Protein AF-A0A383VBI4-F1 (afdb_monomer)

pLDDT: mean 73.76, std 25.76, range [29.94, 98.44]

Solvent-accessible surface area (backbone atoms only — not comparable to full-atom values): 40382 Å² total; per-residue (Å²): 108,36,30,64,52,37,33,76,73,71,39,54,73,66,54,14,41,51,39,35,52,38,32,52,72,55,38,88,77,51,49,59,49,63,68,60,46,48,53,55,50,47,52,57,53,68,43,100,61,84,56,49,64,70,47,50,52,59,25,37,57,76,30,47,72,60,68,65,53,53,60,68,59,50,47,51,32,53,56,43,37,35,62,59,42,72,50,58,60,71,58,51,43,60,44,33,74,73,28,43,63,65,67,79,48,58,37,64,60,51,40,52,50,49,53,44,50,41,60,68,27,66,48,56,68,95,79,50,44,57,56,59,48,45,71,52,41,45,85,39,52,70,51,75,68,50,54,66,68,60,50,51,50,50,31,43,47,45,4,60,76,52,72,52,54,44,49,55,31,29,51,46,23,72,75,35,45,56,68,62,57,54,52,65,62,61,45,46,54,43,46,53,49,52,21,66,71,27,78,46,56,66,67,56,44,30,60,41,38,78,72,46,59,66,57,65,67,51,56,69,68,71,45,51,63,48,50,55,69,35,20,81,75,50,35,73,94,37,26,23,56,13,40,66,66,20,59,64,60,76,75,53,58,66,69,74,38,53,59,42,47,55,50,46,53,62,50,22,67,78,36,72,74,38,38,49,55,58,72,71,42,50,53,32,56,47,37,47,55,54,71,51,55,67,77,42,57,55,45,42,63,63,22,63,78,30,80,76,46,51,74,51,55,64,71,57,66,55,67,48,50,72,67,61,44,52,52,53,50,50,64,52,60,60,59,80,79,74,82,85,79,87,72,86,79,81,86,80,94,81,92,77,94,75,94,74,94,76,77,83,74,82,81,71,98,56,63,67,66,53,49,56,50,50,51,58,48,49,56,50,52,51,58,54,61,75,65,68,78,75,86,78,82,91,78,86,83,83,85,86,83,89,81,82,84,88,89,87,85,86,84,88,83,86,86,86,82,89,82,91,78,85,89,74,88,84,77,84,85,69,64,59,64,60,48,54,50,51,53,56,49,52,52,49,66,64,63,71,73,71,85,80,93,82,89,84,91,84,78,89,88,85,81,89,86,93,84,89,87,88,87,90,81,88,86,88,86,88,79,88,82,90,88,88,82,91,82,90,81,91,78,93,76,86,82,76,88,77,82,88,76,74,87,66,62,64,60,58,51,54,58,45,53,61,46,55,59,57,53,59,69,69,74,71,86,80,82,90,78,91,84,92,87,81,90,85,86,88,86,83,90,85,81,89,88,88,85,88,81,89,80,93,81,82,87,80,90,85,88,86,91,84,83,91,85,80,90,87,88,82,88,83,88,79,86,82,78,91,79,91,73,92,76,94,74,93,74,89,75,80,74,83,76,80,82,52,88,60,52,62,58,52,50,53,52,50,53,58,48,52,55,49,51,54,53,50,53,53,49,51,52,54,48,59,67,70,80,107

Structure (mmCIF, N/CA/C/O backbone):
data_AF-A0A383VBI4-F1
#
_entry.id   AF-A0A383VBI4-F1
#
loop_
_atom_site.group_PDB
_atom_site.id
_atom_site.type_symbol
_atom_site.label_atom_id
_atom_site.label_alt_id
_atom_site.label_comp_id
_atom_site.label_asym_id
_atom_site.label_entity_id
_atom_site.label_seq_id
_atom_site.pdbx_PDB_ins_code
_atom_site.Cartn_x
_atom_site.Cartn_y
_atom_site.Cartn_z
_atom_site.occupancy
_atom_site.B_iso_or_equiv
_atom_site.auth_seq_id
_atom_site.auth_comp_id
_atom_site.auth_asym_id
_atom_site.auth_atom_id
_atom_site.pdbx_PDB_model_num
ATOM 1 N N . MET A 1 1 ? 34.860 13.117 -15.806 1.00 94.12 1 MET A N 1
ATOM 2 C CA . MET A 1 1 ? 34.325 14.139 -16.737 1.00 94.12 1 MET A CA 1
ATOM 3 C C . MET A 1 1 ? 32.825 13.971 -16.974 1.00 94.12 1 MET A C 1
ATOM 5 O O . MET A 1 1 ? 32.095 14.856 -16.549 1.00 94.12 1 MET A O 1
ATOM 9 N N . ALA A 1 2 ? 32.349 12.854 -17.547 1.00 93.94 2 ALA A N 1
ATOM 10 C CA . ALA A 1 2 ? 30.925 12.574 -17.827 1.00 93.94 2 ALA A CA 1
ATOM 11 C C . ALA A 1 2 ? 29.906 13.092 -16.778 1.00 93.94 2 ALA A C 1
ATOM 13 O O . ALA A 1 2 ? 29.019 13.869 -17.121 1.00 93.94 2 ALA A O 1
ATOM 14 N N . ALA A 1 3 ? 30.069 12.764 -15.489 1.00 95.69 3 ALA A N 1
ATOM 15 C CA . ALA A 1 3 ? 29.155 13.218 -14.430 1.00 95.69 3 ALA A CA 1
ATOM 16 C C . ALA A 1 3 ? 29.064 14.755 -14.293 1.00 95.69 3 ALA A C 1
ATOM 18 O O . ALA A 1 3 ? 27.978 15.298 -14.122 1.00 95.69 3 ALA A O 1
ATOM 19 N N . GLN A 1 4 ? 30.178 15.484 -14.425 1.00 96.75 4 GLN A N 1
ATOM 20 C CA . GLN A 1 4 ? 30.181 16.957 -14.387 1.00 96.75 4 GLN A CA 1
ATOM 21 C C . GLN A 1 4 ? 29.497 17.562 -15.622 1.00 96.75 4 GLN A C 1
ATOM 23 O O . GLN A 1 4 ? 28.895 18.630 -15.535 1.00 96.75 4 GLN A O 1
ATOM 28 N N . HIS A 1 5 ? 29.576 16.889 -16.773 1.00 96.38 5 HIS A N 1
ATOM 29 C CA . HIS A 1 5 ? 28.858 17.289 -17.985 1.00 96.38 5 HIS A CA 1
ATOM 30 C C . HIS A 1 5 ? 27.346 17.097 -17.819 1.00 96.38 5 HIS A C 1
ATOM 32 O O . HIS A 1 5 ? 26.577 18.021 -18.067 1.00 96.38 5 HIS A O 1
ATOM 38 N N . LEU A 1 6 ? 26.920 15.955 -17.277 1.00 95.19 6 LEU A N 1
ATOM 39 C CA . LEU A 1 6 ? 25.515 15.681 -16.960 1.00 95.19 6 LEU A CA 1
ATOM 40 C C . LEU A 1 6 ? 24.942 16.642 -15.896 1.00 95.19 6 LEU A C 1
ATOM 42 O O . LEU A 1 6 ? 23.801 17.080 -16.028 1.00 95.19 6 LEU A O 1
ATOM 46 N N . GLN A 1 7 ? 25.736 17.065 -14.905 1.00 95.88 7 GLN A N 1
ATOM 47 C CA . GLN A 1 7 ? 25.343 18.132 -13.967 1.00 95.88 7 GLN A CA 1
ATOM 48 C C . GLN A 1 7 ? 25.095 19.471 -14.683 1.00 95.88 7 GLN A C 1
ATOM 50 O O . GLN A 1 7 ? 24.096 20.137 -14.416 1.00 95.88 7 GLN A O 1
ATOM 55 N N . LYS A 1 8 ? 25.939 19.850 -15.657 1.00 95.38 8 LYS A N 1
ATOM 56 C CA . LYS A 1 8 ? 25.719 21.052 -16.493 1.00 95.38 8 LYS A CA 1
ATOM 57 C C . LYS A 1 8 ? 24.459 20.959 -17.367 1.00 95.38 8 LYS A C 1
ATOM 59 O O . LYS A 1 8 ? 23.946 21.992 -17.783 1.00 95.38 8 LYS A O 1
ATOM 64 N N . LYS A 1 9 ? 23.944 19.750 -17.622 1.00 92.06 9 LYS A N 1
ATOM 65 C CA . LYS A 1 9 ? 22.668 19.490 -18.318 1.00 92.06 9 LYS A CA 1
ATOM 66 C C . LYS A 1 9 ? 21.449 19.501 -17.374 1.00 92.06 9 LYS A C 1
ATOM 68 O O . LYS A 1 9 ? 20.337 19.252 -17.828 1.00 92.06 9 LYS A O 1
ATOM 73 N N . GLY A 1 10 ? 21.637 19.807 -16.086 1.00 93.38 10 GLY A N 1
ATOM 74 C CA . GLY A 1 10 ? 20.556 20.006 -15.112 1.00 93.38 10 GLY A CA 1
ATOM 75 C C . GLY A 1 10 ? 20.204 18.795 -14.243 1.00 93.38 10 GLY A C 1
ATOM 76 O O . GLY A 1 10 ? 19.249 18.878 -13.472 1.00 93.38 10 GLY A O 1
ATOM 77 N N . LEU A 1 11 ? 20.950 17.687 -14.327 1.00 93.94 11 LEU A N 1
ATOM 78 C CA . LEU A 1 11 ? 20.815 16.578 -13.373 1.00 93.94 11 LEU A CA 1
ATOM 79 C C . LEU A 1 11 ? 21.422 16.969 -12.018 1.00 93.94 11 LEU A C 1
ATOM 81 O O . LEU A 1 11 ? 22.420 17.692 -11.962 1.00 93.94 11 LEU A O 1
ATOM 85 N N . ASP A 1 12 ? 20.877 16.438 -10.919 1.00 96.12 12 ASP A N 1
ATOM 86 C CA . ASP A 1 12 ? 21.553 16.554 -9.625 1.00 96.12 12 ASP A CA 1
ATOM 87 C C . ASP A 1 12 ? 22.848 15.723 -9.589 1.00 96.12 12 ASP A C 1
ATOM 89 O O . ASP A 1 12 ? 23.066 14.823 -10.402 1.00 96.12 12 ASP A O 1
ATOM 93 N N . ALA A 1 13 ? 23.737 16.037 -8.645 1.00 96.19 13 ALA A N 1
ATOM 94 C CA . ALA A 1 13 ? 25.071 15.451 -8.605 1.00 96.19 13 ALA A CA 1
ATOM 95 C C . ALA A 1 13 ? 25.094 13.921 -8.419 1.00 96.19 13 ALA A C 1
ATOM 97 O O . ALA A 1 13 ? 26.017 13.278 -8.919 1.00 96.19 13 ALA A O 1
ATOM 98 N N . ALA A 1 14 ? 24.099 13.336 -7.743 1.00 95.75 14 ALA A N 1
ATOM 99 C CA . ALA A 1 14 ? 24.002 11.893 -7.535 1.00 95.75 14 ALA A CA 1
ATOM 100 C C . ALA A 1 14 ? 23.375 11.187 -8.746 1.00 95.75 14 ALA A C 1
ATOM 102 O O . ALA A 1 14 ? 23.859 10.133 -9.156 1.00 95.75 14 ALA A O 1
ATOM 103 N N . ASP A 1 15 ? 22.344 11.773 -9.356 1.00 95.25 15 ASP A N 1
ATOM 104 C CA . ASP A 1 15 ? 21.737 11.256 -10.591 1.00 95.25 15 ASP A CA 1
ATOM 105 C C . ASP A 1 15 ? 22.723 11.313 -11.767 1.00 95.25 15 ASP A C 1
ATOM 107 O O . ASP A 1 15 ? 22.909 10.323 -12.475 1.00 95.25 15 ASP A O 1
ATOM 111 N N . ALA A 1 16 ? 23.450 12.421 -11.910 1.00 96.31 16 ALA A N 1
ATOM 112 C CA . ALA A 1 16 ? 24.501 12.582 -12.909 1.00 96.31 16 ALA A CA 1
ATOM 113 C C . ALA A 1 16 ? 25.671 11.600 -12.723 1.00 96.31 16 ALA A C 1
ATOM 115 O O . ALA A 1 16 ? 26.217 11.105 -13.709 1.00 96.31 16 ALA A O 1
ATOM 116 N N . GLN A 1 17 ? 26.059 11.298 -11.477 1.00 97.00 17 GLN A N 1
ATOM 117 C CA . GLN A 1 17 ? 27.100 10.307 -11.198 1.00 97.00 17 GLN A CA 1
ATOM 118 C C . GLN A 1 17 ? 26.617 8.883 -11.506 1.00 97.00 17 GLN A C 1
ATOM 120 O O . GLN A 1 17 ? 27.341 8.133 -12.155 1.00 97.00 17 GLN A O 1
ATOM 125 N N . ARG A 1 18 ? 25.387 8.526 -11.108 1.00 96.19 18 ARG A N 1
ATOM 126 C CA . ARG A 1 18 ? 24.786 7.217 -11.421 1.00 96.19 18 ARG A CA 1
ATOM 127 C C . ARG A 1 18 ? 24.669 6.983 -12.924 1.00 96.19 18 ARG A C 1
ATOM 129 O O . ARG A 1 18 ? 25.053 5.920 -13.402 1.00 96.19 18 ARG A O 1
ATOM 136 N N . LEU A 1 19 ? 24.199 7.982 -13.672 1.00 96.38 19 LEU A N 1
ATOM 137 C CA . LEU A 1 19 ? 24.076 7.886 -15.125 1.00 96.38 19 LEU A CA 1
ATOM 138 C C . LEU A 1 19 ? 25.447 7.829 -15.823 1.00 96.38 19 LEU A C 1
ATOM 140 O O . LEU A 1 19 ? 25.608 7.066 -16.768 1.00 96.38 19 LEU A O 1
ATOM 144 N N . ALA A 1 20 ? 26.456 8.557 -15.333 1.00 96.88 20 ALA A N 1
ATOM 145 C CA . ALA A 1 20 ? 27.824 8.444 -15.846 1.00 96.88 20 ALA A CA 1
ATOM 146 C C . ALA A 1 20 ? 28.423 7.040 -15.640 1.00 96.88 20 ALA A C 1
ATOM 148 O O . ALA A 1 20 ? 29.046 6.513 -16.556 1.00 96.88 20 ALA A O 1
ATOM 149 N N . THR A 1 21 ? 28.203 6.422 -14.475 1.00 96.94 21 THR A N 1
ATOM 150 C CA . THR A 1 21 ? 28.607 5.031 -14.213 1.00 96.94 21 THR A CA 1
ATOM 151 C C . THR A 1 21 ? 27.866 4.054 -15.134 1.00 96.94 21 THR A C 1
ATOM 153 O O . THR A 1 21 ? 28.501 3.227 -15.788 1.00 96.94 21 THR A O 1
ATOM 156 N N . ALA A 1 22 ? 26.547 4.208 -15.295 1.00 96.31 22 ALA A N 1
ATOM 157 C CA . ALA A 1 22 ? 25.749 3.395 -16.215 1.00 96.31 22 ALA A CA 1
ATOM 158 C C . ALA A 1 22 ? 26.229 3.496 -17.679 1.00 96.31 22 ALA A C 1
ATOM 160 O O . ALA A 1 22 ? 26.332 2.475 -18.360 1.00 96.31 22 ALA A O 1
ATOM 161 N N . PHE A 1 23 ? 26.596 4.696 -18.147 1.00 96.50 23 PHE A N 1
ATOM 162 C CA . PHE A 1 23 ? 27.182 4.917 -19.477 1.00 96.50 23 PHE A CA 1
ATOM 163 C C . PHE A 1 23 ? 28.534 4.212 -19.689 1.00 96.50 23 PHE A C 1
ATOM 165 O O . PHE A 1 23 ? 28.859 3.870 -20.828 1.00 96.50 23 PHE A O 1
ATOM 172 N N . SER A 1 24 ? 29.314 3.978 -18.626 1.00 95.50 24 SER A N 1
ATOM 173 C CA . SER A 1 24 ? 30.565 3.207 -18.694 1.00 95.50 24 SER A CA 1
ATOM 174 C C . SER A 1 24 ? 30.395 1.693 -18.519 1.00 95.50 24 SER A C 1
ATOM 176 O O . SER A 1 24 ? 31.265 0.947 -18.952 1.00 95.50 24 SER A O 1
ATOM 178 N N . GLU A 1 25 ? 29.303 1.230 -17.904 1.00 96.00 25 GLU A N 1
ATOM 179 C CA . GLU A 1 25 ? 29.071 -0.196 -17.609 1.00 96.00 25 GLU A CA 1
ATOM 180 C C . GLU A 1 25 ? 28.167 -0.908 -18.627 1.00 96.00 25 GLU A C 1
ATOM 182 O O . GLU A 1 25 ? 28.329 -2.102 -18.866 1.00 96.00 25 GLU A O 1
ATOM 187 N N . LYS A 1 26 ? 27.173 -0.207 -19.191 1.00 95.00 26 LYS A N 1
ATOM 188 C CA . LYS A 1 26 ? 26.087 -0.817 -19.987 1.00 95.00 2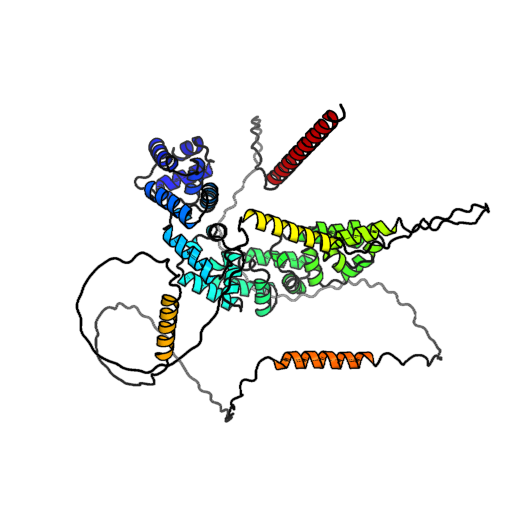6 LYS A CA 1
ATOM 189 C C . LYS A 1 26 ? 26.244 -0.643 -21.499 1.00 95.00 26 LYS A C 1
ATOM 191 O O . LYS A 1 26 ? 25.452 -1.207 -22.251 1.00 95.00 26 LYS A O 1
ATOM 196 N N . LEU A 1 27 ? 27.231 0.136 -21.944 1.00 94.50 27 LEU A N 1
ATOM 197 C CA . LEU A 1 27 ? 27.487 0.424 -23.356 1.00 94.50 27 LEU A CA 1
ATOM 198 C C . LEU A 1 27 ? 28.838 -0.123 -23.809 1.00 94.50 27 LEU A C 1
ATOM 200 O O . LEU A 1 27 ? 29.827 -0.064 -23.082 1.00 94.50 27 LEU A O 1
ATOM 204 N N . SER A 1 28 ? 28.871 -0.610 -25.048 1.00 93.06 28 SER A N 1
ATOM 205 C CA . SER A 1 28 ? 30.086 -1.024 -25.743 1.00 93.06 28 SER A CA 1
ATOM 206 C C . SER A 1 28 ? 30.124 -0.334 -27.115 1.00 93.06 28 SER A C 1
ATOM 208 O O . SER A 1 28 ? 29.267 -0.636 -27.949 1.00 93.06 28 SER A O 1
ATOM 210 N N . PRO A 1 29 ? 31.056 0.610 -27.362 1.00 93.62 29 PRO A N 1
ATOM 211 C CA . PRO A 1 29 ? 32.057 1.130 -26.424 1.00 93.62 29 PRO A CA 1
ATOM 212 C C . PRO A 1 29 ? 31.442 1.965 -25.274 1.00 93.62 29 PRO A C 1
ATOM 214 O O . PRO A 1 29 ? 30.354 2.524 -25.435 1.00 93.62 29 PRO A O 1
ATOM 217 N N . PRO A 1 30 ? 32.135 2.090 -24.126 1.00 94.12 30 PRO A N 1
ATOM 218 C CA . PRO A 1 30 ? 31.670 2.883 -22.985 1.00 94.12 30 PRO A CA 1
ATOM 219 C C . PRO A 1 30 ? 31.699 4.391 -23.284 1.00 94.12 30 PRO A C 1
ATOM 221 O O . PRO A 1 30 ? 32.712 4.927 -23.738 1.00 94.12 30 PRO A O 1
ATOM 224 N N . LEU A 1 31 ? 30.610 5.107 -22.981 1.00 94.38 31 LEU A N 1
ATOM 225 C CA . LEU A 1 31 ? 30.496 6.543 -23.266 1.00 94.38 31 LEU A CA 1
ATOM 226 C C . LEU A 1 31 ? 31.108 7.398 -22.147 1.00 94.38 31 LEU A C 1
ATOM 228 O O . LEU A 1 31 ? 30.436 7.801 -21.199 1.00 94.38 31 LEU A O 1
ATOM 232 N N . THR A 1 32 ? 32.400 7.700 -22.271 1.00 93.31 32 THR A N 1
ATOM 233 C CA . THR A 1 32 ? 33.145 8.549 -21.321 1.00 93.31 32 THR A CA 1
ATOM 234 C C . THR A 1 32 ? 33.294 10.006 -21.781 1.00 93.31 32 THR A C 1
ATOM 236 O O . THR A 1 32 ? 33.437 10.905 -20.941 1.00 93.31 32 THR A O 1
ATOM 239 N N . GLU A 1 33 ? 33.238 10.258 -23.094 1.00 96.81 33 GLU A N 1
ATOM 240 C CA . GLU A 1 33 ? 33.430 11.580 -23.697 1.00 96.81 33 GLU A CA 1
ATOM 241 C C . GLU A 1 33 ? 32.144 12.431 -23.710 1.00 96.81 33 GLU A C 1
ATOM 243 O O . GLU A 1 33 ? 31.092 11.950 -24.139 1.00 96.81 33 GLU A O 1
ATOM 248 N N . PRO A 1 34 ? 32.206 13.728 -23.333 1.00 96.56 34 PRO A N 1
ATOM 249 C CA . PRO A 1 34 ? 31.042 14.621 -23.340 1.00 96.56 34 PRO A CA 1
ATOM 250 C C . PRO A 1 34 ? 30.315 14.731 -24.688 1.00 96.56 34 PRO A C 1
ATOM 252 O O . PRO A 1 34 ? 29.090 14.813 -24.706 1.00 96.56 34 PRO A O 1
ATOM 255 N N . ALA A 1 35 ? 31.050 14.713 -25.806 1.00 96.25 35 ALA A N 1
ATOM 256 C CA . ALA A 1 35 ? 30.474 14.829 -27.146 1.00 96.25 35 ALA A CA 1
ATOM 257 C C . ALA A 1 35 ? 29.662 13.584 -27.541 1.00 96.25 35 ALA A C 1
ATOM 259 O O . ALA A 1 35 ? 28.560 13.711 -28.069 1.00 96.25 35 ALA A O 1
ATOM 260 N N . ALA A 1 36 ? 30.165 12.386 -27.226 1.00 95.69 36 ALA A N 1
ATOM 261 C CA . ALA A 1 36 ? 29.472 11.131 -27.506 1.00 95.69 36 ALA A CA 1
ATOM 262 C C . ALA A 1 36 ? 28.252 10.923 -26.584 1.00 95.69 36 ALA A C 1
ATOM 264 O O . ALA A 1 36 ? 27.228 10.399 -27.019 1.00 95.69 36 ALA A O 1
ATOM 265 N N . ILE A 1 37 ? 28.319 11.407 -25.336 1.00 96.06 37 ILE A N 1
ATOM 266 C CA . ILE A 1 37 ? 27.154 11.484 -24.437 1.00 96.06 37 ILE A CA 1
ATOM 267 C C . ILE A 1 37 ? 26.097 12.449 -24.999 1.00 96.06 37 ILE A C 1
ATOM 269 O O . ILE A 1 37 ? 24.912 12.123 -24.986 1.00 96.06 37 ILE A O 1
ATOM 273 N N . ASP A 1 38 ? 26.498 13.615 -25.517 1.00 96.56 38 ASP A N 1
ATOM 274 C CA . ASP A 1 38 ? 25.562 14.580 -26.108 1.00 96.56 38 ASP A CA 1
ATOM 275 C C . ASP A 1 38 ? 24.910 14.073 -27.400 1.00 96.56 38 ASP A C 1
ATOM 277 O O . ASP A 1 38 ? 23.710 14.268 -27.573 1.00 96.56 38 ASP A O 1
ATOM 281 N N . ASP A 1 39 ? 25.648 13.381 -28.270 1.00 96.69 39 ASP A N 1
ATOM 282 C CA . ASP A 1 39 ? 25.103 12.715 -29.461 1.00 96.69 39 ASP A CA 1
ATOM 283 C C . ASP A 1 39 ? 24.111 11.591 -29.093 1.00 96.69 39 ASP A C 1
ATOM 285 O O . ASP A 1 39 ? 23.004 11.535 -29.636 1.00 96.69 39 ASP A O 1
ATOM 289 N N . PHE A 1 40 ? 24.446 10.744 -28.111 1.00 96.25 40 PHE A N 1
ATOM 290 C CA . PHE A 1 40 ? 23.526 9.730 -27.587 1.00 96.25 40 PHE A CA 1
ATOM 291 C C . PHE A 1 40 ? 22.238 10.369 -27.046 1.00 96.25 40 PHE A C 1
ATOM 293 O O . PHE A 1 40 ? 21.132 9.981 -27.424 1.00 96.25 40 PHE A O 1
ATOM 300 N N . LEU A 1 41 ? 22.363 11.390 -26.194 1.00 95.75 41 LEU A N 1
ATOM 301 C CA . LEU A 1 41 ? 21.218 12.083 -25.606 1.00 95.75 41 LEU A CA 1
ATOM 302 C C . LEU A 1 41 ? 20.391 12.852 -26.650 1.00 95.75 41 LEU A C 1
ATOM 304 O O . LEU A 1 41 ? 19.165 12.879 -26.546 1.00 95.75 41 LEU A O 1
ATOM 308 N N . ALA A 1 42 ? 21.022 13.417 -27.683 1.00 96.06 42 ALA A N 1
ATOM 309 C CA . ALA A 1 42 ? 20.329 14.059 -28.799 1.00 96.06 42 ALA A CA 1
ATOM 310 C C . ALA A 1 42 ? 19.482 13.057 -29.600 1.00 96.06 42 ALA A C 1
ATOM 312 O O . ALA A 1 42 ? 18.348 13.373 -29.958 1.00 96.06 42 ALA A O 1
ATOM 313 N N . LYS A 1 43 ? 19.973 11.828 -29.815 1.00 97.00 43 LYS A N 1
ATOM 314 C CA . LYS A 1 43 ? 19.210 10.755 -30.481 1.00 97.00 43 LYS A CA 1
ATOM 315 C C . LYS A 1 43 ? 17.949 10.358 -29.708 1.00 97.00 43 LYS A C 1
ATOM 317 O O . LYS A 1 43 ? 16.936 10.073 -30.338 1.00 97.00 43 LYS A O 1
ATOM 322 N N . PHE A 1 44 ? 17.981 10.392 -28.373 1.00 96.00 44 PHE A N 1
ATOM 323 C CA . PHE A 1 44 ? 16.793 10.170 -27.536 1.00 96.00 44 PHE A CA 1
ATOM 324 C C . PHE A 1 44 ? 15.865 11.395 -27.460 1.00 96.00 44 PHE A C 1
ATOM 326 O O . PHE A 1 44 ? 14.646 11.245 -27.493 1.00 96.00 44 PHE A O 1
ATOM 333 N N . ALA A 1 45 ? 16.413 12.613 -27.441 1.00 94.88 45 ALA A N 1
ATOM 334 C CA . ALA A 1 45 ? 15.623 13.847 -27.506 1.00 94.88 45 ALA A CA 1
ATOM 335 C C . ALA A 1 45 ? 14.947 14.073 -28.878 1.00 94.88 45 ALA A C 1
ATOM 337 O O . ALA A 1 45 ? 13.957 14.794 -28.957 1.00 94.88 45 ALA A O 1
ATOM 338 N N . ALA A 1 46 ? 15.457 13.451 -29.947 1.00 96.12 46 ALA A N 1
ATOM 339 C CA . ALA A 1 46 ? 14.874 13.475 -31.291 1.00 96.12 46 ALA A CA 1
ATOM 340 C C . ALA A 1 46 ? 13.750 12.438 -31.513 1.00 96.12 46 ALA A C 1
ATOM 342 O O . ALA A 1 46 ? 13.151 12.401 -32.591 1.00 96.12 46 ALA A O 1
ATOM 343 N N . LEU A 1 47 ? 13.454 11.589 -30.521 1.00 96.31 47 LEU A N 1
ATOM 344 C CA . LEU A 1 47 ? 12.340 10.640 -30.580 1.00 96.31 47 LEU A CA 1
ATOM 345 C C . LEU A 1 47 ? 10.999 11.383 -30.556 1.00 96.31 47 LEU A C 1
ATOM 347 O O . LEU A 1 47 ? 10.843 12.379 -29.847 1.00 96.31 47 LEU A O 1
ATOM 351 N N . LYS A 1 48 ? 10.000 10.884 -31.296 1.00 93.69 48 LYS A N 1
ATOM 352 C CA . LYS A 1 48 ? 8.663 11.501 -31.395 1.00 93.69 48 LYS A CA 1
ATOM 353 C C . LYS A 1 48 ? 7.871 11.221 -30.117 1.00 93.69 48 LYS A C 1
ATOM 355 O O . LYS A 1 48 ? 6.993 10.361 -30.087 1.00 93.69 48 LYS A O 1
ATOM 360 N N . THR A 1 49 ? 8.229 11.919 -29.047 1.00 89.25 49 THR A N 1
ATOM 361 C CA . THR A 1 49 ? 7.728 11.691 -27.691 1.00 89.25 49 THR A CA 1
ATOM 362 C C . THR A 1 49 ? 7.448 13.006 -26.972 1.00 89.25 49 THR A C 1
ATOM 364 O O . THR A 1 49 ? 8.029 14.027 -27.333 1.00 89.25 49 THR A O 1
ATOM 367 N N . PRO A 1 50 ? 6.621 12.998 -25.914 1.00 89.75 50 PRO A N 1
ATOM 368 C CA . PRO A 1 50 ? 6.481 14.130 -25.008 1.00 89.75 50 PRO A CA 1
ATOM 369 C C . PRO A 1 50 ? 7.467 14.063 -23.821 1.00 89.75 50 PRO A C 1
ATOM 371 O O . PRO A 1 50 ? 7.280 14.780 -22.843 1.00 89.75 50 PRO A O 1
ATOM 374 N N . LEU A 1 51 ? 8.492 13.197 -23.874 1.00 94.50 51 LEU A N 1
ATOM 375 C CA . LEU A 1 51 ? 9.552 13.123 -22.862 1.00 94.50 51 LEU A CA 1
ATOM 376 C C . LEU A 1 51 ? 10.591 14.214 -23.138 1.00 94.50 51 LEU A C 1
ATOM 378 O O . LEU A 1 51 ? 11.233 14.210 -24.188 1.00 94.50 51 LEU A O 1
ATOM 382 N N . ALA A 1 52 ? 10.805 15.122 -22.186 1.00 94.69 52 ALA A N 1
ATOM 383 C CA . ALA A 1 52 ? 11.928 16.047 -22.266 1.00 94.69 52 ALA A CA 1
ATOM 384 C C . ALA A 1 52 ? 13.261 15.301 -22.067 1.00 94.69 52 ALA A C 1
ATOM 386 O O . ALA A 1 52 ? 13.313 14.205 -21.505 1.00 94.69 52 ALA A O 1
ATOM 387 N N . LEU A 1 53 ? 14.381 15.924 -22.447 1.00 93.44 53 LEU A N 1
ATOM 388 C CA . LEU A 1 53 ? 15.718 15.366 -22.196 1.00 93.44 53 LEU A CA 1
ATOM 389 C C . LEU A 1 53 ? 15.954 15.056 -20.700 1.00 93.44 53 LEU A C 1
ATOM 391 O O . LEU A 1 53 ? 16.571 14.050 -20.356 1.00 93.44 53 LEU A O 1
ATOM 395 N N . THR A 1 54 ? 15.413 15.881 -19.800 1.00 92.75 54 THR A N 1
ATOM 396 C CA . THR A 1 54 ? 15.436 15.637 -18.348 1.00 92.75 54 THR A CA 1
ATOM 397 C C . THR A 1 54 ? 14.668 14.379 -17.943 1.00 92.75 54 THR A C 1
ATOM 399 O O . THR A 1 54 ? 15.089 13.681 -17.022 1.00 92.75 54 THR A O 1
ATOM 402 N N . ASP A 1 55 ? 13.578 14.063 -18.642 1.00 95.50 55 ASP A N 1
ATOM 403 C CA . ASP A 1 55 ? 12.735 12.900 -18.364 1.00 95.50 55 ASP A CA 1
ATOM 404 C C . ASP A 1 55 ? 13.397 11.612 -18.856 1.00 95.50 55 ASP A C 1
ATOM 406 O O . ASP A 1 55 ? 13.397 10.611 -18.139 1.00 95.50 55 ASP A O 1
ATOM 410 N N . TRP A 1 56 ? 14.047 11.654 -20.024 1.00 96.44 56 TRP A N 1
ATOM 411 C CA . TRP A 1 56 ? 14.908 10.572 -20.511 1.00 96.44 56 TRP A CA 1
ATOM 412 C C . TRP A 1 56 ? 16.044 10.265 -19.536 1.00 96.44 56 TRP A C 1
ATOM 414 O O . TRP A 1 56 ? 16.219 9.117 -19.131 1.00 96.44 56 TRP A O 1
ATOM 424 N N . CYS A 1 57 ? 16.757 11.291 -19.070 1.00 95.31 57 CYS A N 1
ATOM 425 C CA . CYS A 1 57 ? 17.779 11.140 -18.038 1.00 95.31 57 CYS A CA 1
ATOM 426 C C . CYS A 1 57 ? 17.220 10.526 -16.741 1.00 95.31 57 CYS A C 1
ATOM 428 O O . CYS A 1 57 ? 17.818 9.596 -16.198 1.00 95.31 57 CYS A O 1
ATOM 430 N N . ALA A 1 58 ? 16.045 10.965 -16.276 1.00 94.62 58 ALA A N 1
ATOM 431 C CA . ALA A 1 58 ? 15.373 10.380 -15.113 1.00 94.62 58 ALA A CA 1
ATOM 432 C C . ALA A 1 58 ? 14.904 8.926 -15.338 1.00 94.62 58 ALA A C 1
ATOM 434 O O . ALA A 1 58 ? 14.803 8.160 -14.375 1.00 94.62 58 ALA A O 1
ATOM 435 N N . CYS A 1 59 ? 14.638 8.529 -16.587 1.00 96.00 59 CYS A N 1
ATOM 436 C CA . CYS A 1 59 ? 14.362 7.144 -16.965 1.00 96.00 59 CYS A CA 1
ATOM 437 C C . CYS A 1 59 ? 15.636 6.286 -16.900 1.00 96.00 59 CYS A C 1
ATOM 439 O O . CYS A 1 59 ? 15.636 5.261 -16.216 1.00 96.00 59 CYS A O 1
ATOM 441 N N . PHE A 1 60 ? 16.737 6.730 -17.518 1.00 96.81 60 PHE A N 1
ATOM 442 C CA . PHE A 1 60 ? 18.018 6.010 -17.515 1.00 96.81 60 PHE A CA 1
ATOM 443 C C . PHE A 1 60 ? 18.606 5.835 -16.106 1.00 96.81 60 PHE A C 1
ATOM 445 O O . PHE A 1 60 ? 19.079 4.754 -15.769 1.00 96.81 60 PHE A O 1
ATOM 452 N N . VAL A 1 61 ? 18.509 6.851 -15.237 1.00 95.19 61 VAL A N 1
ATOM 453 C CA . VAL A 1 61 ? 18.951 6.767 -13.825 1.00 95.19 61 VAL A CA 1
ATOM 454 C C . VAL A 1 61 ? 18.220 5.669 -13.037 1.00 95.19 61 VAL A C 1
ATOM 456 O O . VAL A 1 61 ? 18.761 5.142 -12.064 1.00 95.19 61 VAL A O 1
ATOM 459 N N . ARG A 1 62 ? 16.989 5.317 -13.430 1.00 93.62 62 ARG A N 1
ATOM 460 C CA . ARG A 1 62 ? 16.172 4.286 -12.765 1.00 93.62 62 ARG A CA 1
ATOM 461 C C . ARG A 1 62 ? 16.203 2.923 -13.451 1.00 93.62 62 ARG A C 1
ATOM 463 O O . ARG A 1 62 ? 15.779 1.948 -12.839 1.00 93.62 62 ARG A O 1
ATOM 470 N N . CYS A 1 63 ? 16.638 2.862 -14.704 1.00 94.69 63 CYS A N 1
ATOM 471 C CA . CYS A 1 63 ? 16.767 1.637 -15.481 1.00 94.69 63 CYS A CA 1
ATOM 472 C C . CYS A 1 63 ? 17.896 1.829 -16.498 1.00 94.69 63 CYS A C 1
ATOM 474 O O . CYS A 1 63 ? 17.687 2.304 -17.617 1.00 94.69 63 CYS A O 1
ATOM 476 N N . ALA A 1 64 ? 19.108 1.481 -16.068 1.00 95.94 64 ALA A N 1
ATOM 477 C CA . ALA A 1 64 ? 20.330 1.615 -16.853 1.00 95.94 64 ALA A CA 1
ATOM 478 C C . ALA A 1 64 ? 20.329 0.689 -18.084 1.00 95.94 64 ALA A C 1
ATOM 480 O O . ALA A 1 64 ? 21.010 0.946 -19.070 1.00 95.94 64 ALA A O 1
ATOM 481 N N . GLU A 1 65 ? 19.518 -0.366 -18.043 1.00 95.31 65 GLU A N 1
ATOM 482 C CA . GLU A 1 65 ? 19.291 -1.330 -19.118 1.00 95.31 65 GLU A CA 1
ATOM 483 C C . GLU A 1 65 ? 18.675 -0.667 -20.359 1.00 95.31 65 GLU A C 1
ATOM 485 O O . GLU A 1 65 ? 18.919 -1.128 -21.466 1.00 95.31 65 GLU A O 1
ATOM 490 N N . LEU A 1 66 ? 17.946 0.450 -20.218 1.00 96.25 66 LEU A N 1
ATOM 491 C CA . LEU A 1 66 ? 17.450 1.203 -21.377 1.00 96.25 66 LEU A CA 1
ATOM 492 C C . LEU A 1 66 ? 18.570 1.787 -22.248 1.00 96.25 66 LEU A C 1
ATOM 494 O O . LEU A 1 66 ? 18.315 2.111 -23.405 1.00 96.25 66 LEU A O 1
ATOM 498 N N . LEU A 1 67 ? 19.794 1.923 -21.722 1.00 96.56 67 LEU A N 1
ATOM 499 C CA . LEU A 1 67 ? 20.929 2.410 -22.504 1.00 96.56 67 LEU A CA 1
ATOM 500 C C . LEU A 1 67 ? 21.323 1.429 -23.618 1.00 96.56 67 LEU A C 1
ATOM 502 O O . LEU A 1 67 ? 21.774 1.877 -24.667 1.00 96.56 67 LEU A O 1
ATOM 506 N N . SER A 1 68 ? 21.124 0.117 -23.435 1.00 95.81 68 SER A N 1
ATOM 507 C CA . SER A 1 68 ? 21.467 -0.883 -24.458 1.00 95.81 68 SER A CA 1
ATOM 508 C C . SER A 1 68 ? 20.438 -0.987 -25.592 1.00 95.81 68 SER A C 1
ATOM 510 O O . SER A 1 68 ? 20.698 -1.663 -26.589 1.00 95.81 68 SER A O 1
ATOM 512 N N . LEU A 1 69 ? 19.285 -0.315 -25.481 1.00 96.94 69 LEU A N 1
ATOM 513 C CA . LEU A 1 69 ? 18.277 -0.282 -26.538 1.00 96.94 69 LEU A CA 1
ATOM 514 C C . LEU A 1 69 ? 18.607 0.785 -27.587 1.00 96.94 69 LEU A C 1
ATOM 516 O O . LEU A 1 69 ? 18.844 1.952 -27.273 1.00 96.94 69 LEU A O 1
ATOM 520 N N . ALA A 1 70 ? 18.533 0.407 -28.863 1.00 96.38 70 ALA A N 1
ATOM 521 C CA . ALA A 1 70 ? 18.653 1.364 -29.956 1.00 96.38 70 ALA A CA 1
ATOM 522 C C . ALA A 1 70 ? 17.484 2.377 -29.926 1.00 96.38 70 ALA A C 1
ATOM 524 O O . ALA A 1 70 ? 16.335 1.964 -29.735 1.00 96.38 70 ALA A O 1
ATOM 525 N N . PRO A 1 71 ? 17.712 3.678 -30.207 1.00 96.69 71 PRO A N 1
ATOM 526 C CA . PRO A 1 71 ? 16.652 4.693 -30.206 1.00 96.69 71 PRO A CA 1
ATOM 527 C C . PRO A 1 71 ? 15.449 4.341 -31.100 1.00 96.69 71 PRO A C 1
ATOM 529 O O . PRO A 1 71 ? 14.312 4.641 -30.752 1.00 96.69 71 PRO A O 1
ATOM 532 N N . ALA A 1 72 ? 15.675 3.640 -32.219 1.00 96.44 72 ALA A N 1
ATOM 533 C CA . ALA A 1 72 ? 14.610 3.158 -33.103 1.00 96.44 72 ALA A CA 1
ATOM 534 C C . ALA A 1 72 ? 13.733 2.061 -32.462 1.00 96.44 72 ALA A C 1
ATOM 536 O O . ALA A 1 72 ? 12.513 2.085 -32.620 1.00 96.44 72 ALA A O 1
ATOM 537 N N . THR A 1 73 ? 14.327 1.137 -31.698 1.00 96.81 73 THR A N 1
ATOM 538 C CA . THR A 1 73 ? 13.589 0.139 -30.902 1.00 96.81 73 THR A CA 1
ATOM 539 C C . THR A 1 73 ? 12.753 0.833 -29.836 1.00 96.81 73 THR A C 1
ATOM 541 O O . THR A 1 73 ? 11.573 0.536 -29.680 1.00 96.81 73 THR A O 1
ATOM 544 N N . VAL A 1 74 ? 13.333 1.826 -29.157 1.00 96.88 74 VAL A N 1
ATOM 545 C CA . VAL A 1 74 ? 12.629 2.602 -28.134 1.00 96.88 74 VAL A CA 1
ATOM 546 C C . VAL A 1 74 ? 11.461 3.384 -28.746 1.00 96.88 74 VAL A C 1
ATOM 548 O O . VAL A 1 74 ? 10.358 3.302 -28.214 1.00 96.88 74 VAL A O 1
ATOM 551 N N . GLN A 1 75 ? 11.640 4.043 -29.901 1.00 96.50 75 GLN A N 1
ATOM 552 C CA . GLN A 1 75 ? 10.550 4.682 -30.659 1.00 96.50 75 GLN A CA 1
ATOM 553 C C . GLN A 1 75 ? 9.414 3.702 -30.979 1.00 96.50 75 GLN A C 1
ATOM 555 O O . GLN A 1 75 ? 8.247 4.019 -30.757 1.00 96.50 75 GLN A O 1
ATOM 560 N N . HIS A 1 76 ? 9.751 2.507 -31.469 1.00 95.94 76 HIS A N 1
ATOM 561 C CA . HIS A 1 76 ? 8.764 1.476 -31.775 1.00 95.94 76 HIS A CA 1
ATOM 562 C C . HIS A 1 76 ? 7.998 1.035 -30.519 1.00 95.94 76 HIS A C 1
ATOM 564 O O . HIS A 1 76 ? 6.769 0.940 -30.542 1.00 95.94 76 HIS A O 1
ATOM 570 N N . HIS A 1 77 ? 8.709 0.837 -29.404 1.00 96.62 77 HIS A N 1
ATOM 571 C CA . HIS A 1 77 ? 8.104 0.463 -28.129 1.00 96.62 77 HIS A CA 1
ATOM 572 C C . HIS A 1 77 ? 7.186 1.566 -27.589 1.00 96.62 77 HIS A C 1
ATOM 574 O O . HIS A 1 77 ? 6.103 1.267 -27.101 1.00 96.62 77 HIS A O 1
ATOM 580 N N . LEU A 1 78 ? 7.561 2.839 -27.731 1.00 95.62 78 LEU A N 1
ATOM 581 C CA . LEU A 1 78 ? 6.740 3.991 -27.343 1.00 95.62 78 LEU A CA 1
ATOM 582 C C . LEU A 1 78 ? 5.432 4.079 -28.137 1.00 95.62 78 LEU A C 1
ATOM 584 O O . LEU A 1 78 ? 4.365 4.207 -27.539 1.00 95.62 78 LEU A O 1
ATOM 588 N N . GLU A 1 79 ? 5.506 3.986 -29.468 1.00 94.81 79 GLU A N 1
ATOM 589 C CA . GLU A 1 79 ? 4.330 4.020 -30.349 1.00 94.81 79 GLU A CA 1
ATOM 590 C C . GLU A 1 79 ? 3.368 2.874 -30.010 1.00 94.81 79 GLU A C 1
ATOM 592 O O . GLU A 1 79 ? 2.184 3.098 -29.751 1.00 94.81 79 GLU A O 1
ATOM 597 N N . LYS A 1 80 ? 3.893 1.647 -29.918 1.00 95.19 80 LYS A N 1
ATOM 598 C CA . LYS A 1 80 ? 3.091 0.454 -29.631 1.00 95.19 80 LYS A CA 1
ATOM 599 C C . LYS A 1 80 ? 2.579 0.395 -28.192 1.00 95.19 80 LYS A C 1
ATOM 601 O O . LYS A 1 80 ? 1.478 -0.104 -27.983 1.00 95.19 80 LYS A O 1
ATOM 606 N N . LEU A 1 81 ? 3.300 0.934 -27.206 1.00 92.94 81 LEU A N 1
ATOM 607 C CA . LEU A 1 81 ? 2.764 1.096 -25.851 1.00 92.94 81 LEU A CA 1
ATOM 608 C C . LEU A 1 81 ? 1.639 2.133 -25.819 1.00 92.94 81 LEU A C 1
ATOM 610 O O . LEU A 1 81 ? 0.655 1.900 -25.127 1.00 92.94 81 LEU A O 1
ATOM 614 N N . SER A 1 82 ? 1.718 3.226 -26.586 1.00 93.62 82 SER A N 1
ATOM 615 C CA . SER A 1 82 ? 0.600 4.176 -26.687 1.00 93.62 82 SER A CA 1
ATOM 616 C C . SER A 1 82 ? -0.651 3.510 -27.277 1.00 93.62 82 SER A C 1
ATOM 618 O O . SER A 1 82 ? -1.736 3.673 -26.714 1.00 93.62 82 SER A O 1
ATOM 620 N N . ASP A 1 83 ? -0.492 2.704 -28.338 1.00 93.31 83 ASP A N 1
ATOM 621 C CA . ASP A 1 83 ? -1.570 1.897 -28.935 1.00 93.31 83 ASP A CA 1
ATOM 622 C C . ASP A 1 83 ? -2.181 0.917 -27.914 1.00 93.31 83 ASP A C 1
ATOM 624 O O . ASP A 1 83 ? -3.390 0.918 -27.686 1.00 93.31 83 ASP A O 1
ATOM 628 N N . VAL A 1 84 ? -1.341 0.089 -27.279 1.00 90.50 84 VAL A N 1
ATOM 629 C CA . VAL A 1 84 ? -1.745 -0.967 -26.329 1.00 90.50 84 VAL A CA 1
ATOM 630 C C . VAL A 1 84 ? -2.388 -0.391 -25.069 1.00 90.50 84 VAL A C 1
ATOM 632 O O . VAL A 1 84 ? -3.331 -0.971 -24.530 1.00 90.50 84 VAL A O 1
ATOM 635 N N . MET A 1 85 ? -1.900 0.753 -24.589 1.00 87.50 85 MET A N 1
ATOM 636 C CA . MET A 1 85 ? -2.459 1.419 -23.417 1.00 87.50 85 MET A CA 1
ATOM 637 C C . MET A 1 85 ? -3.766 2.159 -23.711 1.00 87.50 85 MET A C 1
ATOM 639 O O . MET A 1 85 ? -4.554 2.369 -22.786 1.00 87.50 85 MET A O 1
ATOM 643 N N . GLY A 1 86 ? -3.993 2.576 -24.961 1.00 90.00 86 GLY A N 1
ATOM 644 C CA . GLY A 1 86 ? -5.112 3.443 -25.332 1.00 90.00 86 GLY A CA 1
ATOM 645 C C . GLY A 1 86 ? -5.047 4.829 -24.679 1.00 90.00 86 GLY A C 1
ATOM 646 O O . GLY A 1 86 ? -6.086 5.456 -24.478 1.00 90.00 86 GLY A O 1
ATOM 647 N N . VAL A 1 87 ? -3.847 5.297 -24.306 1.00 86.56 87 VAL A N 1
ATOM 648 C CA . VAL A 1 87 ? -3.641 6.574 -23.601 1.00 86.56 87 VAL A CA 1
ATOM 649 C C . VAL A 1 87 ? -2.941 7.615 -24.471 1.00 86.56 87 VAL A C 1
ATOM 651 O O . VAL A 1 87 ? -2.151 7.289 -25.356 1.00 86.56 87 VAL A O 1
ATOM 654 N N . GLY A 1 88 ? -3.201 8.889 -24.172 1.00 89.56 88 GLY A N 1
ATOM 655 C CA . GLY A 1 88 ? -2.457 10.012 -24.739 1.00 89.56 88 GLY A CA 1
ATOM 656 C C . GLY A 1 88 ? -1.047 10.149 -24.153 1.00 89.56 88 GLY A C 1
ATOM 657 O O . GLY A 1 88 ? -0.749 9.650 -23.064 1.00 89.56 88 GLY A O 1
ATOM 658 N N . GLY A 1 89 ? -0.187 10.883 -24.864 1.00 89.75 89 GLY A N 1
ATOM 659 C CA . GLY A 1 89 ? 1.242 10.993 -24.556 1.00 89.75 89 GLY A CA 1
ATOM 660 C C . GLY A 1 89 ? 1.574 11.423 -23.121 1.00 89.75 89 GLY A C 1
ATOM 661 O O . GLY A 1 89 ? 2.499 10.871 -22.536 1.00 89.75 89 GLY A O 1
ATOM 662 N N . GLU A 1 90 ? 0.814 12.340 -22.512 1.00 90.50 90 GLU A N 1
ATOM 663 C CA . GLU A 1 90 ? 1.051 12.780 -21.123 1.00 90.50 90 GLU A CA 1
ATOM 664 C C . GLU A 1 90 ? 0.923 11.636 -20.101 1.00 90.50 90 GLU A C 1
ATOM 666 O O . GLU A 1 90 ? 1.713 11.540 -19.161 1.00 90.50 90 GLU A O 1
ATOM 671 N N . ALA A 1 91 ? -0.045 10.737 -20.295 1.00 86.88 91 ALA A N 1
ATOM 672 C CA . ALA A 1 91 ? -0.253 9.585 -19.422 1.00 86.88 91 ALA A CA 1
ATOM 673 C C . ALA A 1 91 ? 0.817 8.504 -19.650 1.00 86.88 91 ALA A C 1
ATOM 675 O O . ALA A 1 91 ? 1.298 7.910 -18.683 1.00 86.88 91 ALA A O 1
ATOM 676 N N . LEU A 1 92 ? 1.263 8.311 -20.899 1.00 90.38 92 LEU A N 1
ATOM 677 C CA . LEU A 1 92 ? 2.409 7.453 -21.221 1.00 90.38 92 LEU A CA 1
ATOM 678 C C . LEU A 1 92 ? 3.701 7.989 -20.577 1.00 90.38 92 LEU A C 1
ATOM 680 O O . LEU A 1 92 ? 4.398 7.240 -19.896 1.00 90.38 92 LEU A O 1
ATOM 684 N N . VAL A 1 93 ? 3.975 9.295 -20.681 1.00 92.31 93 VAL A N 1
ATOM 685 C CA . VAL A 1 93 ? 5.078 9.975 -19.971 1.00 92.31 93 VAL A CA 1
ATOM 686 C C . VAL A 1 93 ? 4.972 9.755 -18.463 1.00 92.31 93 VAL A C 1
ATOM 688 O O . VAL A 1 93 ? 5.941 9.340 -17.830 1.00 92.31 93 VAL A O 1
ATOM 691 N N . ALA A 1 94 ? 3.789 9.952 -17.874 1.00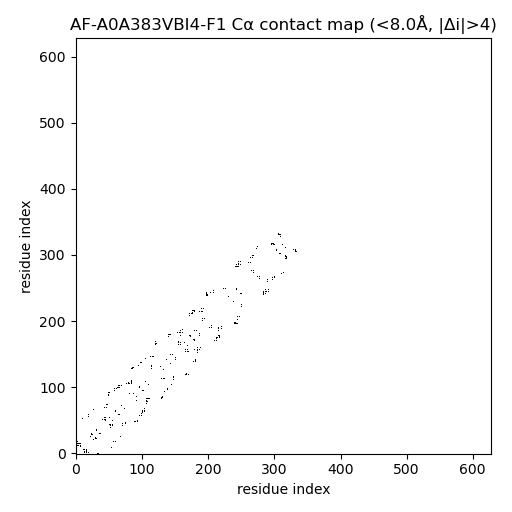 89.69 94 ALA A N 1
ATOM 692 C CA . ALA A 1 94 ? 3.564 9.741 -16.446 1.00 89.69 94 ALA A CA 1
ATOM 693 C C . ALA A 1 94 ? 3.685 8.267 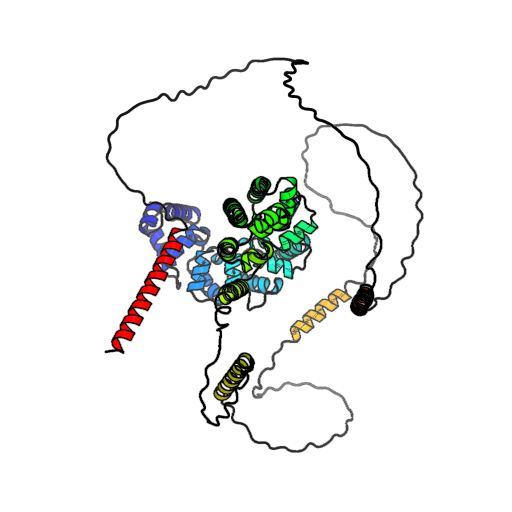-16.007 1.00 89.69 94 ALA A C 1
ATOM 695 O O . ALA A 1 94 ? 3.934 8.014 -14.825 1.00 89.69 94 ALA A O 1
ATOM 696 N N . ALA A 1 95 ? 3.521 7.298 -16.913 1.00 87.50 95 ALA A N 1
ATOM 697 C CA . ALA A 1 95 ? 3.776 5.880 -16.664 1.00 87.50 95 ALA A CA 1
ATOM 698 C C . ALA A 1 95 ? 5.276 5.550 -16.755 1.00 87.50 95 ALA A C 1
ATOM 700 O O . ALA A 1 95 ? 5.819 4.936 -15.836 1.00 87.50 95 ALA A O 1
ATOM 701 N N . LEU A 1 96 ? 5.968 6.025 -17.794 1.00 92.19 96 LEU A N 1
ATOM 702 C CA . LEU A 1 96 ? 7.404 5.807 -18.009 1.00 92.19 96 LEU A CA 1
ATOM 703 C C . LEU A 1 96 ? 8.264 6.502 -16.942 1.00 92.19 96 LEU A C 1
ATOM 705 O O . LEU A 1 96 ? 9.151 5.881 -16.363 1.00 92.19 96 LEU A O 1
ATOM 709 N N . LEU A 1 97 ? 7.915 7.733 -16.551 1.00 92.19 97 LEU A N 1
ATOM 710 C CA . LEU A 1 97 ? 8.529 8.442 -15.418 1.00 92.19 97 LEU A CA 1
ATOM 711 C C . LEU A 1 97 ? 8.254 7.794 -14.051 1.00 92.19 97 LEU A C 1
ATOM 713 O O . LEU A 1 97 ? 8.860 8.196 -13.052 1.00 92.19 97 LEU A O 1
ATOM 717 N N . LYS A 1 98 ? 7.351 6.810 -13.956 1.00 89.44 98 LYS A N 1
ATOM 718 C CA . LYS A 1 98 ? 7.240 5.917 -12.788 1.00 89.44 98 LYS A CA 1
ATOM 719 C C . LYS A 1 98 ? 8.101 4.671 -12.999 1.00 89.44 98 LYS A C 1
ATOM 721 O O . LYS A 1 98 ? 8.880 4.340 -12.106 1.00 89.44 98 LYS A O 1
ATOM 726 N N . THR A 1 99 ? 7.990 4.051 -14.174 1.00 90.31 99 THR A N 1
ATOM 727 C CA . THR A 1 99 ? 8.548 2.734 -14.501 1.00 90.31 99 THR A CA 1
ATOM 728 C C . THR A 1 99 ? 9.114 2.710 -15.924 1.00 90.31 99 THR A C 1
ATOM 730 O O . THR A 1 99 ? 8.422 2.319 -16.867 1.00 90.31 99 THR A O 1
ATOM 733 N N . PRO A 1 100 ? 10.389 3.088 -16.091 1.00 94.12 100 PRO A N 1
ATOM 734 C CA . PRO A 1 100 ? 11.027 3.106 -17.405 1.00 94.12 100 PRO A CA 1
ATOM 735 C C . PRO A 1 100 ? 11.258 1.702 -17.984 1.00 94.12 100 PRO A C 1
ATOM 737 O O . PRO A 1 100 ? 11.275 1.539 -19.201 1.00 94.12 100 PRO A O 1
ATOM 740 N N . SER A 1 101 ? 11.333 0.666 -17.139 1.00 92.06 101 SER A N 1
ATOM 741 C CA . SER A 1 101 ? 11.503 -0.730 -17.567 1.00 92.06 101 SER A CA 1
ATOM 742 C C . SER A 1 101 ? 10.343 -1.296 -18.400 1.00 92.06 101 SER A C 1
ATOM 744 O O . SER A 1 101 ? 10.499 -2.364 -18.981 1.00 92.06 101 SER A O 1
ATOM 746 N N . LEU A 1 102 ? 9.212 -0.586 -18.534 1.00 91.56 102 LEU A N 1
ATOM 747 C CA . LEU A 1 102 ? 8.171 -0.930 -19.515 1.00 91.56 102 LEU A CA 1
ATOM 748 C C . LEU A 1 102 ? 8.728 -0.986 -20.950 1.00 91.56 102 LEU A C 1
ATOM 750 O O . LEU A 1 102 ? 8.264 -1.795 -21.742 1.00 91.56 102 LEU A O 1
ATOM 754 N N . LEU A 1 103 ? 9.746 -0.177 -21.265 1.00 94.50 103 LEU A N 1
ATOM 755 C CA . LEU A 1 103 ? 10.390 -0.147 -22.583 1.00 94.50 103 LEU A CA 1
ATOM 756 C C . LEU A 1 103 ? 11.365 -1.317 -22.825 1.00 94.50 103 LEU A C 1
ATOM 758 O O . LEU A 1 103 ? 11.805 -1.483 -23.958 1.00 94.50 103 LEU A O 1
ATOM 762 N N . LEU A 1 104 ? 11.692 -2.131 -21.809 1.00 93.50 104 LEU A N 1
ATOM 763 C CA . LEU A 1 104 ? 12.519 -3.343 -21.964 1.00 93.50 104 LEU A CA 1
ATOM 764 C C . LEU A 1 104 ? 11.737 -4.559 -22.484 1.00 93.50 104 LEU A C 1
ATOM 766 O O . LEU A 1 104 ? 12.345 -5.554 -22.871 1.00 93.50 104 LEU A O 1
ATOM 770 N N . HIS A 1 105 ? 10.407 -4.513 -22.433 1.00 91.12 105 HIS A N 1
ATOM 771 C CA . HIS A 1 105 ? 9.537 -5.613 -22.837 1.00 91.12 105 HIS A CA 1
ATOM 772 C C . HIS A 1 105 ? 8.918 -5.328 -24.204 1.00 91.12 105 HIS A C 1
ATOM 774 O O . HIS A 1 105 ? 8.753 -4.165 -24.576 1.00 91.12 105 HIS A O 1
ATOM 780 N N . ASP A 1 106 ? 8.530 -6.381 -24.925 1.00 92.19 106 ASP A N 1
ATOM 781 C CA . ASP A 1 106 ? 7.723 -6.209 -26.129 1.00 92.19 106 ASP A CA 1
ATOM 782 C C . ASP A 1 106 ? 6.362 -5.579 -25.738 1.00 92.19 106 ASP A C 1
ATOM 784 O O . ASP A 1 106 ? 5.694 -6.045 -24.804 1.00 92.19 106 ASP A O 1
ATOM 788 N N . PRO A 1 107 ? 5.920 -4.504 -26.407 1.00 92.31 107 PRO A N 1
ATOM 789 C CA . PRO A 1 107 ? 4.587 -3.942 -26.213 1.00 92.31 107 PRO A CA 1
ATOM 790 C C . PRO A 1 107 ? 3.453 -4.959 -26.418 1.00 92.31 107 PRO A C 1
ATOM 792 O O . PRO A 1 107 ? 2.423 -4.854 -25.750 1.00 92.31 107 PRO A O 1
ATOM 795 N N . ALA A 1 108 ? 3.631 -5.948 -27.302 1.00 91.12 108 ALA A N 1
ATOM 796 C CA . ALA A 1 108 ? 2.689 -7.045 -27.505 1.00 91.12 108 ALA A CA 1
ATOM 797 C C . ALA A 1 108 ? 2.602 -7.947 -26.264 1.00 91.12 108 ALA A C 1
ATOM 799 O O . ALA A 1 108 ? 1.494 -8.186 -25.784 1.00 91.12 108 ALA A O 1
ATOM 800 N N . ASP A 1 109 ? 3.739 -8.342 -25.675 1.00 88.31 109 ASP A N 1
ATOM 801 C CA . ASP A 1 109 ? 3.794 -9.068 -24.394 1.00 88.31 109 ASP A CA 1
ATOM 802 C C . ASP A 1 109 ? 3.053 -8.304 -23.289 1.00 88.31 109 ASP A C 1
ATOM 804 O O . ASP A 1 109 ? 2.298 -8.890 -22.512 1.00 88.31 109 ASP A O 1
ATOM 808 N N . ILE A 1 110 ? 3.253 -6.983 -23.205 1.00 88.94 110 ILE A N 1
ATOM 809 C CA . ILE A 1 110 ? 2.547 -6.136 -22.234 1.00 88.94 110 ILE A CA 1
ATOM 810 C C . ILE A 1 110 ? 1.037 -6.134 -22.518 1.00 88.94 110 ILE A C 1
ATOM 812 O O . ILE A 1 110 ? 0.250 -6.266 -21.579 1.00 88.94 110 ILE A O 1
ATOM 816 N N . GLY A 1 111 ? 0.621 -6.044 -23.782 1.00 89.19 111 GLY A N 1
ATOM 817 C CA . GLY A 1 111 ? -0.786 -6.106 -24.182 1.00 89.19 111 GLY A CA 1
ATOM 818 C C . GLY A 1 111 ? -1.452 -7.440 -23.842 1.00 89.19 111 GLY A C 1
ATOM 819 O O . GLY A 1 111 ? -2.520 -7.453 -23.226 1.00 89.19 111 GLY A O 1
ATOM 820 N N . GLU A 1 112 ? -0.808 -8.563 -24.164 1.00 87.56 112 GLU A N 1
ATOM 821 C CA . GLU A 1 112 ? -1.311 -9.899 -23.833 1.00 87.56 112 GLU 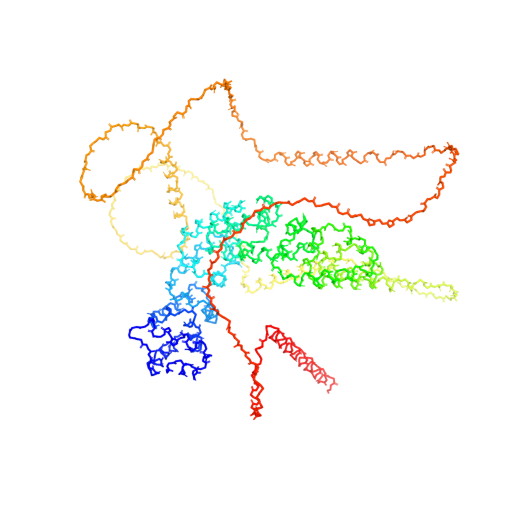A CA 1
ATOM 822 C C . GLU A 1 112 ? -1.370 -10.126 -22.319 1.00 87.56 112 GLU A C 1
ATOM 824 O O . GLU A 1 112 ? -2.383 -10.611 -21.812 1.00 87.56 112 GLU A O 1
ATOM 829 N N . LYS A 1 113 ? -0.351 -9.699 -21.561 1.00 84.69 113 LYS A N 1
ATOM 830 C CA . LYS A 1 113 ? -0.341 -9.813 -20.092 1.00 84.69 113 LYS A CA 1
ATOM 831 C C . LYS A 1 113 ? -1.376 -8.909 -19.424 1.00 84.69 113 LYS A C 1
ATOM 833 O O . LYS A 1 113 ? -1.959 -9.311 -18.419 1.00 84.69 113 LYS A O 1
ATOM 838 N N . VAL A 1 114 ? -1.663 -7.728 -19.974 1.00 86.62 114 VAL A N 1
ATOM 839 C CA . VAL A 1 114 ? -2.772 -6.871 -19.518 1.00 86.62 114 VAL A CA 1
ATOM 840 C C . VAL A 1 114 ? -4.126 -7.521 -19.807 1.00 86.62 114 VAL A C 1
ATOM 842 O O . VAL A 1 114 ? -4.970 -7.565 -18.912 1.00 86.62 114 VAL A O 1
ATOM 845 N N . ALA A 1 115 ? -4.340 -8.055 -21.013 1.00 86.38 115 ALA A N 1
ATOM 846 C CA . ALA A 1 115 ? -5.581 -8.745 -21.367 1.00 86.38 115 ALA A CA 1
ATOM 847 C C . ALA A 1 115 ? -5.795 -10.004 -20.506 1.00 86.38 115 ALA A C 1
ATOM 849 O O . ALA A 1 115 ? -6.903 -10.264 -20.030 1.00 86.38 115 ALA A O 1
ATOM 850 N N . ALA A 1 116 ? -4.720 -10.745 -20.227 1.00 83.12 116 ALA A N 1
ATOM 851 C CA . ALA A 1 116 ? -4.723 -11.867 -19.301 1.00 83.12 116 ALA A CA 1
ATOM 852 C C . ALA A 1 116 ? -5.025 -11.424 -17.862 1.00 83.12 116 ALA A C 1
ATOM 854 O O . ALA A 1 116 ? -5.903 -12.003 -17.231 1.00 83.12 116 ALA A O 1
ATOM 855 N N . LEU A 1 117 ? -4.396 -10.356 -17.354 1.00 83.00 117 LEU A N 1
ATOM 856 C CA . LEU A 1 117 ? -4.748 -9.747 -16.064 1.00 83.00 117 LEU A CA 1
ATOM 857 C C . LEU A 1 117 ? -6.245 -9.388 -16.011 1.00 83.00 117 LEU A C 1
ATOM 859 O O . LEU A 1 117 ? -6.927 -9.757 -15.061 1.00 83.00 117 LEU A O 1
ATOM 863 N N . GLN A 1 118 ? -6.803 -8.741 -17.036 1.00 86.69 118 GLN A N 1
ATOM 864 C CA . GLN A 1 118 ? -8.238 -8.420 -17.082 1.00 86.69 118 GLN A CA 1
ATOM 865 C C . GLN A 1 118 ? -9.120 -9.678 -17.009 1.00 86.69 118 GLN A C 1
ATOM 867 O O . GLN A 1 118 ? -10.067 -9.714 -16.216 1.00 86.69 118 GLN A O 1
ATOM 872 N N . ALA A 1 119 ? -8.782 -10.722 -17.773 1.00 86.19 119 ALA A N 1
ATOM 873 C CA . ALA A 1 119 ? -9.520 -11.982 -17.818 1.00 86.19 119 ALA A CA 1
ATOM 874 C C . ALA A 1 119 ? -9.417 -12.792 -16.511 1.00 86.19 119 ALA A C 1
ATOM 876 O O . ALA A 1 119 ? -10.438 -13.140 -15.915 1.00 86.19 119 ALA A O 1
ATOM 877 N N . VAL A 1 120 ? -8.196 -13.053 -16.033 1.00 80.25 120 VAL A N 1
ATOM 878 C CA . VAL A 1 120 ? -7.901 -13.834 -14.818 1.00 80.25 120 VAL A CA 1
ATOM 879 C C . VAL A 1 120 ? -8.511 -13.186 -13.587 1.00 80.25 120 VAL A C 1
ATOM 881 O O . VAL A 1 120 ? -9.029 -13.880 -12.715 1.00 80.25 120 VAL A O 1
ATOM 884 N N . MET A 1 121 ? -8.479 -11.856 -13.516 1.00 78.69 121 MET A N 1
ATOM 885 C CA . MET A 1 121 ? -8.969 -11.108 -12.362 1.00 78.69 121 MET A CA 1
ATOM 886 C C . MET A 1 121 ? -10.471 -10.776 -12.435 1.00 78.69 121 MET A C 1
ATOM 888 O O . MET A 1 121 ? -10.998 -10.179 -11.487 1.00 78.69 121 MET A O 1
ATOM 892 N N . ALA A 1 122 ? -11.124 -11.115 -13.562 1.00 82.44 122 ALA A N 1
ATOM 893 C CA . ALA A 1 122 ? -12.491 -10.748 -13.948 1.00 82.44 122 ALA A CA 1
ATOM 894 C C . ALA A 1 122 ? -12.861 -9.326 -13.503 1.00 82.44 122 ALA A C 1
ATOM 896 O O . ALA A 1 122 ? -13.919 -9.078 -12.909 1.00 82.44 122 ALA A O 1
ATOM 897 N N . LEU A 1 123 ? -11.931 -8.393 -13.720 1.00 79.19 123 LEU A N 1
ATOM 898 C CA . LEU A 1 123 ? -12.118 -7.010 -13.322 1.00 79.19 123 LEU A CA 1
ATOM 899 C C . LEU A 1 123 ? -13.105 -6.371 -14.301 1.00 79.19 123 LEU A C 1
ATOM 901 O O . LEU A 1 123 ? -12.879 -6.438 -15.507 1.00 79.19 123 LEU A O 1
ATOM 905 N N . PRO A 1 124 ? -14.190 -5.743 -13.814 1.00 77.75 124 PRO A N 1
ATOM 906 C CA . PRO A 1 124 ? -15.078 -4.980 -14.676 1.00 77.75 124 PRO A CA 1
ATOM 907 C C . PRO A 1 124 ? -14.286 -3.935 -15.466 1.00 77.75 124 PRO A C 1
ATOM 909 O O . PRO A 1 124 ? -13.456 -3.232 -14.885 1.00 77.75 124 PRO A O 1
ATOM 912 N N . GLU A 1 125 ? -14.553 -3.824 -16.767 1.00 75.62 125 GLU A N 1
ATOM 913 C CA . GLU A 1 125 ? -13.840 -2.920 -17.685 1.00 75.62 125 GLU A CA 1
ATOM 914 C C . GLU A 1 125 ? -13.872 -1.462 -17.183 1.00 75.62 125 GLU A C 1
ATOM 916 O O . GLU A 1 125 ? -12.872 -0.750 -17.258 1.00 75.62 125 GLU A O 1
ATOM 921 N N . ASP A 1 126 ? -14.968 -1.055 -16.525 1.00 80.00 126 ASP A N 1
ATOM 922 C CA . ASP A 1 126 ? -15.141 0.261 -15.890 1.00 80.00 126 ASP A CA 1
ATOM 923 C C . ASP A 1 126 ? -14.239 0.513 -14.660 1.00 80.00 126 ASP A C 1
ATOM 925 O O . ASP A 1 126 ? -14.202 1.624 -14.132 1.00 80.00 126 ASP A O 1
ATOM 929 N N . LYS A 1 127 ? -13.530 -0.511 -14.167 1.00 80.88 127 LYS A N 1
ATOM 930 C CA . LYS A 1 127 ? -12.715 -0.479 -12.935 1.00 80.88 127 LYS A CA 1
ATOM 931 C C . LYS A 1 127 ? -11.259 -0.900 -13.138 1.00 80.88 127 LYS A C 1
ATOM 933 O O . LYS A 1 127 ? -10.481 -0.811 -12.186 1.00 80.88 127 LYS A O 1
ATOM 938 N N . ALA A 1 128 ? -10.893 -1.355 -14.334 1.00 84.06 128 ALA A N 1
ATOM 939 C CA . ALA A 1 128 ? -9.545 -1.799 -14.672 1.00 84.06 128 ALA A CA 1
ATOM 940 C C . ALA A 1 128 ? -9.205 -1.487 -16.137 1.00 84.06 128 ALA A C 1
ATOM 942 O O . ALA A 1 128 ? -8.938 -2.381 -16.944 1.00 84.06 128 ALA A O 1
ATOM 943 N N . SER A 1 129 ? -9.192 -0.191 -16.461 1.00 87.25 129 SER A N 1
ATOM 944 C CA . SER A 1 129 ? -8.552 0.302 -17.680 1.00 87.25 129 SER A CA 1
ATOM 945 C C . SER A 1 129 ? -7.090 -0.155 -17.738 1.00 87.25 129 SER A C 1
ATOM 947 O O . SER A 1 129 ? -6.442 -0.330 -16.700 1.00 87.25 129 SER A O 1
ATOM 949 N N . VAL A 1 130 ? -6.559 -0.313 -18.953 1.00 84.75 130 VAL A N 1
ATOM 950 C CA . VAL A 1 130 ? -5.153 -0.692 -19.177 1.00 84.75 130 VAL A CA 1
ATOM 951 C C . VAL A 1 130 ? -4.203 0.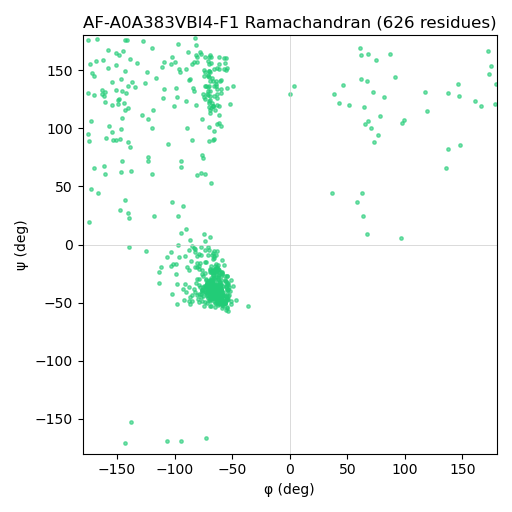264 -18.448 1.00 84.75 130 VAL A C 1
ATOM 953 O O . VAL A 1 130 ? -3.289 -0.179 -17.753 1.00 84.75 130 VAL A O 1
ATOM 956 N N . GLU A 1 131 ? -4.491 1.567 -18.511 1.00 82.75 131 GLU A N 1
ATOM 957 C CA . GLU A 1 131 ? -3.799 2.607 -17.748 1.00 82.75 131 GLU A CA 1
ATOM 958 C C . GLU A 1 131 ? -3.726 2.286 -16.246 1.00 82.75 131 GLU A C 1
ATOM 960 O O . GLU A 1 131 ? -2.640 2.300 -15.674 1.00 82.75 131 GLU A O 1
ATOM 965 N N . LEU A 1 132 ? -4.851 1.959 -15.595 1.00 87.12 132 LEU A N 1
ATOM 966 C CA . LEU A 1 132 ? -4.892 1.710 -14.150 1.00 87.12 132 LEU A CA 1
ATOM 967 C C . LEU A 1 132 ? -4.234 0.378 -13.760 1.00 87.12 132 LEU A C 1
ATOM 969 O O . LEU A 1 132 ? -3.692 0.262 -12.659 1.00 87.12 132 LEU A O 1
ATOM 973 N N . ILE A 1 133 ? -4.277 -0.623 -14.643 1.00 88.06 133 ILE A N 1
ATOM 974 C CA . ILE A 1 133 ? -3.538 -1.882 -14.485 1.00 88.06 133 ILE A CA 1
ATOM 975 C C . ILE A 1 133 ? -2.040 -1.583 -14.480 1.00 88.06 133 ILE A C 1
ATOM 977 O O . ILE A 1 133 ? -1.348 -1.928 -13.519 1.00 88.06 133 ILE A O 1
ATOM 981 N N . ILE A 1 134 ? -1.553 -0.860 -15.487 1.00 83.75 134 ILE A N 1
ATOM 982 C CA . ILE A 1 134 ? -0.143 -0.491 -15.591 1.00 83.75 134 ILE A CA 1
ATOM 983 C C . ILE A 1 134 ? 0.261 0.433 -14.433 1.00 83.75 134 ILE A C 1
ATOM 985 O O . ILE A 1 134 ? 1.226 0.123 -13.753 1.00 83.75 134 ILE A O 1
ATOM 989 N N . GLU A 1 135 ? -0.496 1.477 -14.080 1.00 85.06 135 GLU A N 1
ATOM 990 C CA . GLU A 1 135 ? -0.152 2.412 -12.982 1.00 85.06 135 GLU A CA 1
ATOM 991 C C . GLU A 1 135 ? -0.003 1.737 -11.602 1.00 85.06 135 GLU A C 1
ATOM 993 O O . GLU A 1 135 ? 0.708 2.238 -10.720 1.00 85.06 135 GLU A O 1
ATOM 998 N N . ARG A 1 136 ? -0.659 0.581 -11.422 1.00 88.56 136 ARG A N 1
ATOM 999 C CA . ARG A 1 136 ? -0.568 -0.272 -10.230 1.00 88.56 136 ARG A CA 1
ATOM 1000 C C . ARG A 1 136 ? 0.588 -1.265 -10.307 1.00 88.56 136 ARG A C 1
ATOM 1002 O O . ARG A 1 136 ? 1.375 -1.338 -9.362 1.00 88.56 136 ARG A O 1
ATOM 1009 N N . PHE A 1 137 ? 0.689 -2.026 -11.397 1.00 86.81 137 PHE A N 1
ATOM 1010 C CA . PHE A 1 137 ? 1.677 -3.100 -11.540 1.00 86.81 137 PHE A CA 1
ATOM 1011 C C . PHE A 1 137 ? 3.061 -2.614 -11.973 1.00 86.81 137 PHE A C 1
ATOM 1013 O O . PHE A 1 137 ? 4.048 -3.282 -11.685 1.00 86.81 137 PHE A O 1
ATOM 1020 N N . SER A 1 138 ? 3.184 -1.421 -12.554 1.00 82.44 138 SER A N 1
ATOM 1021 C CA . SER A 1 138 ? 4.472 -0.858 -12.967 1.00 82.44 138 SER A CA 1
ATOM 1022 C C . SER A 1 138 ? 5.418 -0.602 -11.784 1.00 82.44 138 SER A C 1
ATOM 1024 O O . SER A 1 138 ? 6.636 -0.623 -11.942 1.00 82.44 138 SER A O 1
ATOM 1026 N N . ARG A 1 139 ? 4.894 -0.448 -10.561 1.00 84.12 139 ARG A N 1
ATOM 1027 C CA . ARG A 1 139 ? 5.700 -0.380 -9.322 1.00 84.12 139 ARG A CA 1
ATOM 1028 C C . ARG A 1 139 ? 6.328 -1.723 -8.923 1.00 84.12 139 ARG A C 1
ATOM 1030 O O . ARG A 1 139 ? 7.121 -1.766 -7.990 1.00 84.12 139 ARG A O 1
ATOM 1037 N N . TYR A 1 140 ? 5.945 -2.798 -9.607 1.00 89.12 140 TYR A N 1
ATOM 1038 C CA . TYR A 1 140 ? 6.336 -4.183 -9.368 1.00 89.12 140 TYR A CA 1
ATOM 1039 C C . TYR A 1 140 ? 6.612 -4.865 -10.724 1.00 89.12 140 TYR A C 1
ATOM 1041 O O . TYR A 1 140 ? 5.899 -5.799 -11.095 1.00 89.12 140 TYR A O 1
ATOM 1049 N N . PRO A 1 141 ? 7.619 -4.405 -11.499 1.00 81.44 141 PRO A N 1
ATOM 1050 C CA . PRO A 1 141 ? 7.816 -4.820 -12.894 1.00 81.44 141 PRO A CA 1
ATOM 1051 C C . PRO A 1 141 ? 8.009 -6.335 -13.066 1.00 81.44 141 PRO A C 1
ATOM 1053 O O . PRO A 1 141 ? 7.642 -6.878 -14.101 1.00 81.44 141 PRO A O 1
ATOM 1056 N N . ALA A 1 142 ? 8.461 -7.047 -12.027 1.00 85.88 142 ALA A N 1
ATOM 1057 C CA . ALA A 1 142 ? 8.501 -8.511 -11.991 1.00 85.88 142 ALA A CA 1
ATOM 1058 C C . ALA A 1 142 ? 7.142 -9.190 -12.291 1.00 85.88 142 ALA A C 1
ATOM 1060 O O . ALA A 1 142 ? 7.123 -10.302 -12.810 1.00 85.88 142 ALA A O 1
ATOM 1061 N N . ILE A 1 143 ? 6.006 -8.533 -12.020 1.00 89.56 143 ILE A N 1
ATOM 1062 C CA . ILE A 1 143 ? 4.668 -9.037 -12.383 1.00 89.56 143 ILE A CA 1
ATOM 1063 C C . ILE A 1 143 ? 4.447 -8.964 -13.899 1.00 89.56 143 ILE A C 1
ATOM 1065 O O . ILE A 1 143 ? 3.888 -9.890 -14.475 1.00 89.56 143 ILE A O 1
ATOM 1069 N N . LEU A 1 144 ? 4.915 -7.894 -14.547 1.00 84.50 144 LEU A N 1
ATOM 1070 C CA . LEU A 1 144 ? 4.833 -7.711 -16.002 1.00 84.50 144 LEU A CA 1
ATOM 1071 C C . LEU A 1 144 ? 5.878 -8.565 -16.748 1.00 84.50 144 LEU A C 1
ATOM 1073 O O . LEU A 1 144 ? 5.690 -8.902 -17.916 1.00 84.50 144 LEU A O 1
ATOM 1077 N N . ALA A 1 145 ? 6.951 -8.974 -16.066 1.00 84.00 145 ALA A N 1
ATOM 1078 C CA . ALA A 1 145 ? 7.920 -9.932 -16.586 1.00 84.00 145 ALA A CA 1
ATOM 1079 C C . ALA A 1 145 ? 7.376 -11.377 -16.622 1.00 84.00 145 ALA A C 1
ATOM 1081 O O . ALA A 1 145 ? 7.632 -12.085 -17.595 1.00 84.00 145 ALA A O 1
ATOM 1082 N N . ARG A 1 146 ? 6.597 -11.810 -15.614 1.00 87.56 146 ARG A N 1
ATOM 1083 C CA . ARG A 1 146 ? 6.028 -13.176 -15.522 1.00 87.56 146 ARG A CA 1
ATOM 1084 C C . ARG A 1 146 ? 5.183 -13.559 -16.751 1.00 87.56 146 ARG A C 1
ATOM 1086 O O . ARG A 1 146 ? 4.666 -12.700 -17.466 1.00 87.56 146 ARG A O 1
ATOM 1093 N N . SER A 1 147 ? 5.049 -14.864 -16.994 1.00 88.00 147 SER A N 1
ATOM 1094 C CA . SER A 1 147 ? 4.075 -15.412 -17.946 1.00 88.00 147 SER A CA 1
ATOM 1095 C C . SER A 1 147 ? 2.662 -15.405 -17.352 1.00 88.00 147 SER A C 1
ATOM 1097 O O . SER A 1 147 ? 2.488 -15.294 -16.135 1.00 88.00 147 SER A O 1
ATOM 1099 N N . VAL A 1 148 ? 1.651 -15.557 -18.212 1.00 86.56 148 VAL A N 1
ATOM 1100 C CA . VAL A 1 148 ? 0.244 -15.666 -17.793 1.00 86.56 148 VAL A CA 1
ATOM 1101 C C . VAL A 1 148 ? 0.048 -16.854 -16.849 1.00 86.56 148 VAL A C 1
ATOM 1103 O O . VAL A 1 148 ? -0.468 -16.670 -15.750 1.00 86.56 148 VAL A O 1
ATOM 1106 N N . ASP A 1 149 ? 0.551 -18.035 -17.213 1.00 89.94 149 ASP A N 1
ATOM 1107 C CA . ASP A 1 149 ? 0.399 -19.258 -16.414 1.00 89.94 149 ASP A CA 1
ATOM 1108 C C . ASP A 1 149 ? 1.052 -19.134 -15.025 1.00 89.94 149 ASP A C 1
ATOM 1110 O O . ASP A 1 149 ? 0.479 -19.554 -14.020 1.00 89.94 149 ASP A O 1
ATOM 1114 N N . ALA A 1 150 ? 2.229 -18.501 -14.937 1.00 92.00 150 ALA A N 1
ATOM 1115 C CA . ALA A 1 150 ? 2.912 -18.263 -13.663 1.00 92.00 150 ALA A CA 1
ATOM 1116 C C . ALA A 1 150 ? 2.145 -17.272 -12.768 1.00 92.00 150 ALA A C 1
ATOM 1118 O O . ALA A 1 150 ? 2.160 -17.387 -11.541 1.00 92.00 150 ALA A O 1
ATOM 1119 N N . LEU A 1 151 ? 1.454 -16.304 -13.373 1.00 90.81 151 LEU A N 1
ATOM 1120 C CA . LEU A 1 151 ? 0.606 -15.346 -12.674 1.00 90.81 151 LEU A CA 1
ATOM 1121 C C . LEU A 1 151 ? -0.730 -15.971 -12.230 1.00 90.81 151 LEU A C 1
ATOM 1123 O O . LEU A 1 151 ? -1.165 -15.719 -11.106 1.00 90.81 151 LEU A O 1
ATOM 1127 N N . GLU A 1 152 ? -1.344 -16.829 -13.050 1.00 92.06 152 GLU A N 1
ATOM 1128 C CA . GLU A 1 152 ? -2.500 -17.646 -12.654 1.00 92.06 152 GLU A CA 1
ATOM 1129 C C . GLU A 1 152 ? -2.146 -18.587 -11.495 1.00 92.06 152 GLU A C 1
ATOM 1131 O O . GLU A 1 152 ? -2.865 -18.621 -10.494 1.00 92.06 152 GLU A O 1
ATOM 1136 N N . ALA A 1 153 ? -1.008 -19.284 -11.571 1.00 94.75 153 ALA A N 1
ATOM 1137 C CA . ALA A 1 153 ? -0.513 -20.148 -10.501 1.00 94.75 153 ALA A CA 1
ATOM 1138 C C . ALA A 1 153 ? -0.250 -19.366 -9.201 1.00 94.75 153 ALA A C 1
ATOM 1140 O O . ALA A 1 153 ? -0.693 -19.788 -8.129 1.00 94.75 153 ALA A O 1
ATOM 1141 N N . GLN A 1 154 ? 0.387 -18.189 -9.285 1.00 95.50 154 GLN A N 1
ATOM 1142 C CA . GLN A 1 154 ? 0.595 -17.313 -8.128 1.00 95.50 154 GLN A CA 1
ATOM 1143 C C . GLN A 1 154 ? -0.741 -16.889 -7.497 1.00 95.50 154 GLN A C 1
ATOM 1145 O O . GLN A 1 154 ? -0.904 -17.000 -6.282 1.00 95.50 154 GLN A O 1
ATOM 1150 N N . LEU A 1 155 ? -1.717 -16.452 -8.302 1.00 94.81 155 LEU A N 1
ATOM 1151 C CA . LEU A 1 155 ? -3.038 -16.035 -7.816 1.00 94.81 155 LEU A CA 1
ATOM 1152 C C . LEU A 1 155 ? -3.879 -17.203 -7.276 1.00 94.81 155 LEU A C 1
ATOM 1154 O O . LEU A 1 155 ? -4.661 -16.999 -6.348 1.00 94.81 155 LEU A O 1
ATOM 1158 N N . SER A 1 156 ? -3.702 -18.415 -7.805 1.00 96.25 156 SER A N 1
ATOM 1159 C CA . SER A 1 156 ? -4.329 -19.642 -7.300 1.00 96.25 156 SER A CA 1
ATOM 1160 C C . SER A 1 156 ? -3.761 -20.051 -5.934 1.00 96.25 156 SER A C 1
ATOM 1162 O O . SER A 1 156 ? -4.522 -20.311 -5.001 1.00 96.25 156 SER A O 1
ATOM 1164 N N . GLY A 1 157 ? -2.434 -20.004 -5.760 1.00 97.38 157 GLY A N 1
ATOM 1165 C CA . GLY A 1 157 ? -1.798 -20.235 -4.458 1.00 97.38 157 GLY A CA 1
ATOM 1166 C C . GLY A 1 157 ? -2.208 -19.192 -3.411 1.00 97.38 157 GLY A C 1
ATOM 1167 O O . GLY A 1 157 ? -2.586 -19.560 -2.298 1.00 97.38 157 GLY A O 1
ATOM 1168 N N . LEU A 1 158 ? -2.276 -17.911 -3.794 1.00 97.56 158 LEU A N 1
ATOM 1169 C CA . LEU A 1 158 ? -2.802 -16.832 -2.950 1.00 97.56 158 LEU A CA 1
ATOM 1170 C C . LEU A 1 158 ? -4.270 -17.076 -2.556 1.00 97.56 158 LEU A C 1
ATOM 1172 O O . LEU A 1 158 ? -4.670 -16.788 -1.427 1.00 97.56 158 LEU A O 1
ATOM 1176 N N . ALA A 1 159 ? -5.081 -17.616 -3.468 1.00 97.31 159 ALA A N 1
ATOM 1177 C CA . ALA A 1 159 ? -6.472 -17.969 -3.201 1.00 97.31 159 ALA A CA 1
ATOM 1178 C C . ALA A 1 159 ? -6.591 -19.100 -2.170 1.00 97.31 159 ALA A C 1
ATOM 1180 O O . ALA A 1 159 ? -7.364 -18.968 -1.219 1.00 97.31 159 ALA A O 1
ATOM 1181 N N . GLY A 1 160 ? -5.778 -20.154 -2.310 1.00 98.12 160 GLY A N 1
ATOM 1182 C CA . GLY A 1 160 ? -5.689 -21.257 -1.350 1.00 98.12 160 GLY A CA 1
ATOM 1183 C C . GLY A 1 160 ? -5.220 -20.796 0.032 1.00 98.12 160 GLY A C 1
ATOM 1184 O O . GLY A 1 160 ? -5.908 -21.038 1.024 1.00 98.12 160 GLY A O 1
ATOM 1185 N N . LEU A 1 161 ? -4.113 -20.049 0.094 1.00 98.25 161 LEU A N 1
ATOM 1186 C CA . LEU A 1 161 ? -3.549 -19.495 1.331 1.00 98.25 161 LEU A CA 1
ATOM 1187 C C . LEU A 1 161 ? -4.582 -18.663 2.114 1.00 98.25 161 LEU A C 1
ATOM 1189 O O . LEU A 1 161 ? -4.755 -18.849 3.321 1.00 98.25 161 LEU A O 1
ATOM 1193 N N . LEU A 1 162 ? -5.321 -17.793 1.416 1.00 97.81 162 LEU A N 1
ATOM 1194 C CA . LEU A 1 162 ? -6.359 -16.935 1.997 1.00 97.81 162 LEU A CA 1
ATOM 1195 C C . LEU A 1 162 ? -7.724 -17.623 2.196 1.00 97.81 162 LEU A C 1
ATOM 1197 O O . LEU A 1 162 ? -8.635 -16.988 2.730 1.00 97.81 162 LEU A O 1
ATOM 1201 N N . GLY A 1 163 ? -7.898 -18.879 1.770 1.00 97.31 163 GLY A N 1
ATOM 1202 C CA . GLY A 1 163 ? -9.170 -19.605 1.863 1.00 97.31 163 GLY A CA 1
ATOM 1203 C C . GLY A 1 163 ? -10.302 -18.971 1.045 1.00 97.31 163 GLY A C 1
ATOM 1204 O O . GLY A 1 163 ? -11.413 -18.796 1.549 1.00 97.31 163 GLY A O 1
ATOM 1205 N N . CYS A 1 164 ? -10.035 -18.555 -0.198 1.00 97.44 164 CYS A N 1
ATOM 1206 C CA . CYS A 1 164 ? -11.011 -17.852 -1.035 1.00 97.44 164 CYS A CA 1
ATOM 1207 C C . CYS A 1 164 ? -10.952 -18.224 -2.527 1.00 97.44 164 CYS A C 1
ATOM 1209 O O . CYS A 1 164 ? -10.113 -19.004 -2.959 1.00 97.44 164 CYS A O 1
ATOM 1211 N N . ASP A 1 165 ? -11.873 -17.678 -3.326 1.00 95.56 165 ASP A N 1
ATOM 1212 C CA . ASP A 1 165 ? -11.874 -17.829 -4.781 1.00 95.56 165 ASP A CA 1
ATOM 1213 C C . ASP A 1 165 ? -10.736 -17.038 -5.453 1.00 95.56 165 ASP A C 1
ATOM 1215 O O . ASP A 1 165 ? -10.413 -15.922 -5.036 1.00 95.56 165 ASP A O 1
ATOM 1219 N N . ILE A 1 166 ? -10.184 -17.567 -6.555 1.00 93.56 166 ILE A N 1
ATOM 1220 C CA . ILE A 1 166 ? -9.124 -16.902 -7.342 1.00 93.56 166 ILE A CA 1
ATOM 1221 C C . ILE A 1 166 ? -9.516 -15.486 -7.778 1.00 93.56 166 ILE A C 1
ATOM 1223 O O . ILE A 1 166 ? -8.690 -14.580 -7.777 1.00 93.56 166 ILE A O 1
ATOM 1227 N N . GLN A 1 167 ? -10.803 -15.255 -8.039 1.00 91.75 167 GLN A N 1
ATOM 1228 C CA . GLN A 1 167 ? -11.327 -13.946 -8.414 1.00 91.75 167 GLN A CA 1
ATOM 1229 C C . GLN A 1 167 ? -11.243 -12.936 -7.253 1.00 91.75 167 GLN A C 1
ATOM 1231 O O . GLN A 1 167 ? -11.029 -11.740 -7.461 1.00 91.75 167 GLN A O 1
ATOM 1236 N N . ARG A 1 168 ? -11.371 -13.383 -6.000 1.00 93.88 168 ARG A N 1
ATOM 1237 C CA . ARG A 1 168 ? -11.158 -12.562 -4.803 1.00 93.88 168 ARG A CA 1
ATOM 1238 C C . ARG A 1 168 ? -9.674 -12.355 -4.527 1.00 93.88 168 ARG A C 1
ATOM 1240 O O . ARG A 1 168 ? -9.308 -11.213 -4.259 1.00 93.88 168 ARG A O 1
ATOM 1247 N N . ALA A 1 169 ? -8.840 -13.386 -4.652 1.00 95.25 169 ALA A N 1
ATOM 1248 C CA . ALA A 1 169 ? -7.383 -13.260 -4.552 1.00 95.25 169 ALA A CA 1
ATOM 1249 C C . ALA A 1 169 ? -6.842 -12.230 -5.557 1.00 95.25 169 ALA A C 1
ATOM 1251 O O . ALA A 1 169 ? -6.168 -11.274 -5.176 1.00 95.25 169 ALA A O 1
ATOM 1252 N N . ALA A 1 170 ? -7.270 -12.333 -6.814 1.00 92.38 170 ALA A N 1
ATOM 1253 C CA . ALA A 1 170 ? -7.021 -11.364 -7.869 1.00 92.38 170 ALA A CA 1
ATOM 1254 C C . ALA A 1 170 ? -7.454 -9.937 -7.496 1.00 92.38 170 ALA A C 1
ATOM 1256 O O . ALA A 1 170 ? -6.640 -9.016 -7.529 1.00 92.38 170 ALA A O 1
ATOM 1257 N N . ARG A 1 171 ? -8.706 -9.718 -7.069 1.00 92.31 171 ARG A N 1
ATOM 1258 C CA . ARG A 1 171 ? -9.170 -8.382 -6.634 1.00 92.31 171 ARG A CA 1
ATOM 1259 C C . ARG A 1 171 ? -8.370 -7.822 -5.447 1.00 92.31 171 ARG A C 1
ATOM 1261 O O . ARG A 1 171 ? -8.217 -6.603 -5.341 1.00 92.31 171 ARG A O 1
ATOM 1268 N N . LEU A 1 172 ? -7.845 -8.676 -4.565 1.00 94.75 172 LEU A N 1
ATOM 1269 C CA . LEU A 1 172 ? -6.957 -8.270 -3.470 1.00 94.75 172 LEU A CA 1
ATOM 1270 C C . LEU A 1 172 ? -5.556 -7.906 -3.986 1.00 94.75 172 LEU A C 1
ATOM 1272 O O . LEU A 1 172 ? -5.036 -6.868 -3.580 1.00 94.75 172 LEU A O 1
ATOM 1276 N N . ALA A 1 173 ? -5.001 -8.663 -4.935 1.00 94.62 173 ALA A N 1
ATOM 1277 C CA . ALA A 1 173 ? -3.760 -8.323 -5.629 1.00 94.62 173 ALA A CA 1
ATOM 1278 C C . ALA A 1 173 ? -3.884 -7.026 -6.455 1.00 94.62 173 ALA A C 1
ATOM 1280 O O . ALA A 1 173 ? -2.997 -6.185 -6.404 1.00 94.62 173 ALA A O 1
ATOM 1281 N N . PHE A 1 174 ? -5.018 -6.759 -7.115 1.00 93.00 174 PHE A N 1
ATOM 1282 C CA . PHE A 1 174 ? -5.251 -5.462 -7.770 1.00 93.00 174 PHE A CA 1
ATOM 1283 C C . PHE A 1 174 ? -5.233 -4.301 -6.765 1.00 93.00 174 PHE A C 1
ATOM 1285 O O . PHE A 1 174 ? -4.722 -3.213 -7.043 1.00 93.00 174 PHE A O 1
ATOM 1292 N N . LYS A 1 175 ? -5.792 -4.522 -5.568 1.00 93.44 175 LYS A N 1
ATOM 1293 C CA . LYS A 1 175 ? -5.803 -3.543 -4.472 1.00 93.44 175 LYS A CA 1
ATOM 1294 C C . LYS A 1 175 ? -4.413 -3.360 -3.844 1.00 93.44 175 LYS A C 1
ATOM 1296 O O . LYS A 1 175 ? -4.113 -2.252 -3.401 1.00 93.44 175 LYS A O 1
ATOM 1301 N N . VAL A 1 176 ? -3.598 -4.415 -3.801 1.00 96.19 176 VAL A N 1
ATOM 1302 C CA . VAL A 1 176 ? -2.251 -4.460 -3.210 1.00 96.19 176 VAL A CA 1
ATOM 1303 C C . VAL A 1 176 ? -1.321 -5.277 -4.130 1.00 96.19 176 VAL A C 1
ATOM 1305 O O . VAL A 1 176 ? -1.126 -6.468 -3.887 1.00 96.19 176 VAL A O 1
ATOM 1308 N N . PRO A 1 177 ? -0.730 -4.660 -5.176 1.00 94.81 177 PRO A N 1
ATOM 1309 C CA . PRO A 1 177 ? 0.047 -5.380 -6.196 1.00 94.81 177 PRO A CA 1
ATOM 1310 C C . PRO A 1 177 ? 1.211 -6.219 -5.659 1.00 94.81 177 PRO A C 1
ATOM 1312 O O . PRO A 1 177 ? 1.521 -7.257 -6.233 1.00 94.81 177 PRO A O 1
ATOM 1315 N N . ALA A 1 178 ? 1.781 -5.848 -4.508 1.00 96.06 178 ALA A N 1
ATOM 1316 C CA . ALA A 1 178 ? 2.789 -6.643 -3.805 1.00 96.06 178 ALA A CA 1
ATOM 1317 C C . ALA A 1 178 ? 2.386 -8.118 -3.581 1.00 96.06 178 ALA A C 1
ATOM 1319 O O . ALA A 1 178 ? 3.258 -8.977 -3.610 1.00 96.06 178 ALA A O 1
ATOM 1320 N N . LEU A 1 179 ? 1.091 -8.436 -3.429 1.00 96.44 179 LEU A N 1
ATOM 1321 C CA . LEU A 1 179 ? 0.612 -9.818 -3.242 1.00 96.44 179 LEU A CA 1
ATOM 1322 C C . LEU A 1 179 ? 0.758 -10.703 -4.493 1.00 96.44 179 LEU A C 1
ATOM 1324 O O . LEU A 1 179 ? 0.755 -11.925 -4.381 1.00 96.44 179 LEU A O 1
ATOM 1328 N N . ALA A 1 180 ? 0.867 -10.100 -5.680 1.00 94.69 180 ALA A N 1
ATOM 1329 C CA . ALA A 1 180 ? 1.194 -10.809 -6.917 1.00 94.69 180 ALA A CA 1
ATOM 1330 C C . ALA A 1 180 ? 2.695 -10.742 -7.258 1.00 94.69 180 ALA A C 1
ATOM 1332 O O . ALA A 1 180 ? 3.130 -11.456 -8.157 1.00 94.69 180 ALA A O 1
ATOM 1333 N N . ALA A 1 181 ? 3.480 -9.908 -6.560 1.00 94.69 181 ALA A N 1
ATOM 1334 C CA . ALA A 1 181 ? 4.934 -9.822 -6.718 1.00 94.69 181 ALA A CA 1
ATOM 1335 C C . ALA A 1 181 ? 5.658 -10.837 -5.823 1.00 94.69 181 ALA A C 1
ATOM 1337 O O . ALA A 1 181 ? 6.518 -11.569 -6.314 1.00 94.69 181 ALA A O 1
ATOM 1338 N N . ALA A 1 182 ? 5.277 -10.887 -4.544 1.00 96.50 182 ALA A N 1
ATOM 1339 C CA . ALA A 1 182 ? 5.777 -11.841 -3.561 1.00 96.50 182 ALA A CA 1
ATOM 1340 C C . ALA A 1 182 ? 5.546 -13.298 -4.001 1.00 96.50 182 ALA A C 1
ATOM 1342 O O . ALA A 1 182 ? 4.705 -13.572 -4.866 1.00 96.50 182 ALA A O 1
ATOM 1343 N N . SER A 1 183 ? 6.284 -14.230 -3.405 1.00 96.56 183 SER A N 1
ATOM 1344 C CA . SER A 1 183 ? 6.038 -15.667 -3.544 1.00 96.56 183 SER A CA 1
ATOM 1345 C C . SER A 1 183 ? 4.909 -16.121 -2.610 1.00 96.56 183 SER A C 1
ATOM 1347 O O . SER A 1 183 ? 4.618 -15.494 -1.591 1.00 96.56 183 SER A O 1
ATOM 1349 N N . ASN A 1 184 ? 4.248 -17.236 -2.930 1.00 97.56 184 ASN A N 1
ATOM 1350 C CA . ASN A 1 184 ? 3.267 -17.828 -2.011 1.00 97.56 184 ASN A CA 1
ATOM 1351 C C . ASN A 1 184 ? 3.894 -18.315 -0.691 1.00 97.56 184 ASN A C 1
ATOM 1353 O O . ASN A 1 184 ? 3.196 -18.384 0.318 1.00 97.56 184 ASN A O 1
ATOM 1357 N N . GLU A 1 185 ? 5.197 -18.604 -0.678 1.00 97.75 185 GLU A N 1
ATOM 1358 C CA . GLU A 1 185 ? 5.926 -19.000 0.526 1.00 97.75 185 GLU A CA 1
ATOM 1359 C C . GLU A 1 185 ? 6.163 -17.803 1.459 1.00 97.75 185 GLU A C 1
ATOM 1361 O O . GLU A 1 185 ? 5.776 -17.863 2.623 1.00 97.75 185 GLU A O 1
ATOM 1366 N N . GLU A 1 186 ? 6.672 -16.679 0.940 1.00 97.19 186 GLU A N 1
ATOM 1367 C CA . GLU A 1 186 ? 6.831 -15.410 1.676 1.00 97.19 186 GLU A CA 1
ATOM 1368 C C . GLU A 1 186 ? 5.505 -14.968 2.316 1.00 97.19 186 GLU A C 1
ATOM 1370 O O . GLU A 1 186 ? 5.444 -14.576 3.481 1.00 97.19 186 GLU A O 1
ATOM 1375 N N . LEU A 1 187 ? 4.408 -15.071 1.559 1.00 98.00 187 LEU A N 1
ATOM 1376 C CA . LEU A 1 187 ? 3.068 -14.717 2.027 1.00 98.00 187 LEU A CA 1
ATOM 1377 C C . LEU A 1 187 ? 2.546 -15.687 3.102 1.00 98.00 187 LEU A C 1
ATOM 1379 O O . LEU A 1 187 ? 1.806 -15.257 3.990 1.00 98.00 187 LEU A O 1
ATOM 1383 N N . SER A 1 188 ? 2.949 -16.960 3.057 1.00 98.19 188 SER A N 1
ATOM 1384 C CA . SER A 1 188 ? 2.650 -17.960 4.090 1.00 98.19 188 SER A CA 1
ATOM 1385 C C . SER A 1 188 ? 3.453 -17.705 5.371 1.00 98.19 188 SER A C 1
ATOM 1387 O O . SER A 1 188 ? 2.878 -17.659 6.458 1.00 98.19 188 SER A O 1
ATOM 1389 N N . GLN A 1 189 ? 4.752 -17.410 5.250 1.00 97.75 189 GLN A N 1
ATOM 1390 C CA . GLN A 1 189 ? 5.611 -16.998 6.367 1.00 97.75 189 GLN A CA 1
ATOM 1391 C C . GLN A 1 189 ? 5.073 -15.717 7.037 1.00 97.75 189 GLN A C 1
ATOM 1393 O O . GLN A 1 189 ? 4.963 -15.648 8.261 1.00 97.75 189 GLN A O 1
ATOM 1398 N N . HIS A 1 190 ? 4.633 -14.727 6.250 1.00 97.94 190 HIS A N 1
ATOM 1399 C CA . HIS A 1 190 ? 3.971 -13.524 6.766 1.00 97.94 190 HIS A CA 1
ATOM 1400 C C . HIS A 1 190 ? 2.605 -13.800 7.421 1.00 97.94 190 HIS A C 1
ATOM 1402 O O . HIS A 1 190 ? 2.219 -13.064 8.329 1.00 97.94 190 HIS A O 1
ATOM 1408 N N . MET A 1 191 ? 1.871 -14.842 7.012 1.00 98.38 191 MET A N 1
ATOM 1409 C CA . MET A 1 191 ? 0.666 -15.273 7.731 1.00 98.38 191 MET A CA 1
ATOM 1410 C C . MET A 1 191 ? 1.001 -15.928 9.073 1.00 98.38 191 MET A C 1
ATOM 1412 O O . MET A 1 191 ? 0.396 -15.545 10.071 1.00 98.38 191 MET A O 1
ATOM 1416 N N . ALA A 1 192 ? 1.979 -16.836 9.124 1.00 98.44 192 ALA A N 1
ATOM 1417 C CA . ALA A 1 192 ? 2.423 -17.464 10.371 1.00 98.44 192 ALA A CA 1
ATOM 1418 C C . ALA A 1 192 ? 2.959 -16.427 11.378 1.00 98.44 192 ALA A C 1
ATOM 1420 O O . ALA A 1 192 ? 2.630 -16.478 12.561 1.00 98.44 192 ALA A O 1
ATOM 1421 N N . LEU A 1 193 ? 3.695 -15.415 10.902 1.00 98.06 193 LEU A N 1
ATOM 1422 C CA . LEU A 1 193 ? 4.135 -14.293 11.733 1.00 98.06 193 LEU A CA 1
ATOM 1423 C C . LEU A 1 193 ? 2.957 -13.468 12.280 1.00 98.06 193 LEU A C 1
ATOM 1425 O O . LEU A 1 193 ? 2.986 -13.060 13.437 1.00 98.06 193 LEU A O 1
ATOM 1429 N N . LEU A 1 194 ? 1.910 -13.219 11.484 1.00 98.44 194 LEU A N 1
ATOM 1430 C CA . LEU A 1 194 ? 0.693 -12.549 11.969 1.00 98.44 194 LEU A CA 1
ATOM 1431 C C . LEU A 1 194 ? -0.097 -13.412 12.966 1.00 98.44 194 LEU A C 1
ATOM 1433 O O . LEU A 1 194 ? -0.749 -12.853 13.843 1.00 98.44 194 LEU A O 1
ATOM 1437 N N . GLU A 1 195 ? -0.035 -14.739 12.845 1.00 98.44 195 GLU A N 1
ATOM 1438 C CA . GLU A 1 195 ? -0.608 -15.699 13.798 1.00 98.44 195 GLU A CA 1
ATOM 1439 C C . GLU A 1 195 ? 0.113 -15.590 15.154 1.00 98.44 195 GLU A C 1
ATOM 1441 O O . GLU A 1 195 ? -0.507 -15.279 16.174 1.00 98.44 195 GLU A O 1
ATOM 1446 N N . GLN A 1 196 ? 1.447 -15.701 15.133 1.00 98.31 196 GLN A N 1
ATOM 1447 C CA . GLN A 1 196 ? 2.324 -15.586 16.301 1.00 98.31 196 GLN A CA 1
ATOM 1448 C C . GLN A 1 196 ? 2.225 -14.216 16.991 1.00 98.31 196 GLN A C 1
ATOM 1450 O O . GLN A 1 196 ? 2.033 -14.150 18.202 1.00 98.31 196 GLN A O 1
ATOM 1455 N N . LEU A 1 197 ? 2.341 -13.115 16.237 1.00 97.81 197 LEU A N 1
ATOM 1456 C CA . LEU A 1 197 ? 2.347 -11.755 16.791 1.00 97.81 197 LEU A CA 1
ATOM 1457 C C . LEU A 1 197 ? 1.000 -11.327 17.388 1.00 97.81 197 LEU A C 1
ATOM 1459 O O . LEU A 1 197 ? 0.963 -10.399 18.192 1.00 97.81 197 LEU A O 1
ATOM 1463 N N . LEU A 1 198 ? -0.113 -11.933 16.966 1.00 97.69 198 LEU A N 1
ATOM 1464 C CA . LEU A 1 198 ? -1.448 -11.547 17.430 1.00 97.69 198 LEU A CA 1
ATOM 1465 C C . LEU A 1 198 ? -2.073 -12.557 18.399 1.00 97.69 198 LEU A C 1
ATOM 1467 O O . LEU A 1 198 ? -3.100 -12.233 18.991 1.00 97.69 198 LEU A O 1
ATOM 1471 N N . GLY A 1 199 ? -1.497 -13.751 18.573 1.00 97.50 199 GLY A N 1
ATOM 1472 C CA . GLY A 1 199 ? -2.063 -14.783 19.447 1.00 97.50 199 GLY A CA 1
ATOM 1473 C C . GLY A 1 199 ? -3.487 -15.187 19.043 1.00 97.50 199 GLY A C 1
ATOM 1474 O O . GLY A 1 199 ? -4.340 -15.401 19.903 1.00 97.50 199 GLY A O 1
ATOM 1475 N N . ILE A 1 200 ? -3.764 -15.222 17.734 1.00 97.50 200 ILE A N 1
ATOM 1476 C CA . ILE A 1 200 ? -5.062 -15.602 17.157 1.00 97.50 200 ILE A CA 1
ATOM 1477 C C . ILE A 1 200 ? -4.875 -16.754 16.172 1.00 97.50 200 ILE A C 1
ATOM 1479 O O . ILE A 1 200 ? -3.863 -16.814 15.488 1.00 97.50 200 ILE A O 1
ATOM 1483 N N . GLU A 1 201 ? -5.878 -17.619 16.050 1.00 97.94 201 GLU A N 1
ATOM 1484 C CA . GLU A 1 201 ? -5.865 -18.765 15.133 1.00 97.94 201 GLU A CA 1
ATOM 1485 C C . GLU A 1 201 ? -5.737 -18.358 13.652 1.00 97.94 201 GLU A C 1
ATOM 1487 O O . GLU A 1 201 ? -6.263 -17.326 13.218 1.00 97.94 201 GLU A O 1
ATOM 1492 N N . GLN A 1 202 ? -5.143 -19.229 12.833 1.00 97.56 202 GLN A N 1
ATOM 1493 C CA . GLN A 1 202 ? -4.964 -19.028 11.392 1.00 97.56 202 GLN A CA 1
ATOM 1494 C C . GLN A 1 202 ? -6.227 -18.603 10.624 1.00 97.56 202 GLN A C 1
ATOM 1496 O O . GLN A 1 202 ? -6.140 -17.814 9.679 1.00 97.56 202 GLN A O 1
ATOM 1501 N N . GLU A 1 203 ? -7.418 -19.096 10.986 1.00 97.62 203 GLU A N 1
ATOM 1502 C CA . GLU A 1 203 ? -8.664 -18.669 10.330 1.00 97.62 203 GLU A CA 1
ATOM 1503 C C . GLU A 1 203 ? -9.002 -17.203 10.652 1.00 97.62 203 GLU A C 1
ATOM 1505 O O . GLU A 1 203 ? -9.404 -16.445 9.760 1.00 97.62 203 GLU A O 1
ATOM 1510 N N . ALA A 1 204 ? -8.737 -16.750 11.881 1.00 97.25 204 ALA A N 1
ATOM 1511 C CA . ALA A 1 204 ? -8.840 -15.343 12.245 1.00 97.25 204 ALA A CA 1
ATOM 1512 C C . ALA A 1 204 ? -7.798 -14.491 11.495 1.00 97.25 204 ALA A C 1
ATOM 1514 O O . ALA A 1 204 ? -8.144 -13.402 11.025 1.00 97.25 204 ALA A O 1
ATOM 1515 N N . VAL A 1 205 ? -6.574 -14.998 11.280 1.00 98.31 205 VAL A N 1
ATOM 1516 C CA . VAL A 1 205 ? -5.560 -14.350 10.420 1.00 98.31 205 VAL A CA 1
ATOM 1517 C C . VAL A 1 205 ? -6.047 -14.238 8.970 1.00 98.31 205 VAL A C 1
ATOM 1519 O O . VAL A 1 205 ? -5.995 -13.145 8.400 1.00 98.31 205 VAL A O 1
ATOM 1522 N N . ARG A 1 206 ? -6.615 -15.300 8.376 1.00 98.25 206 ARG A N 1
ATOM 1523 C CA . ARG A 1 206 ? -7.244 -15.236 7.037 1.00 98.25 206 ARG A CA 1
ATOM 1524 C C . ARG A 1 206 ? -8.340 -14.171 7.000 1.00 98.25 206 ARG A C 1
ATOM 1526 O O . ARG A 1 206 ? -8.314 -13.282 6.148 1.00 98.25 206 ARG A O 1
ATOM 1533 N N . GLY A 1 207 ? -9.265 -14.187 7.961 1.00 97.50 207 GLY A N 1
ATOM 1534 C CA . GLY A 1 207 ? -10.336 -13.190 8.090 1.00 97.50 207 GLY A CA 1
ATOM 1535 C C . GLY A 1 207 ? -9.837 -11.754 8.317 1.00 97.50 207 GLY A C 1
ATOM 1536 O O . GLY A 1 207 ? -10.515 -10.787 7.959 1.00 97.50 207 GLY A O 1
ATOM 1537 N N . LEU A 1 208 ? -8.644 -11.584 8.883 1.00 97.50 208 LEU A N 1
ATOM 1538 C CA . LEU A 1 208 ? -7.958 -10.310 9.093 1.00 97.50 208 LEU A CA 1
ATOM 1539 C C . LEU A 1 208 ? -7.286 -9.806 7.807 1.00 97.50 208 LEU A C 1
ATOM 1541 O O . LEU A 1 208 ? -7.542 -8.672 7.394 1.00 97.50 208 LEU A O 1
ATOM 1545 N N . VAL A 1 209 ? -6.518 -10.647 7.112 1.00 97.94 209 VAL A N 1
ATOM 1546 C CA . VAL A 1 209 ? -5.871 -10.303 5.833 1.00 97.94 209 VAL A CA 1
ATOM 1547 C C . VAL A 1 209 ? -6.910 -10.050 4.735 1.00 97.94 209 VAL A C 1
ATOM 1549 O O . VAL A 1 209 ? -6.794 -9.083 3.983 1.00 97.94 209 VAL A O 1
ATOM 1552 N N . LEU A 1 210 ? -7.996 -10.828 4.688 1.00 97.38 210 LEU A N 1
ATOM 1553 C CA . LEU A 1 210 ? -9.115 -10.611 3.762 1.00 97.38 210 LEU A CA 1
ATOM 1554 C C . LEU A 1 210 ? -9.841 -9.265 3.973 1.00 97.38 210 LEU A C 1
ATOM 1556 O O . LEU A 1 210 ? -10.508 -8.789 3.049 1.00 97.38 210 LEU A O 1
ATOM 1560 N N . ARG A 1 211 ? -9.721 -8.647 5.160 1.00 96.38 211 ARG A N 1
ATOM 1561 C CA . ARG A 1 211 ? -10.155 -7.263 5.435 1.00 96.38 211 ARG A CA 1
ATOM 1562 C C . ARG A 1 211 ? -9.063 -6.258 5.044 1.00 96.38 211 ARG A C 1
ATOM 1564 O O . ARG A 1 211 ? -9.347 -5.292 4.330 1.00 96.38 211 ARG A O 1
ATOM 1571 N N . GLN A 1 212 ? -7.821 -6.501 5.470 1.00 97.50 212 GLN A N 1
ATOM 1572 C CA . GLN A 1 212 ? -6.678 -5.601 5.296 1.00 97.50 212 GLN A CA 1
ATOM 1573 C C . GLN A 1 212 ? -5.499 -6.282 4.555 1.00 97.50 212 GLN A C 1
ATOM 1575 O O . GLN A 1 212 ? -4.468 -6.571 5.162 1.00 97.50 212 GLN A O 1
ATOM 1580 N N . PRO A 1 213 ? -5.587 -6.475 3.221 1.00 97.62 213 PRO A N 1
ATOM 1581 C CA . PRO A 1 213 ? -4.585 -7.218 2.436 1.00 97.62 213 PRO A CA 1
ATOM 1582 C C . PRO A 1 213 ? -3.179 -6.599 2.444 1.00 97.62 213 PRO A C 1
ATOM 1584 O O . PRO A 1 213 ? -2.200 -7.265 2.137 1.00 97.62 213 PRO A O 1
ATOM 1587 N N . SER A 1 214 ? -3.052 -5.324 2.821 1.00 97.19 214 SER A N 1
ATOM 1588 C CA . SER A 1 214 ? -1.771 -4.612 2.892 1.00 97.19 214 SER A CA 1
ATOM 1589 C C . SER A 1 214 ? -0.891 -5.000 4.089 1.00 97.19 214 SER A C 1
ATOM 1591 O O . SER A 1 214 ? 0.048 -4.262 4.385 1.00 97.19 214 SER A O 1
ATOM 1593 N N . LEU A 1 215 ? -1.245 -6.047 4.842 1.00 97.56 215 LEU A N 1
ATOM 1594 C CA . LEU A 1 215 ? -0.473 -6.526 5.992 1.00 97.56 215 LEU A CA 1
ATOM 1595 C C . LEU A 1 215 ? 0.568 -7.570 5.581 1.00 97.56 215 LEU A C 1
ATOM 1597 O O . LEU A 1 215 ? 1.714 -7.423 5.981 1.00 97.56 215 LEU A O 1
ATOM 1601 N N . LEU A 1 216 ? 0.239 -8.496 4.671 1.00 97.69 216 LEU A N 1
ATOM 1602 C CA . LEU A 1 216 ? 1.238 -9.399 4.069 1.00 97.69 216 LEU A CA 1
ATOM 1603 C C . LEU A 1 216 ? 2.259 -8.664 3.176 1.00 97.69 216 LEU A C 1
ATOM 1605 O O . LEU A 1 216 ? 3.282 -9.227 2.813 1.00 97.69 216 LEU A O 1
ATOM 1609 N N . ALA A 1 217 ? 1.994 -7.396 2.845 1.00 95.94 217 ALA A N 1
ATOM 1610 C CA . ALA A 1 217 ? 2.893 -6.496 2.121 1.00 95.94 217 ALA A CA 1
ATOM 1611 C C . ALA A 1 217 ? 3.693 -5.555 3.055 1.00 95.94 217 ALA A C 1
ATOM 1613 O O . ALA A 1 217 ? 4.059 -4.443 2.661 1.00 95.94 217 ALA A O 1
ATOM 1614 N N . ARG A 1 218 ? 3.903 -5.949 4.318 1.00 96.25 218 ARG A N 1
ATOM 1615 C CA . ARG A 1 218 ? 4.790 -5.274 5.281 1.00 96.25 218 ARG A CA 1
ATOM 1616 C C . ARG A 1 218 ? 6.030 -6.124 5.532 1.00 96.25 218 ARG A C 1
ATOM 1618 O O . ARG A 1 218 ? 5.988 -7.330 5.340 1.00 96.25 218 ARG A O 1
ATOM 1625 N N . THR A 1 219 ? 7.108 -5.485 5.978 1.00 96.38 219 THR A N 1
ATOM 1626 C CA . THR A 1 219 ? 8.246 -6.193 6.571 1.00 96.38 219 THR A CA 1
ATOM 1627 C C . THR A 1 219 ? 7.850 -6.762 7.932 1.00 96.38 219 THR A C 1
ATOM 1629 O O . THR A 1 219 ? 7.025 -6.170 8.634 1.00 96.38 219 THR A O 1
ATOM 1632 N N . SER A 1 220 ? 8.460 -7.885 8.305 1.00 96.19 220 SER A N 1
ATOM 1633 C CA . SER A 1 220 ? 8.280 -8.556 9.597 1.00 96.19 220 SER A CA 1
ATOM 1634 C C . SER A 1 220 ? 8.574 -7.624 10.777 1.00 96.19 220 SER A C 1
ATOM 1636 O O . SER A 1 220 ? 7.687 -7.339 11.576 1.00 96.19 220 SER A O 1
ATOM 1638 N N . GLU A 1 221 ? 9.775 -7.046 10.806 1.00 96.94 221 GLU A N 1
ATOM 1639 C CA . GLU A 1 221 ? 10.222 -5.999 11.740 1.00 96.94 221 GLU A CA 1
ATOM 1640 C C . GLU A 1 221 ? 9.185 -4.865 11.899 1.00 96.94 221 GLU A C 1
ATOM 1642 O O . GLU A 1 221 ? 8.795 -4.498 13.008 1.00 96.94 221 GLU A O 1
ATOM 1647 N N . GLY A 1 222 ? 8.668 -4.355 10.772 1.00 96.38 222 GLY A N 1
ATOM 1648 C CA . GLY A 1 222 ? 7.690 -3.263 10.719 1.00 96.38 222 GLY A CA 1
ATOM 1649 C C . GLY A 1 222 ? 6.262 -3.640 11.141 1.00 96.38 222 GLY A C 1
ATOM 1650 O O . GLY A 1 222 ? 5.395 -2.755 11.188 1.00 96.38 222 GLY A O 1
ATOM 1651 N N . LEU A 1 223 ? 6.010 -4.922 11.424 1.00 97.56 223 LEU A N 1
ATOM 1652 C CA . LEU A 1 223 ? 4.834 -5.424 12.136 1.00 97.56 223 LEU A CA 1
ATOM 1653 C C . LEU A 1 223 ? 5.164 -5.648 13.618 1.00 97.56 223 LEU A C 1
ATOM 1655 O O . LEU A 1 223 ? 4.457 -5.094 14.459 1.00 97.56 223 LEU A O 1
ATOM 1659 N N . SER A 1 224 ? 6.242 -6.373 13.937 1.00 97.75 224 SER A N 1
ATOM 1660 C CA . SER A 1 224 ? 6.641 -6.714 15.313 1.00 97.75 224 SER A CA 1
ATOM 1661 C C . SER A 1 224 ? 6.775 -5.477 16.205 1.00 97.75 224 SER A C 1
ATOM 1663 O O . SER A 1 224 ? 6.040 -5.355 17.185 1.00 97.75 224 SER A O 1
ATOM 1665 N N . GLY A 1 225 ? 7.587 -4.491 15.802 1.00 97.88 225 GLY A N 1
ATOM 1666 C CA . GLY A 1 225 ? 7.791 -3.256 16.575 1.00 97.88 225 GLY A CA 1
ATOM 1667 C C . GLY A 1 225 ? 6.543 -2.365 16.687 1.00 97.88 225 GLY A C 1
ATOM 1668 O O . GLY A 1 225 ? 6.502 -1.435 17.488 1.00 97.88 225 GLY A O 1
ATOM 1669 N N . LYS A 1 226 ? 5.483 -2.636 15.907 1.00 98.19 226 LYS A N 1
ATOM 1670 C CA . LYS A 1 226 ? 4.171 -2.000 16.111 1.00 98.19 226 LYS A CA 1
ATOM 1671 C C . LYS A 1 226 ? 3.303 -2.748 17.100 1.00 98.19 226 LYS A C 1
ATOM 1673 O O . LYS A 1 226 ? 2.548 -2.100 17.809 1.00 98.19 226 LYS A O 1
ATOM 1678 N N . VAL A 1 227 ? 3.352 -4.077 17.110 1.00 98.38 227 VAL A N 1
ATOM 1679 C CA . VAL A 1 227 ? 2.633 -4.877 18.107 1.00 98.38 227 VAL A CA 1
ATOM 1680 C C . VAL A 1 227 ? 3.193 -4.563 19.491 1.00 98.38 227 VAL A C 1
ATOM 1682 O O . VAL A 1 227 ? 2.424 -4.212 20.376 1.00 98.38 227 VAL A O 1
ATOM 1685 N N . GLU A 1 228 ? 4.517 -4.536 19.630 1.00 98.12 228 GLU A N 1
ATOM 1686 C CA . GLU A 1 228 ? 5.231 -4.085 20.829 1.00 98.12 228 GLU A CA 1
ATOM 1687 C C . GLU A 1 228 ? 4.807 -2.668 21.265 1.00 98.12 228 GLU A C 1
ATOM 1689 O O . GLU A 1 228 ? 4.243 -2.489 22.343 1.00 98.12 228 GLU A O 1
ATOM 1694 N N . ALA A 1 229 ? 4.929 -1.665 20.388 1.00 97.69 229 ALA A N 1
ATOM 1695 C CA . ALA A 1 229 ? 4.552 -0.284 20.713 1.00 97.69 229 ALA A CA 1
ATOM 1696 C C . ALA A 1 229 ? 3.027 -0.039 20.855 1.00 97.69 229 ALA A C 1
ATOM 1698 O O . ALA A 1 229 ? 2.603 1.068 21.206 1.00 97.69 229 ALA A O 1
ATOM 1699 N N . TYR A 1 230 ? 2.188 -1.046 20.579 1.00 98.44 230 TYR A N 1
ATOM 1700 C CA . TYR A 1 230 ? 0.763 -1.068 20.928 1.00 98.44 230 TYR A CA 1
ATOM 1701 C C . TYR A 1 230 ? 0.468 -1.919 22.180 1.00 98.44 230 TYR A C 1
ATOM 1703 O O . TYR A 1 230 ? -0.583 -1.722 22.791 1.00 98.44 230 TYR A O 1
ATOM 1711 N N . ALA A 1 231 ? 1.377 -2.797 22.618 1.00 98.19 231 ALA A N 1
ATOM 1712 C CA . ALA A 1 231 ? 1.272 -3.523 23.885 1.00 98.19 231 ALA A CA 1
ATOM 1713 C C . ALA A 1 231 ? 1.356 -2.562 25.080 1.00 98.19 231 ALA A C 1
ATOM 1715 O O . ALA A 1 231 ? 0.583 -2.705 26.022 1.00 98.19 231 ALA A O 1
ATOM 1716 N N . GLU A 1 232 ? 2.173 -1.507 24.981 1.00 97.00 232 GLU A N 1
ATOM 1717 C CA . GLU A 1 232 ? 2.175 -0.374 25.923 1.00 97.00 232 GLU A CA 1
ATOM 1718 C C . GLU A 1 232 ? 0.785 0.273 26.105 1.00 97.00 232 GLU A C 1
ATOM 1720 O O . GLU A 1 232 ? 0.449 0.758 27.181 1.00 97.00 232 GLU A O 1
ATOM 1725 N N . LEU A 1 233 ? -0.022 0.316 25.036 1.00 97.12 233 LEU A N 1
ATOM 1726 C CA . LEU A 1 233 ? -1.294 1.045 24.991 1.00 97.12 233 LEU A CA 1
ATOM 1727 C C . LEU A 1 233 ? -2.495 0.166 25.373 1.00 97.12 233 LEU A C 1
ATOM 1729 O O . LEU A 1 233 ? -3.439 0.627 26.020 1.00 97.12 233 LEU A O 1
ATOM 1733 N N . PHE A 1 234 ? -2.485 -1.100 24.953 1.00 98.00 234 PHE A N 1
ATOM 1734 C CA . PHE A 1 234 ? -3.599 -2.024 25.170 1.00 98.00 234 PHE A CA 1
ATOM 1735 C C . PHE A 1 234 ? -3.353 -3.035 26.298 1.00 98.00 234 PHE A C 1
ATOM 1737 O O . PHE A 1 234 ? -4.329 -3.557 26.833 1.00 98.00 234 PHE A O 1
ATOM 1744 N N . GLY A 1 235 ? -2.101 -3.259 26.704 1.00 97.81 235 GLY A N 1
ATOM 1745 C CA . GLY A 1 235 ? -1.667 -4.382 27.539 1.00 97.81 235 GLY A CA 1
ATOM 1746 C C . GLY A 1 235 ? -1.230 -5.578 26.685 1.00 97.81 235 GLY A C 1
ATOM 1747 O O . GLY A 1 235 ? -1.824 -5.841 25.635 1.00 97.81 235 GLY A O 1
ATOM 1748 N N . ALA A 1 236 ? -0.201 -6.306 27.129 1.00 97.12 236 ALA A N 1
ATOM 1749 C CA . ALA A 1 236 ? 0.401 -7.414 26.378 1.00 97.12 236 ALA A CA 1
ATOM 1750 C C . ALA A 1 236 ? -0.610 -8.524 26.027 1.00 97.12 236 ALA A C 1
ATOM 1752 O O . ALA A 1 236 ? -0.691 -8.938 24.875 1.00 97.12 236 ALA A O 1
ATOM 1753 N N . ASP A 1 237 ? -1.466 -8.926 26.968 1.00 97.06 237 ASP A N 1
ATOM 1754 C CA . ASP A 1 237 ? -2.446 -10.009 26.760 1.00 97.06 237 ASP A CA 1
ATOM 1755 C C . ASP A 1 237 ? -3.635 -9.605 25.865 1.00 97.06 237 ASP A C 1
ATOM 1757 O O . ASP A 1 237 ? -4.405 -10.448 25.393 1.00 97.06 237 ASP A O 1
ATOM 1761 N N . ALA A 1 238 ? -3.815 -8.299 25.641 1.00 97.50 238 ALA A N 1
ATOM 1762 C CA . ALA A 1 238 ? -4.960 -7.734 24.931 1.00 97.50 238 ALA A CA 1
ATOM 1763 C C . ALA A 1 238 ? -4.603 -7.123 23.566 1.00 97.50 238 ALA A C 1
ATOM 1765 O O . ALA A 1 238 ? -5.492 -6.979 22.723 1.00 97.50 238 ALA A O 1
ATOM 1766 N N . VAL A 1 239 ? -3.330 -6.789 23.307 1.00 98.12 239 VAL A N 1
ATOM 1767 C CA . VAL A 1 239 ? -2.902 -6.152 22.047 1.00 98.12 239 VAL A CA 1
ATOM 1768 C C . VAL A 1 239 ? -3.259 -6.991 20.820 1.00 98.12 239 VAL A C 1
ATOM 1770 O O . VAL A 1 239 ? -3.763 -6.448 19.837 1.00 98.12 239 VAL A O 1
ATOM 1773 N N . GLY A 1 240 ? -3.094 -8.313 20.895 1.00 97.69 240 GLY A N 1
ATOM 1774 C CA . GLY A 1 240 ? -3.418 -9.234 19.808 1.00 97.69 240 GLY A CA 1
ATOM 1775 C C . GLY A 1 240 ? -4.887 -9.159 19.381 1.00 97.69 240 GLY A C 1
ATOM 1776 O O . GLY A 1 240 ? -5.198 -8.879 18.220 1.00 97.69 240 GLY A O 1
ATOM 1777 N N . LYS A 1 241 ? -5.805 -9.282 20.349 1.00 97.44 241 LYS A N 1
ATOM 1778 C CA . LYS A 1 241 ? -7.259 -9.146 20.142 1.00 97.44 241 LYS A CA 1
ATOM 1779 C C . LYS A 1 241 ? -7.636 -7.736 19.679 1.00 97.44 241 LYS A C 1
ATOM 1781 O O . LYS A 1 241 ? -8.407 -7.585 18.728 1.00 97.44 241 LYS A O 1
ATOM 1786 N N . ALA A 1 242 ? -7.047 -6.703 20.285 1.00 98.06 242 ALA A N 1
ATOM 1787 C CA . ALA A 1 242 ? -7.296 -5.306 19.940 1.00 98.06 242 ALA A CA 1
ATOM 1788 C C . ALA A 1 242 ? -6.926 -4.993 18.478 1.00 98.06 242 ALA A C 1
ATOM 1790 O O . ALA A 1 242 ? -7.721 -4.405 17.737 1.00 98.06 242 ALA A O 1
ATOM 1791 N N . LEU A 1 243 ? -5.760 -5.457 18.024 1.00 98.06 243 LEU A N 1
ATOM 1792 C CA . LEU A 1 243 ? -5.308 -5.322 16.638 1.00 98.06 243 LEU A CA 1
ATOM 1793 C C . LEU A 1 243 ? -6.075 -6.242 15.674 1.00 98.06 243 LEU A C 1
ATOM 1795 O O . LEU A 1 243 ? -6.292 -5.855 14.525 1.00 98.06 243 LEU A O 1
ATOM 1799 N N . ALA A 1 244 ? -6.565 -7.403 16.119 1.00 97.25 244 ALA A N 1
ATOM 1800 C CA . ALA A 1 244 ? -7.424 -8.271 15.310 1.00 97.25 244 ALA A CA 1
ATOM 1801 C C . ALA A 1 244 ? -8.829 -7.680 15.068 1.00 97.25 244 ALA A C 1
ATOM 1803 O O . ALA A 1 244 ? -9.403 -7.825 13.975 1.00 97.25 244 ALA A O 1
ATOM 1804 N N . GLY A 1 245 ? -9.360 -6.954 16.057 1.00 96.88 245 GLY A N 1
ATOM 1805 C CA . GLY A 1 245 ? -10.547 -6.110 15.920 1.00 96.88 245 GLY A CA 1
ATOM 1806 C C . GLY A 1 245 ? -10.301 -4.914 14.994 1.00 96.88 245 GLY A C 1
ATOM 1807 O O . GLY A 1 245 ? -11.099 -4.663 14.086 1.00 96.88 245 GLY A O 1
ATOM 1808 N N . ALA A 1 246 ? -9.163 -4.232 15.159 1.00 97.69 246 ALA A N 1
ATOM 1809 C CA . ALA A 1 246 ? -8.816 -2.986 14.474 1.00 97.69 246 ALA A CA 1
ATOM 1810 C C . ALA A 1 246 ? -7.529 -3.065 13.603 1.00 97.69 246 ALA A C 1
ATOM 1812 O O . ALA A 1 246 ? -6.600 -2.273 13.795 1.00 97.69 246 ALA A O 1
ATOM 1813 N N . PRO A 1 247 ? -7.462 -3.931 12.566 1.00 97.62 247 PRO A N 1
ATOM 1814 C CA . PRO A 1 247 ? -6.229 -4.187 11.798 1.00 97.62 247 PRO A CA 1
ATOM 1815 C C . PRO A 1 247 ? -5.724 -2.988 10.976 1.00 97.62 247 PRO A C 1
ATOM 1817 O O . PRO A 1 247 ? -4.625 -3.013 10.420 1.00 97.62 247 PRO A O 1
ATOM 1820 N N . GLN A 1 248 ? -6.495 -1.899 10.914 1.00 97.44 248 GLN A N 1
ATOM 1821 C CA . GLN A 1 248 ? -6.041 -0.627 10.363 1.00 97.44 248 GLN A CA 1
ATOM 1822 C C . GLN A 1 248 ? -4.906 -0.003 11.204 1.00 97.44 248 GLN A C 1
ATOM 1824 O O . GLN A 1 248 ? -4.037 0.649 10.619 1.00 97.44 248 GLN A O 1
ATOM 1829 N N . LEU A 1 249 ? -4.840 -0.239 12.523 1.00 97.88 249 LEU A N 1
ATOM 1830 C CA . LEU A 1 249 ? -3.790 0.310 13.400 1.00 97.88 249 LEU A CA 1
ATOM 1831 C C . LEU A 1 249 ? -2.379 -0.137 12.982 1.00 97.88 249 LEU A C 1
ATOM 1833 O O . LEU A 1 249 ? -1.465 0.689 12.917 1.00 97.88 249 LEU A O 1
ATOM 1837 N N . LEU A 1 250 ? -2.214 -1.399 12.568 1.00 97.50 250 LEU A N 1
ATOM 1838 C CA . LEU A 1 250 ? -0.963 -1.929 12.000 1.00 97.50 250 LEU A CA 1
ATOM 1839 C C . LEU A 1 250 ? -0.526 -1.187 10.719 1.00 97.50 250 LEU A C 1
ATOM 1841 O O . LEU A 1 250 ? 0.660 -1.128 10.388 1.00 97.50 250 LEU A O 1
ATOM 1845 N N . THR A 1 251 ? -1.455 -0.552 9.996 1.00 96.19 251 THR A N 1
ATOM 1846 C CA . THR A 1 251 ? -1.136 0.252 8.799 1.00 96.19 251 THR A CA 1
ATOM 1847 C C . THR A 1 251 ? -0.823 1.721 9.093 1.00 96.19 251 THR A C 1
ATOM 1849 O O . THR A 1 251 ? -0.177 2.372 8.267 1.00 96.19 251 THR A O 1
ATOM 1852 N N . MET A 1 252 ? -1.237 2.225 10.260 1.00 97.50 252 MET A N 1
ATOM 1853 C CA . MET A 1 252 ? -1.056 3.607 10.715 1.00 97.50 252 MET A CA 1
ATOM 1854 C C . MET A 1 252 ? 0.342 3.840 11.328 1.00 97.50 252 MET A C 1
ATOM 1856 O O . MET A 1 252 ? 1.170 2.926 11.393 1.00 97.50 252 MET A O 1
ATOM 1860 N N . LYS A 1 253 ? 0.628 5.088 11.725 1.00 97.44 253 LYS A N 1
ATOM 1861 C CA . LYS A 1 253 ? 1.780 5.443 12.572 1.00 97.44 253 LYS A CA 1
ATOM 1862 C C . LYS A 1 253 ? 1.392 5.320 14.046 1.00 97.44 253 LYS A C 1
ATOM 1864 O O . LYS A 1 253 ? 0.289 5.742 14.385 1.00 97.44 253 LYS A O 1
ATOM 1869 N N . VAL A 1 254 ? 2.307 4.838 14.888 1.00 98.12 254 VAL A N 1
ATOM 1870 C CA . VAL A 1 254 ? 2.086 4.647 16.333 1.00 98.12 254 VAL A CA 1
ATOM 1871 C C . VAL A 1 254 ? 1.858 5.986 17.039 1.00 98.12 254 VAL A C 1
ATOM 1873 O O . VAL A 1 254 ? 0.834 6.170 17.685 1.00 98.12 254 VAL A O 1
ATOM 1876 N N . ASP A 1 255 ? 2.732 6.969 16.829 1.00 98.00 255 ASP A N 1
ATOM 1877 C CA . ASP A 1 255 ? 2.619 8.344 17.346 1.00 98.00 255 ASP A CA 1
ATOM 1878 C C . ASP A 1 255 ? 1.275 9.005 16.975 1.00 98.00 255 ASP A C 1
ATOM 1880 O O . ASP A 1 255 ? 0.632 9.643 17.805 1.00 98.00 255 ASP A O 1
ATOM 1884 N N . ALA A 1 256 ? 0.771 8.767 15.758 1.00 97.88 256 ALA A N 1
ATOM 1885 C CA . ALA A 1 256 ? -0.538 9.263 15.315 1.00 97.88 256 ALA A CA 1
ATOM 1886 C C . ALA A 1 256 ? -1.747 8.478 15.877 1.00 97.88 256 ALA A C 1
ATOM 1888 O O . ALA A 1 256 ? -2.889 8.824 15.562 1.00 97.88 256 ALA A O 1
ATOM 1889 N N . VAL A 1 257 ? -1.506 7.421 16.659 1.00 98.38 257 VAL A N 1
ATOM 1890 C CA . VAL A 1 257 ? -2.494 6.699 17.477 1.00 98.38 257 VAL A CA 1
ATOM 1891 C C . VAL A 1 257 ? -2.362 7.103 18.945 1.00 98.38 257 VAL A C 1
ATOM 1893 O O . VAL A 1 257 ? -3.387 7.398 19.551 1.00 98.38 257 VAL A O 1
ATOM 1896 N N . LYS A 1 258 ? -1.140 7.222 19.488 1.00 98.06 258 LYS A N 1
ATOM 1897 C CA . LYS A 1 258 ? -0.887 7.741 20.847 1.00 98.06 258 LYS A CA 1
ATOM 1898 C C . LYS A 1 258 ? -1.488 9.146 21.029 1.00 98.06 258 LYS A C 1
ATOM 1900 O O . LYS A 1 258 ? -2.396 9.312 21.839 1.00 98.06 258 LYS A O 1
ATOM 1905 N N . ALA A 1 259 ? -1.203 10.076 20.112 1.00 97.94 259 ALA A N 1
ATOM 1906 C CA . ALA A 1 259 ? -1.813 11.413 20.107 1.00 97.94 259 ALA A CA 1
ATOM 1907 C C . ALA A 1 259 ? -3.353 11.415 19.931 1.00 97.94 259 ALA A C 1
ATOM 1909 O O . ALA A 1 259 ? -4.034 12.356 20.335 1.00 97.94 259 ALA A O 1
ATOM 1910 N N . ARG A 1 260 ? -3.943 10.365 19.334 1.00 98.44 260 ARG A N 1
ATOM 1911 C CA . ARG A 1 260 ? -5.412 10.200 19.278 1.00 98.44 260 ARG A CA 1
ATOM 1912 C C . ARG A 1 260 ? -5.989 9.630 20.563 1.00 98.44 260 ARG A C 1
ATOM 1914 O O . ARG A 1 260 ? -7.142 9.920 20.857 1.00 98.44 260 ARG A O 1
ATOM 1921 N N . HIS A 1 261 ? -5.224 8.822 21.288 1.00 98.31 261 HIS A N 1
ATOM 1922 C CA . HIS A 1 261 ? -5.597 8.327 22.604 1.00 98.31 261 HIS A CA 1
ATOM 1923 C C . HIS A 1 261 ? -5.582 9.472 23.616 1.00 98.31 261 HIS A C 1
ATOM 1925 O O . HIS A 1 261 ? -6.593 9.710 24.261 1.00 98.31 261 HIS A O 1
ATOM 1931 N N . GLU A 1 262 ? -4.514 10.269 23.641 1.00 98.25 262 GLU A N 1
ATOM 1932 C CA . GLU A 1 262 ? -4.423 11.510 24.424 1.00 98.25 262 GLU A CA 1
ATOM 1933 C C . GLU A 1 262 ? -5.596 12.465 24.127 1.00 98.25 262 GLU A C 1
ATOM 1935 O O . GLU A 1 262 ? -6.257 12.949 25.049 1.00 98.25 262 GLU A O 1
ATOM 1940 N N . LEU A 1 263 ? -5.924 12.683 22.844 1.00 98.31 263 LEU A N 1
ATOM 1941 C CA . LEU A 1 263 ? -7.075 13.500 22.441 1.00 98.31 263 LEU A CA 1
ATOM 1942 C C . LEU A 1 263 ? -8.425 12.871 22.833 1.00 98.31 263 LEU A C 1
ATOM 1944 O O . LEU A 1 263 ? -9.330 13.583 23.251 1.00 98.31 263 LEU A O 1
ATOM 1948 N N . LEU A 1 264 ? -8.595 11.553 22.706 1.00 98.44 264 LEU A N 1
ATOM 1949 C CA . LEU A 1 264 ? -9.833 10.877 23.107 1.00 98.44 264 LEU A CA 1
ATOM 1950 C C . LEU A 1 264 ? -10.037 10.941 24.627 1.00 98.44 264 LEU A C 1
ATOM 1952 O O . LEU A 1 264 ? -11.139 11.248 25.065 1.00 98.44 264 LEU A O 1
ATOM 1956 N N . THR A 1 265 ? -8.987 10.715 25.416 1.00 98.38 265 THR A N 1
ATOM 1957 C CA . THR A 1 265 ? -9.029 10.764 26.883 1.00 98.38 265 THR A CA 1
ATOM 1958 C C . THR A 1 265 ? -9.295 12.181 27.389 1.00 98.38 265 THR A C 1
ATOM 1960 O O . THR A 1 265 ? -10.184 12.374 28.214 1.00 98.38 265 THR A O 1
ATOM 1963 N N . SER A 1 266 ? -8.601 13.190 26.852 1.00 98.38 266 SER A N 1
ATOM 1964 C CA . SER A 1 266 ? -8.830 14.596 27.229 1.00 98.38 266 SER A CA 1
ATOM 1965 C C . SER A 1 266 ? -10.218 15.110 26.828 1.00 98.38 266 SER A C 1
ATOM 1967 O O . SER A 1 266 ? -10.820 15.870 27.582 1.00 98.38 266 SER A O 1
ATOM 1969 N N . LEU A 1 267 ? -10.773 14.662 25.695 1.00 97.94 267 LEU A N 1
ATOM 1970 C CA . LEU A 1 267 ? -12.142 15.009 25.299 1.00 97.94 267 LEU A CA 1
ATOM 1971 C C . LEU A 1 267 ? -13.217 14.199 26.040 1.00 97.94 267 LEU A C 1
ATOM 1973 O O . LEU A 1 267 ? -14.305 14.722 26.267 1.00 97.94 267 LEU A O 1
ATOM 1977 N N . ALA A 1 268 ? -12.933 12.957 26.444 1.00 98.00 268 ALA A N 1
ATOM 1978 C CA . ALA A 1 268 ? -13.818 12.174 27.306 1.00 98.00 268 ALA A CA 1
ATOM 1979 C C . ALA A 1 268 ? -13.921 12.795 28.708 1.00 98.00 268 ALA A C 1
ATOM 1981 O O . ALA A 1 268 ? -15.026 12.919 29.226 1.00 98.00 268 ALA A O 1
ATOM 1982 N N . ALA A 1 269 ? -12.805 13.288 29.260 1.00 97.94 269 ALA A N 1
ATOM 1983 C CA . ALA A 1 269 ? -12.745 13.952 30.565 1.00 97.94 269 ALA A CA 1
ATOM 1984 C C . ALA A 1 269 ? -13.664 15.187 30.703 1.00 97.94 269 ALA A C 1
ATOM 1986 O O . ALA A 1 269 ? -13.975 15.588 31.822 1.00 97.94 269 ALA A O 1
ATOM 1987 N N . LEU A 1 270 ? -14.146 15.761 29.592 1.00 97.69 270 LEU A N 1
ATOM 1988 C CA . LEU A 1 270 ? -15.134 16.849 29.590 1.00 97.69 270 LEU A CA 1
ATOM 1989 C C . LEU A 1 270 ? -16.534 16.413 30.067 1.00 97.69 270 LEU A C 1
ATOM 1991 O O . LEU A 1 270 ? -17.350 17.266 30.407 1.00 97.69 270 LEU A O 1
ATOM 1995 N N . GLN A 1 271 ? -16.839 15.109 30.069 1.00 97.94 271 GLN A N 1
ATOM 1996 C CA . GLN A 1 271 ? -18.139 14.558 30.462 1.00 97.94 271 GLN A CA 1
ATOM 1997 C C . GLN A 1 271 ? -17.954 13.258 31.264 1.00 97.94 271 GLN A C 1
ATOM 1999 O O . GLN A 1 271 ? -17.515 12.260 30.692 1.00 97.94 271 GLN A O 1
ATOM 2004 N N . PRO A 1 272 ? -18.370 13.185 32.546 1.00 97.69 272 PRO A N 1
ATOM 2005 C CA . PRO A 1 272 ? -18.211 11.975 33.364 1.00 97.69 272 PRO A CA 1
ATOM 2006 C C . PRO A 1 272 ? -18.773 10.700 32.716 1.00 97.69 272 PRO A C 1
ATOM 2008 O O . PRO A 1 272 ? -18.161 9.638 32.798 1.00 97.69 272 PRO A O 1
ATOM 2011 N N . ALA A 1 273 ? -19.892 10.813 31.990 1.00 97.50 273 ALA A N 1
ATOM 2012 C CA . ALA A 1 273 ? -20.499 9.700 31.260 1.00 97.50 273 ALA A CA 1
ATOM 2013 C C . ALA A 1 273 ? -19.642 9.182 30.086 1.00 97.50 273 ALA A C 1
ATOM 2015 O O . ALA A 1 273 ? -19.780 8.020 29.705 1.00 97.50 273 ALA A O 1
ATOM 2016 N N . TRP A 1 274 ? -18.774 10.011 29.498 1.00 98.12 274 TRP A N 1
ATOM 2017 C CA . TRP A 1 274 ? -17.804 9.588 28.483 1.00 98.12 274 TRP A CA 1
ATOM 2018 C C . TRP A 1 274 ? -16.549 8.994 29.122 1.00 98.12 274 TRP A C 1
ATOM 2020 O O . TRP A 1 274 ? -16.059 7.985 28.624 1.00 98.12 274 TRP A O 1
ATOM 2030 N N . THR A 1 275 ? -16.068 9.552 30.238 1.00 98.31 275 THR A N 1
ATOM 2031 C CA . THR A 1 275 ? -14.976 8.958 31.030 1.00 98.31 275 THR A CA 1
ATOM 2032 C C . THR A 1 275 ? -15.328 7.539 31.485 1.00 98.31 275 THR A C 1
ATOM 2034 O O . THR A 1 275 ? -14.529 6.628 31.283 1.00 98.31 275 THR A O 1
ATOM 2037 N N . ALA A 1 276 ? -16.542 7.326 32.009 1.00 97.94 276 ALA A N 1
ATOM 2038 C CA . ALA A 1 276 ? -17.043 6.000 32.381 1.00 97.94 276 ALA A CA 1
ATOM 2039 C C . ALA A 1 276 ? -17.044 5.036 31.181 1.00 97.94 276 ALA A C 1
ATOM 2041 O O . ALA A 1 276 ? -16.380 4.005 31.221 1.00 97.94 276 ALA A O 1
ATOM 2042 N N . GLN A 1 277 ? -17.659 5.431 30.059 1.00 98.06 277 GLN A N 1
ATOM 2043 C CA . GLN A 1 277 ? -17.661 4.638 28.819 1.00 98.06 277 GLN A CA 1
ATOM 2044 C C . GLN A 1 277 ? -16.262 4.349 28.253 1.00 98.06 277 GLN A C 1
ATOM 2046 O O . GLN A 1 277 ? -16.108 3.389 27.504 1.00 98.06 277 GLN A O 1
ATOM 2051 N N . LEU A 1 278 ? -15.256 5.180 28.549 1.00 97.88 278 LEU A N 1
ATOM 2052 C CA . LEU A 1 278 ? -13.869 4.961 28.136 1.00 97.88 278 LEU A CA 1
ATOM 2053 C C . LEU A 1 278 ? -13.135 3.984 29.069 1.00 97.88 278 LEU A C 1
ATOM 2055 O O . LEU A 1 278 ? -12.314 3.209 28.584 1.00 97.88 278 LEU A O 1
ATOM 2059 N N . GLY A 1 279 ? -13.453 3.981 30.367 1.00 97.75 279 GLY A N 1
ATOM 2060 C CA . GLY A 1 279 ? -12.962 2.989 31.332 1.00 97.75 279 GLY A CA 1
ATOM 2061 C C . GLY A 1 279 ? -13.615 1.610 31.171 1.00 97.75 279 GLY A C 1
ATOM 2062 O O . GLY A 1 279 ? -12.937 0.593 31.268 1.00 97.75 279 GLY A O 1
ATOM 2063 N N . GLU A 1 280 ? -14.910 1.575 30.848 1.00 97.81 280 GLU A N 1
ATOM 2064 C CA . GLU A 1 280 ? -15.678 0.359 30.531 1.00 97.81 280 GLU A CA 1
ATOM 2065 C C . GLU A 1 280 ? -15.335 -0.237 29.150 1.00 97.81 280 GLU A C 1
ATOM 2067 O O . GLU A 1 280 ? -15.697 -1.378 28.849 1.00 97.81 280 GLU A O 1
ATOM 2072 N N . ALA A 1 281 ? -14.662 0.519 28.274 1.00 97.81 281 ALA A N 1
ATOM 2073 C CA . ALA A 1 281 ? -14.379 0.082 26.913 1.00 97.81 281 ALA A CA 1
ATOM 2074 C C . ALA A 1 281 ? -13.348 -1.055 26.870 1.00 97.81 281 ALA A C 1
ATOM 2076 O O . ALA A 1 281 ? -12.182 -0.891 27.239 1.00 97.81 281 ALA A O 1
ATOM 2077 N N . SER A 1 282 ? -13.748 -2.187 26.282 1.00 97.44 282 SER A N 1
ATOM 2078 C CA . SER A 1 282 ? -12.815 -3.257 25.921 1.00 97.44 282 SER A CA 1
ATOM 2079 C C . SER A 1 282 ? -11.687 -2.720 25.024 1.00 97.44 282 SER A C 1
ATOM 2081 O O . SER A 1 282 ? -11.881 -1.781 24.242 1.00 97.44 282 SER A O 1
ATOM 2083 N N . LYS A 1 283 ? -10.495 -3.323 25.093 1.00 97.81 283 LYS A N 1
ATOM 2084 C CA . LYS A 1 283 ? -9.320 -2.842 24.343 1.00 97.81 283 LYS A CA 1
ATOM 2085 C C . LYS A 1 283 ? -9.543 -2.889 22.824 1.00 97.81 283 LYS A C 1
ATOM 2087 O O . LYS A 1 283 ? -9.069 -2.010 22.109 1.00 97.81 283 LYS A O 1
ATOM 2092 N N . GLU A 1 284 ? -10.344 -3.836 22.335 1.00 97.50 284 GLU A N 1
ATOM 2093 C CA . GLU A 1 284 ? -10.823 -3.914 20.949 1.00 97.50 284 GLU A CA 1
ATOM 2094 C C . GLU A 1 284 ? -11.741 -2.738 20.589 1.00 97.50 284 GLU A C 1
ATOM 2096 O O . GLU A 1 284 ? -11.603 -2.142 19.518 1.00 97.50 284 GLU A O 1
ATOM 2101 N N . THR A 1 285 ? -12.655 -2.370 21.490 1.00 97.88 285 THR A N 1
ATOM 2102 C CA . THR A 1 285 ? -13.568 -1.233 21.312 1.00 97.88 285 THR A CA 1
ATOM 2103 C C . THR A 1 285 ? -12.788 0.081 21.247 1.00 97.88 285 THR A C 1
ATOM 2105 O O . THR A 1 285 ? -12.986 0.873 20.321 1.00 97.88 285 THR A O 1
ATOM 2108 N N . LEU A 1 286 ? -11.825 0.266 22.156 1.00 98.25 286 LEU A N 1
ATOM 2109 C CA . LEU A 1 286 ? -10.898 1.397 22.151 1.00 98.25 286 LEU A CA 1
ATOM 2110 C C . LEU A 1 286 ? -10.064 1.445 20.859 1.00 98.25 286 LEU A C 1
ATOM 2112 O O . LEU A 1 286 ? -9.983 2.489 20.210 1.00 98.25 286 LEU A O 1
ATOM 2116 N N . ALA A 1 287 ? -9.500 0.317 20.424 1.00 98.25 287 ALA A N 1
ATOM 2117 C CA . ALA A 1 287 ? -8.725 0.224 19.187 1.00 98.25 287 ALA A CA 1
ATOM 2118 C C . ALA A 1 287 ? -9.547 0.612 17.937 1.00 98.25 287 ALA A C 1
ATOM 2120 O O . ALA A 1 287 ? -9.059 1.331 17.055 1.00 98.25 287 ALA A O 1
ATOM 2121 N N . VAL A 1 288 ? -10.825 0.215 17.884 1.00 98.00 288 VAL A N 1
ATOM 2122 C CA . VAL A 1 288 ? -11.779 0.639 16.844 1.00 98.00 288 VAL A CA 1
ATOM 2123 C C . VAL A 1 288 ? -12.082 2.141 16.932 1.00 98.00 288 VAL A C 1
ATOM 2125 O O . VAL A 1 288 ? -12.154 2.807 15.895 1.00 98.00 288 VAL A O 1
ATOM 2128 N N . TRP A 1 289 ? -12.211 2.715 18.133 1.00 98.19 289 TRP A N 1
ATOM 2129 C CA . TRP A 1 289 ? -12.393 4.161 18.304 1.00 98.19 289 TRP A CA 1
ATOM 2130 C C . TRP A 1 289 ? -11.173 4.954 17.816 1.00 98.19 289 TRP A C 1
ATOM 2132 O O . TRP A 1 289 ? -11.353 5.906 17.054 1.00 98.19 289 TRP A O 1
ATOM 2142 N N . LEU A 1 290 ? -9.947 4.521 18.132 1.00 98.31 290 LEU A N 1
ATOM 2143 C CA . LEU A 1 290 ? -8.689 5.172 17.722 1.00 98.31 290 LEU A CA 1
ATOM 2144 C C . LEU A 1 290 ? -8.441 5.159 16.199 1.00 98.31 290 LEU A C 1
ATOM 2146 O O . LEU A 1 290 ? -7.769 6.045 15.657 1.00 98.31 290 LEU A O 1
ATOM 2150 N N . CYS A 1 291 ? -9.047 4.214 15.472 1.00 97.75 291 CYS A N 1
ATOM 2151 C CA . CYS A 1 291 ? -9.064 4.225 14.005 1.00 97.75 291 CYS A CA 1
ATOM 2152 C C . CYS A 1 291 ? -9.844 5.421 13.420 1.00 97.75 291 CYS A C 1
ATOM 2154 O O . CYS A 1 291 ? -9.599 5.811 12.272 1.00 97.75 291 CYS A O 1
ATOM 2156 N N . SER A 1 292 ? -10.740 6.046 14.196 1.00 97.56 292 SER A N 1
ATOM 2157 C CA . SER A 1 292 ? -11.468 7.258 13.801 1.00 97.56 292 SER A CA 1
ATOM 2158 C C . SER A 1 292 ? -10.523 8.421 13.511 1.00 97.56 292 SER A C 1
ATOM 2160 O O . SER A 1 292 ? -9.534 8.635 14.207 1.00 97.56 292 SER A O 1
ATOM 2162 N N . SER A 1 293 ? -10.833 9.211 12.482 1.00 97.31 293 SER A N 1
ATOM 2163 C CA . SER A 1 293 ? -10.087 10.434 12.181 1.00 97.31 293 SER A CA 1
ATOM 2164 C C . SER A 1 293 ? -10.194 11.455 13.318 1.00 97.31 293 SER A C 1
ATOM 2166 O O . SER A 1 293 ? -11.213 11.532 13.996 1.00 97.31 293 SER A O 1
ATOM 2168 N N . GLU A 1 294 ? -9.180 12.308 13.472 1.00 97.62 294 GLU A N 1
ATOM 2169 C CA . GLU A 1 294 ? -9.173 13.392 14.468 1.00 97.62 294 GLU A CA 1
ATOM 2170 C C . GLU A 1 294 ? -10.440 14.266 14.386 1.00 97.62 294 GLU A C 1
ATOM 2172 O O . GLU A 1 294 ? -11.060 14.558 15.402 1.00 97.62 294 GLU A O 1
ATOM 2177 N N . LYS A 1 295 ? -10.919 14.570 13.167 1.00 97.31 295 LYS A N 1
ATOM 2178 C CA . LYS A 1 295 ? -12.185 15.293 12.937 1.00 97.31 295 LYS A CA 1
ATOM 2179 C C . LYS A 1 295 ? -13.405 14.615 13.587 1.00 97.31 295 LYS A C 1
ATOM 2181 O O . LYS A 1 295 ? -14.352 15.302 13.950 1.00 97.31 295 LYS A O 1
ATOM 2186 N N . LYS A 1 296 ? -13.414 13.281 13.717 1.00 97.94 296 LYS A N 1
ATOM 2187 C CA . LYS A 1 296 ? -14.464 12.548 14.444 1.00 97.94 296 LYS A CA 1
ATOM 2188 C C . LYS A 1 296 ? -14.291 12.657 15.958 1.00 97.94 296 LYS A C 1
ATOM 2190 O O . LYS A 1 296 ? -15.297 12.814 16.635 1.00 97.94 296 LYS A O 1
ATOM 2195 N N . LEU A 1 297 ? -13.058 12.606 16.468 1.00 98.12 297 LEU A N 1
ATOM 2196 C CA . LEU A 1 297 ? -12.767 12.786 17.899 1.00 98.12 297 LEU A CA 1
ATOM 2197 C C . LEU A 1 297 ? -13.179 14.194 18.357 1.00 98.12 297 LEU A C 1
ATOM 2199 O O . LEU A 1 297 ? -13.949 14.331 19.299 1.00 98.12 297 LEU A O 1
ATOM 2203 N N . ARG A 1 298 ? -12.820 15.235 17.595 1.00 97.62 298 ARG A N 1
ATOM 2204 C CA . ARG A 1 298 ? -13.224 16.634 17.849 1.00 97.62 298 ARG A CA 1
ATOM 2205 C C . ARG A 1 298 ? -14.733 16.907 17.770 1.00 97.62 298 ARG A C 1
ATOM 2207 O O . ARG A 1 298 ? -15.187 17.986 18.127 1.00 97.62 298 ARG A O 1
ATOM 2214 N N . ARG A 1 299 ? -15.563 15.933 17.375 1.00 97.81 299 ARG A N 1
ATOM 2215 C CA . ARG A 1 299 ? -17.022 16.045 17.567 1.00 97.81 299 ARG A CA 1
ATOM 2216 C C . ARG A 1 299 ? -17.410 16.052 19.041 1.00 97.81 299 ARG A C 1
ATOM 2218 O O . ARG A 1 299 ? -18.476 16.566 19.351 1.00 97.81 299 ARG A O 1
ATOM 2225 N N . LEU A 1 300 ? -16.574 15.504 19.925 1.00 98.06 300 LEU A N 1
ATOM 2226 C CA . LEU A 1 300 ? -16.781 15.548 21.371 1.00 98.06 300 LEU A CA 1
ATOM 2227 C C . LEU A 1 300 ? -16.694 16.990 21.902 1.00 98.06 300 LEU A C 1
ATOM 2229 O O . LEU A 1 300 ? -17.520 17.364 22.722 1.00 98.06 300 LEU A O 1
ATOM 2233 N N . GLU A 1 301 ? -15.815 17.837 21.347 1.00 97.75 301 GLU A N 1
ATOM 2234 C CA . GLU A 1 301 ? -15.757 19.285 21.642 1.00 97.75 301 GLU A CA 1
ATOM 2235 C C . GLU A 1 301 ? -17.121 19.953 21.374 1.00 97.75 301 GLU A C 1
ATOM 2237 O O . GLU A 1 301 ? -17.697 20.618 22.233 1.00 97.75 301 GLU A O 1
ATOM 2242 N N . VAL A 1 302 ? -17.681 19.702 20.185 1.00 97.06 302 VAL A N 1
ATOM 2243 C CA . VAL A 1 302 ? -18.975 20.249 19.738 1.00 97.06 302 VAL A CA 1
ATOM 2244 C C . VAL A 1 302 ? -20.160 19.607 20.472 1.00 97.06 302 VAL A C 1
ATOM 2246 O O . VAL A 1 302 ? -21.162 20.271 20.726 1.00 97.06 302 VAL A O 1
ATOM 2249 N N . ALA A 1 303 ? -20.066 18.323 20.828 1.00 97.50 303 ALA A N 1
ATOM 2250 C CA . ALA A 1 303 ? -21.090 17.629 21.603 1.00 97.50 303 ALA A CA 1
ATOM 2251 C C . ALA A 1 303 ? -21.135 18.110 23.061 1.00 97.50 303 ALA A C 1
ATOM 2253 O O . ALA A 1 303 ? -22.221 18.215 23.620 1.00 97.50 303 ALA A O 1
ATOM 2254 N N . ASN A 1 304 ? -19.983 18.443 23.652 1.00 97.62 304 ASN A N 1
ATOM 2255 C CA . ASN A 1 304 ? -19.878 18.976 25.009 1.00 97.62 304 ASN A CA 1
ATOM 2256 C C . ASN A 1 304 ? -20.606 20.325 25.138 1.00 97.62 304 ASN A C 1
ATOM 2258 O O . ASN A 1 304 ? -21.322 20.556 26.106 1.00 97.62 304 ASN A O 1
ATOM 2262 N N . GLY A 1 305 ? -20.517 21.171 24.105 1.00 96.19 305 GLY A N 1
ATOM 2263 C CA . GLY A 1 305 ? -21.267 22.428 24.001 1.00 96.19 305 GLY A CA 1
ATOM 2264 C C . GLY A 1 305 ? -22.785 22.284 23.801 1.00 96.19 305 GLY A C 1
ATOM 2265 O O . GLY A 1 305 ? -23.453 23.284 23.556 1.00 96.19 305 GLY A O 1
ATOM 2266 N N . SER A 1 306 ? -23.358 21.074 23.868 1.00 96.56 306 SER A N 1
ATOM 2267 C CA . SER A 1 306 ? -24.806 20.870 23.768 1.00 96.56 306 SER A CA 1
ATOM 2268 C C . SER A 1 306 ? -25.307 19.750 24.692 1.00 96.56 306 SER A C 1
ATOM 2270 O O . SER A 1 306 ? -25.026 18.576 24.432 1.00 96.56 306 SER A O 1
ATOM 2272 N N . PRO A 1 307 ? -26.159 20.044 25.697 1.00 95.75 307 PRO A N 1
ATOM 2273 C CA . PRO A 1 307 ? -26.687 19.037 26.628 1.00 95.75 307 PRO A CA 1
ATOM 2274 C C . PRO A 1 307 ? -27.388 17.842 25.958 1.00 95.75 307 PRO A C 1
ATOM 2276 O O . PRO A 1 307 ? -27.403 16.738 26.502 1.00 95.75 307 PRO A O 1
ATOM 2279 N N . ARG A 1 308 ? -27.948 18.031 24.753 1.00 96.00 308 ARG A N 1
ATOM 2280 C CA . ARG A 1 308 ? -28.563 16.960 23.952 1.00 96.00 308 ARG A CA 1
ATOM 2281 C C . ARG A 1 308 ? -27.532 15.995 23.356 1.00 96.00 308 ARG A C 1
ATOM 2283 O O . ARG A 1 308 ? -27.830 14.812 23.208 1.00 96.00 308 ARG A O 1
ATOM 2290 N N . LEU A 1 309 ? -26.357 16.496 22.973 1.00 97.12 309 LEU A N 1
ATOM 2291 C CA . LEU A 1 309 ? -25.297 15.718 22.327 1.00 97.12 309 LEU A CA 1
ATOM 2292 C C . LEU A 1 309 ? -24.325 15.117 23.348 1.00 97.12 309 LEU A C 1
ATOM 2294 O O . LEU A 1 309 ? -23.893 13.985 23.150 1.00 97.12 309 LEU A O 1
ATOM 2298 N N . ALA A 1 310 ? -24.056 15.817 24.455 1.00 97.12 310 ALA A N 1
ATOM 2299 C CA . ALA A 1 310 ? -23.295 15.310 25.600 1.00 97.12 310 ALA A CA 1
ATOM 2300 C C . ALA A 1 310 ? -23.866 13.981 26.138 1.00 97.12 310 ALA A C 1
ATOM 2302 O O . ALA A 1 310 ? -23.129 13.041 26.416 1.00 97.12 310 ALA A O 1
ATOM 2303 N N . ARG A 1 311 ? -25.202 13.857 26.176 1.00 97.06 311 ARG A N 1
ATOM 2304 C CA . ARG A 1 311 ? -25.928 12.636 26.583 1.00 97.06 311 ARG A CA 1
ATOM 2305 C C . ARG A 1 311 ? -25.856 11.472 25.576 1.00 97.06 311 ARG A C 1
ATOM 2307 O O . ARG A 1 311 ? -26.438 10.421 25.834 1.00 97.06 311 ARG A O 1
ATOM 2314 N N . LEU A 1 312 ? -25.205 11.625 24.418 1.00 97.56 312 LEU A N 1
ATOM 2315 C CA . LEU A 1 312 ? -25.027 10.525 23.462 1.00 97.56 312 LEU A CA 1
ATOM 2316 C C . LEU A 1 312 ? -23.770 9.701 23.801 1.00 97.56 312 LEU A C 1
ATOM 2318 O O . LEU A 1 312 ? -22.739 10.276 24.152 1.00 97.56 312 LEU A O 1
ATOM 2322 N N . PRO A 1 313 ? -23.807 8.364 23.639 1.00 97.75 313 PRO A N 1
ATOM 2323 C CA . PRO A 1 313 ? -22.655 7.517 23.926 1.00 97.75 313 PRO A CA 1
ATOM 2324 C C . PRO A 1 313 ? -21.524 7.702 22.903 1.00 97.75 313 PRO A C 1
ATOM 2326 O O . PRO A 1 313 ? -21.781 7.932 21.712 1.00 97.75 313 PRO A O 1
ATOM 2329 N N . LEU A 1 314 ? -20.275 7.527 23.349 1.00 97.56 314 LEU A N 1
ATOM 2330 C CA . LEU A 1 314 ? -19.050 7.729 22.561 1.00 97.56 314 LEU A CA 1
ATOM 2331 C C . LEU A 1 314 ? -19.095 6.978 21.226 1.00 97.56 314 LEU A C 1
ATOM 2333 O O . LEU A 1 314 ? -18.898 7.569 20.161 1.00 97.56 314 LEU A O 1
ATOM 2337 N N . PHE A 1 315 ? -19.459 5.692 21.256 1.00 97.19 315 PHE A N 1
ATOM 2338 C CA . PHE A 1 315 ? -19.599 4.875 20.049 1.00 97.19 315 PHE A CA 1
ATOM 2339 C C . PHE A 1 315 ? -20.550 5.499 19.011 1.00 97.19 315 PHE A C 1
ATOM 2341 O O . PHE A 1 315 ? -20.267 5.452 17.813 1.00 97.19 315 PHE A O 1
ATOM 2348 N N . ARG A 1 316 ? -21.660 6.129 19.427 1.00 97.31 316 ARG A N 1
ATOM 2349 C CA . ARG A 1 316 ? -22.603 6.789 18.505 1.00 97.31 316 ARG A CA 1
ATOM 2350 C C . ARG A 1 316 ? -21.988 8.053 17.901 1.00 97.31 316 ARG A C 1
ATOM 2352 O O . ARG A 1 316 ? -22.020 8.219 16.682 1.00 97.31 316 ARG A O 1
ATOM 2359 N N . LEU A 1 317 ? -21.390 8.910 18.730 1.00 97.62 317 LEU A N 1
ATOM 2360 C CA . LEU A 1 317 ? -20.741 10.158 18.304 1.00 97.62 317 LEU A CA 1
ATOM 2361 C C . LEU A 1 317 ? -19.615 9.901 17.283 1.00 97.62 317 LEU A C 1
ATOM 2363 O O . LEU A 1 317 ? -19.541 10.570 16.244 1.00 97.62 317 LEU A O 1
ATOM 2367 N N . LEU A 1 318 ? -18.797 8.871 17.524 1.00 97.19 318 LEU A N 1
ATOM 2368 C CA . LEU A 1 318 ? -17.688 8.479 16.652 1.00 97.19 318 LEU A CA 1
ATOM 2369 C C . LEU A 1 318 ? -18.139 7.689 15.410 1.00 97.19 318 LEU A C 1
ATOM 2371 O O . LEU A 1 318 ? -17.566 7.869 14.331 1.00 97.19 318 LEU A O 1
ATOM 2375 N N . SER A 1 319 ? -19.176 6.847 15.494 1.00 96.44 319 SER A N 1
ATOM 2376 C CA . SER A 1 319 ? -19.653 6.054 14.344 1.00 96.44 319 SER A CA 1
ATOM 2377 C C . SER A 1 319 ? -20.445 6.864 13.309 1.00 96.44 319 SER A C 1
ATOM 2379 O O . SER A 1 319 ? -20.391 6.520 12.126 1.00 96.44 319 SER A O 1
ATOM 2381 N N . HIS A 1 320 ? -21.106 7.965 13.696 1.00 96.56 320 HIS A N 1
ATOM 2382 C CA . HIS A 1 320 ? -21.905 8.804 12.786 1.00 96.56 320 HIS A CA 1
ATOM 2383 C C . HIS A 1 320 ? -21.161 9.197 11.491 1.00 96.56 320 HIS A C 1
ATOM 2385 O O . HIS A 1 320 ? -19.997 9.619 11.505 1.00 96.56 320 HIS A O 1
ATOM 2391 N N . SER A 1 321 ? -21.859 9.120 10.356 1.00 96.75 321 SER A N 1
ATOM 2392 C CA . SER A 1 321 ? -21.423 9.725 9.091 1.00 96.75 321 SER A CA 1
ATOM 2393 C C . SER A 1 321 ? -21.513 11.253 9.164 1.00 96.75 321 SER A C 1
ATOM 2395 O O . SER A 1 321 ? -22.311 11.781 9.930 1.00 96.75 321 SER A O 1
ATOM 2397 N N . GLU A 1 322 ? -20.727 11.972 8.357 1.00 96.50 322 GLU A N 1
ATOM 2398 C CA . GLU A 1 322 ? -20.698 13.449 8.365 1.00 96.50 322 GLU A CA 1
ATOM 2399 C C . GLU A 1 322 ? -22.095 14.081 8.216 1.00 96.50 322 GLU A C 1
ATOM 2401 O O . GLU A 1 322 ? -22.431 14.993 8.963 1.00 96.50 322 GLU A O 1
ATOM 2406 N N . GLY A 1 323 ? -22.934 13.554 7.312 1.00 97.06 323 GLY A N 1
ATOM 2407 C CA . GLY A 1 323 ? -24.310 14.032 7.128 1.00 97.06 323 GLY A CA 1
ATOM 2408 C C . GLY A 1 323 ? -25.192 13.808 8.359 1.00 97.06 323 GLY A C 1
ATOM 2409 O O . GLY A 1 323 ? -25.787 14.754 8.858 1.00 97.06 323 GLY A O 1
ATOM 2410 N N . ARG A 1 324 ? -25.210 12.585 8.917 1.00 97.00 324 ARG A N 1
ATOM 2411 C CA . ARG A 1 324 ? -25.974 12.301 10.148 1.00 97.00 324 ARG A CA 1
ATOM 2412 C C . ARG A 1 324 ? -25.466 13.104 11.345 1.00 97.00 324 ARG A C 1
ATOM 2414 O O . ARG A 1 324 ? -26.260 13.455 12.206 1.00 97.00 324 ARG A O 1
ATOM 2421 N N . TRP A 1 325 ? -24.167 13.392 11.407 1.00 97.44 325 TRP A N 1
ATOM 2422 C CA . TRP A 1 325 ? -23.600 14.254 12.439 1.00 97.44 325 TRP A CA 1
ATOM 2423 C C . TRP A 1 325 ? -24.111 15.696 12.307 1.00 97.44 325 TRP A C 1
ATOM 2425 O O . TRP A 1 325 ? -24.607 16.249 13.284 1.00 97.44 325 TRP A O 1
ATOM 2435 N N . ALA A 1 326 ? -24.076 16.270 11.100 1.00 96.81 326 ALA A N 1
ATOM 2436 C CA . ALA A 1 326 ? -24.640 17.594 10.836 1.00 96.81 326 ALA A CA 1
ATOM 2437 C C . ALA A 1 326 ? -26.148 17.658 11.150 1.00 96.81 326 ALA A C 1
ATOM 2439 O O . ALA A 1 326 ? -26.598 18.631 11.751 1.00 96.81 326 ALA A O 1
ATOM 2440 N N . ASP A 1 327 ? -26.909 16.605 10.828 1.00 96.44 327 ASP A N 1
ATOM 2441 C CA . ASP A 1 327 ? -28.329 16.508 11.185 1.00 96.44 327 ASP A CA 1
ATOM 2442 C C . ASP A 1 327 ? -28.560 16.562 12.710 1.00 96.44 327 ASP A C 1
ATOM 2444 O O . ASP A 1 327 ? -29.477 17.238 13.173 1.00 96.44 327 ASP A O 1
ATOM 2448 N N . GLU A 1 328 ? -27.771 15.827 13.505 1.00 97.06 328 GLU A N 1
ATOM 2449 C CA . GLU A 1 328 ? -27.918 15.803 14.970 1.00 97.06 328 GLU A CA 1
ATOM 2450 C C . GLU A 1 328 ? -27.499 17.145 15.592 1.00 97.06 328 GLU A C 1
ATOM 2452 O O . GLU A 1 328 ? -28.183 17.624 16.493 1.00 97.06 328 GLU A O 1
ATOM 2457 N N . VAL A 1 329 ? -26.448 17.794 15.072 1.00 96.44 329 VAL A N 1
ATOM 2458 C CA . VAL A 1 329 ? -26.041 19.152 15.484 1.00 96.44 329 VAL A CA 1
ATOM 2459 C C . VAL A 1 329 ? -27.133 20.178 15.163 1.00 96.44 329 VAL A C 1
ATOM 2461 O O . VAL A 1 329 ? -27.499 20.969 16.030 1.00 96.44 329 VAL A O 1
ATOM 2464 N N . ALA A 1 330 ? -27.735 20.127 13.971 1.00 95.38 330 ALA A N 1
ATOM 2465 C CA . ALA A 1 330 ? -28.842 21.013 13.604 1.00 95.38 330 ALA A CA 1
ATOM 2466 C C . ALA A 1 330 ? -30.080 20.808 14.502 1.00 95.38 330 ALA A C 1
ATOM 2468 O O . ALA A 1 330 ? -30.687 21.779 14.952 1.00 95.38 330 ALA A O 1
ATOM 2469 N N . ARG A 1 331 ? -30.424 19.553 14.838 1.00 94.69 331 ARG A N 1
ATOM 2470 C CA . ARG A 1 331 ? -31.490 19.222 15.811 1.00 94.69 331 ARG A CA 1
ATOM 2471 C C . ARG A 1 331 ? -31.162 19.636 17.248 1.00 94.69 331 ARG A C 1
ATOM 2473 O O . ARG A 1 331 ? -32.074 19.714 18.070 1.00 94.69 331 ARG A O 1
ATOM 2480 N N . ALA A 1 332 ? -29.888 19.812 17.579 1.00 94.88 332 ALA A N 1
ATOM 2481 C CA . ALA A 1 332 ? -29.449 20.233 18.900 1.00 94.88 332 ALA A CA 1
ATOM 2482 C C . ALA A 1 332 ? -29.479 21.761 19.045 1.00 94.88 332 ALA A C 1
ATOM 2484 O O . ALA A 1 332 ? -30.000 22.250 20.041 1.00 94.88 332 ALA A O 1
ATOM 2485 N N . GLY A 1 333 ? -29.015 22.506 18.034 1.00 91.75 333 GLY A N 1
ATOM 2486 C CA . GLY A 1 333 ? -29.108 23.971 18.011 1.00 91.75 333 GLY A CA 1
ATOM 2487 C C . GLY A 1 333 ? -30.543 24.485 17.851 1.00 91.75 333 GLY A C 1
ATOM 2488 O O . GLY A 1 333 ? -30.961 25.384 18.572 1.00 91.75 333 GLY A O 1
ATOM 2489 N N . GLY A 1 334 ? -31.340 23.866 16.971 1.00 81.75 334 GLY A N 1
ATOM 2490 C CA . GLY A 1 334 ? -32.717 24.296 16.688 1.00 81.75 334 GLY A CA 1
ATOM 2491 C C . GLY A 1 334 ? -33.714 24.156 17.848 1.00 81.75 334 GLY A C 1
ATOM 2492 O O . GLY A 1 334 ? -34.848 24.597 17.711 1.00 81.75 334 GLY A O 1
ATOM 2493 N N . ALA A 1 335 ? -33.319 23.556 18.975 1.00 59.41 335 ALA A N 1
ATOM 2494 C CA . ALA A 1 335 ? -34.153 23.474 20.175 1.00 59.41 335 ALA A CA 1
ATOM 2495 C C . ALA A 1 335 ? -34.162 24.778 21.000 1.00 59.41 335 ALA A C 1
ATOM 2497 O O . ALA A 1 335 ? -35.093 24.996 21.764 1.00 59.41 335 ALA A O 1
ATOM 2498 N N . ALA A 1 336 ? -33.156 25.647 20.842 1.00 56.22 336 ALA A N 1
ATOM 2499 C CA . ALA A 1 336 ? -33.016 26.871 21.637 1.00 56.22 336 ALA A CA 1
ATOM 2500 C C . ALA A 1 336 ? -33.901 28.045 21.165 1.00 56.22 336 ALA A C 1
ATOM 2502 O O . ALA A 1 336 ? -33.980 29.054 21.854 1.00 56.22 336 ALA A O 1
ATOM 2503 N N . GLY A 1 337 ? -34.545 27.933 19.997 1.00 55.56 337 GLY A N 1
ATOM 2504 C CA . GLY A 1 337 ? -35.345 29.003 19.378 1.00 55.56 337 GLY A CA 1
ATOM 2505 C C . GLY A 1 337 ? -36.825 28.662 19.192 1.00 55.56 337 GLY A C 1
ATOM 2506 O O . GLY A 1 337 ? -37.439 29.174 18.264 1.00 55.56 337 GLY A O 1
ATOM 2507 N N . ALA A 1 338 ? -37.368 27.739 19.992 1.00 54.09 338 ALA A N 1
ATOM 2508 C CA . ALA A 1 338 ? -38.739 27.226 19.851 1.00 54.09 338 ALA A CA 1
ATOM 2509 C C . ALA A 1 338 ? -39.462 27.027 21.202 1.00 54.09 338 ALA A C 1
ATOM 2511 O O . ALA A 1 338 ? -40.367 26.204 21.298 1.00 54.09 338 ALA A O 1
ATOM 2512 N N . ALA A 1 339 ? -39.014 27.732 22.245 1.00 51.81 339 ALA A N 1
ATOM 2513 C CA . ALA A 1 339 ? -39.550 27.683 23.613 1.00 51.81 339 ALA A CA 1
ATOM 2514 C C . ALA A 1 339 ? -39.517 29.087 24.261 1.00 51.81 339 ALA A C 1
ATOM 2516 O O . ALA A 1 339 ? -39.126 29.250 25.413 1.00 51.81 339 ALA A O 1
ATOM 2517 N N . ALA A 1 340 ? -39.815 30.106 23.452 1.00 50.91 340 ALA A N 1
ATOM 2518 C CA . ALA A 1 340 ? -39.823 31.527 23.813 1.00 50.91 340 ALA A CA 1
ATOM 2519 C C . ALA A 1 340 ? -40.913 32.285 23.019 1.00 50.91 340 ALA A C 1
ATOM 2521 O O . ALA A 1 340 ? -40.734 33.445 22.666 1.00 50.91 340 ALA A O 1
ATOM 2522 N N . ASP A 1 341 ? -41.992 31.574 22.677 1.00 47.72 341 ASP A N 1
ATOM 2523 C CA . ASP A 1 341 ? -43.150 32.047 21.896 1.00 47.72 341 ASP A CA 1
ATOM 2524 C C . ASP A 1 341 ? -44.461 31.471 22.485 1.00 47.72 341 ASP A C 1
ATOM 2526 O O . ASP A 1 341 ? -45.448 31.266 21.789 1.00 47.72 341 ASP A O 1
ATOM 2530 N N . ASP A 1 342 ? -44.444 31.175 23.791 1.00 46.59 342 ASP A N 1
ATOM 2531 C CA . ASP A 1 342 ? -45.640 30.972 24.616 1.00 46.59 342 ASP A CA 1
ATOM 2532 C C . ASP A 1 342 ? -45.949 32.323 25.284 1.00 46.59 342 ASP A C 1
ATOM 2534 O O . ASP A 1 342 ? -45.652 32.544 26.458 1.00 46.59 342 ASP A O 1
ATOM 2538 N N . GLY A 1 343 ? -46.424 33.279 24.481 1.00 51.19 343 GLY A N 1
ATOM 2539 C CA . GLY A 1 343 ? -46.788 34.616 24.948 1.00 51.19 343 GLY A CA 1
ATOM 2540 C C . GLY A 1 343 ? -48.099 34.608 25.735 1.00 51.19 343 GLY A C 1
ATOM 2541 O O . GLY A 1 343 ? -49.075 33.987 25.318 1.00 51.19 343 GLY A O 1
ATOM 2542 N N . GLU A 1 344 ? -48.127 35.323 26.858 1.00 50.06 344 GLU A N 1
ATOM 2543 C CA . GLU A 1 344 ? -49.336 35.549 27.653 1.00 50.06 344 GLU A CA 1
ATOM 2544 C C . GLU A 1 344 ? -50.288 36.493 26.897 1.00 50.06 344 GLU A C 1
ATOM 2546 O O . GLU A 1 344 ? -50.093 37.706 26.878 1.00 50.06 344 GLU A O 1
ATOM 2551 N N . GLU A 1 345 ? -51.321 35.938 26.260 1.00 44.97 345 GLU A N 1
ATOM 2552 C CA . GLU A 1 345 ? -52.411 36.703 25.637 1.00 44.97 345 GLU A CA 1
ATOM 2553 C C . GLU A 1 345 ? -53.589 36.839 26.624 1.00 44.97 345 GLU A C 1
ATOM 2555 O O . GLU A 1 345 ? -54.666 36.276 26.425 1.00 44.97 345 GLU A O 1
ATOM 2560 N N . GLU A 1 346 ? -53.378 37.573 27.727 1.00 49.41 346 GLU A N 1
ATOM 2561 C CA . GLU A 1 346 ? -54.505 38.157 28.470 1.00 49.41 346 GLU A CA 1
ATOM 2562 C C . GLU A 1 346 ? -55.116 39.296 27.638 1.00 49.41 346 GLU A C 1
ATOM 2564 O O . GLU A 1 346 ? -54.410 40.118 27.051 1.00 49.41 346 GLU A O 1
ATOM 2569 N N . GLY A 1 347 ? -56.444 39.290 27.519 1.00 46.62 347 GLY A N 1
ATOM 2570 C CA . GLY A 1 347 ? -57.142 40.011 26.457 1.00 46.62 347 GLY A CA 1
ATOM 2571 C C . GLY A 1 347 ? -57.503 41.467 26.757 1.00 46.62 347 GLY A C 1
ATOM 2572 O O . GLY A 1 347 ? -57.553 41.913 27.901 1.00 46.62 347 GLY A O 1
ATOM 2573 N N . ALA A 1 348 ? -57.866 42.173 25.687 1.00 38.59 348 ALA A N 1
ATOM 2574 C CA . ALA A 1 348 ? -58.659 43.396 25.722 1.00 38.59 348 ALA A CA 1
ATOM 2575 C C . ALA A 1 348 ? -59.647 43.380 24.544 1.00 38.59 348 ALA A C 1
ATOM 2577 O O . ALA A 1 348 ? -59.281 42.992 23.433 1.00 38.59 348 ALA A O 1
ATOM 2578 N N . ASP A 1 349 ? -60.896 43.772 24.789 1.00 42.78 349 ASP A N 1
ATOM 2579 C CA . ASP A 1 349 ? -61.960 43.783 23.784 1.00 42.78 349 ASP A CA 1
ATOM 2580 C C . ASP A 1 349 ? -61.788 44.911 22.751 1.00 42.78 349 ASP A C 1
ATOM 2582 O O . ASP A 1 349 ? -61.603 46.069 23.123 1.00 42.78 349 ASP A O 1
ATOM 2586 N N . ASP A 1 350 ? -61.988 44.604 21.464 1.00 43.31 350 ASP A N 1
ATOM 2587 C CA . ASP A 1 350 ? -62.635 45.535 20.528 1.00 43.31 350 ASP A CA 1
ATOM 2588 C C . ASP A 1 350 ? -63.378 44.769 19.414 1.00 43.31 350 ASP A C 1
ATOM 2590 O O . ASP A 1 350 ? -63.060 43.618 19.097 1.00 43.31 350 ASP A O 1
ATOM 2594 N N . ALA A 1 351 ? -64.403 45.390 18.833 1.00 48.47 351 ALA A N 1
ATOM 2595 C CA . ALA A 1 351 ? -65.309 44.772 17.873 1.00 48.47 351 ALA A CA 1
ATOM 2596 C C . ALA A 1 351 ? -64.927 45.091 16.417 1.00 48.47 351 ALA A C 1
ATOM 2598 O O . ALA A 1 351 ? -64.854 46.248 16.012 1.00 48.47 351 ALA A O 1
ATOM 2599 N N . GLY A 1 352 ? -64.774 44.055 15.585 1.00 35.84 352 GLY A N 1
ATOM 2600 C CA . GLY A 1 352 ? -64.468 44.221 14.162 1.00 35.84 352 GLY A CA 1
ATOM 2601 C C . GLY A 1 352 ? -64.932 43.050 13.301 1.00 35.84 352 GLY A C 1
ATOM 2602 O O . GLY A 1 352 ? -64.223 42.055 13.154 1.00 35.84 352 GLY A O 1
ATOM 2603 N N . GLU A 1 353 ? -66.107 43.172 12.680 1.00 50.72 353 GLU A N 1
ATOM 2604 C CA . GLU A 1 353 ? -66.527 42.239 11.632 1.00 50.72 353 GLU A CA 1
ATOM 2605 C C . GLU A 1 353 ? -65.637 42.385 10.389 1.00 50.72 353 GLU A C 1
ATOM 2607 O O . GLU A 1 353 ? -65.668 43.415 9.720 1.00 50.72 353 GLU A O 1
ATOM 2612 N N . HIS A 1 354 ? -64.929 41.324 9.992 1.00 40.97 354 HIS A N 1
ATOM 2613 C CA . HIS A 1 354 ? -64.569 41.153 8.584 1.00 40.97 354 HIS A CA 1
ATOM 2614 C C . HIS A 1 354 ? -64.464 39.681 8.174 1.00 40.97 354 HIS A C 1
ATOM 2616 O O . HIS A 1 354 ? -63.666 38.902 8.694 1.00 40.97 354 HIS A O 1
ATOM 2622 N N . GLN A 1 355 ? -65.271 39.299 7.184 1.00 48.78 355 GLN A N 1
ATOM 2623 C CA . GLN A 1 355 ? -65.263 37.957 6.604 1.00 48.78 355 GLN A CA 1
ATOM 2624 C C . GLN A 1 355 ? -64.021 37.768 5.714 1.00 48.78 355 GLN A C 1
ATOM 2626 O O . GLN A 1 355 ? -63.811 38.532 4.773 1.00 48.78 355 GLN A O 1
ATOM 2631 N N . GLY A 1 356 ? -63.217 36.730 5.973 1.00 37.91 356 GLY A N 1
ATOM 2632 C CA . GLY A 1 356 ? -61.989 36.450 5.216 1.00 37.91 356 GLY A CA 1
ATOM 2633 C C . GLY A 1 356 ? -61.601 34.969 5.223 1.00 37.91 356 GLY A C 1
ATOM 2634 O O . GLY A 1 356 ? -60.848 34.512 6.079 1.00 37.91 356 GLY A O 1
ATOM 2635 N N . THR A 1 357 ? -62.091 34.194 4.252 1.00 44.28 357 THR A N 1
ATOM 2636 C CA . THR A 1 357 ? -61.945 32.724 4.175 1.00 44.28 357 THR A CA 1
ATOM 2637 C C . THR A 1 357 ? -60.556 32.248 3.699 1.00 44.28 357 THR A C 1
ATOM 2639 O O . THR A 1 357 ? -60.398 31.552 2.694 1.00 44.28 357 THR A O 1
ATOM 2642 N N . GLY A 1 358 ? -59.510 32.584 4.460 1.00 35.34 358 GLY A N 1
ATOM 2643 C CA . GLY A 1 358 ? -58.109 32.231 4.191 1.00 35.34 358 GLY A CA 1
ATOM 2644 C C . GLY A 1 358 ? -57.737 30.774 4.506 1.00 35.34 358 GLY A C 1
ATOM 2645 O O . GLY A 1 358 ? -57.080 30.494 5.508 1.00 35.34 358 GLY A O 1
ATOM 2646 N N . SER A 1 359 ? -58.115 29.823 3.646 1.00 39.56 359 SER A N 1
ATOM 2647 C CA . SER A 1 359 ? -57.829 28.390 3.859 1.00 39.56 359 SER A CA 1
ATOM 2648 C C . SER A 1 359 ? -56.320 28.046 3.913 1.00 39.56 359 SER A C 1
ATOM 2650 O O . SER A 1 359 ? -55.628 27.960 2.896 1.00 39.56 359 SER A O 1
ATOM 2652 N N . ARG A 1 360 ? -55.784 27.784 5.119 1.00 39.75 360 ARG A N 1
ATOM 2653 C CA . ARG A 1 360 ? -54.390 27.336 5.335 1.00 39.75 360 ARG A CA 1
ATOM 2654 C C . ARG A 1 360 ? -54.145 25.938 4.736 1.00 39.75 360 ARG A C 1
ATOM 2656 O O . ARG A 1 360 ? -54.290 24.917 5.409 1.00 39.75 360 ARG A O 1
ATOM 2663 N N . GLN A 1 361 ? -53.713 25.876 3.475 1.00 41.97 361 GLN A N 1
ATOM 2664 C CA . GLN A 1 361 ? -53.311 24.621 2.828 1.00 41.97 361 GLN A CA 1
ATOM 2665 C C . GLN A 1 361 ? -52.116 23.959 3.540 1.00 41.97 361 GLN A C 1
ATOM 2667 O O . GLN A 1 361 ? -51.002 24.490 3.556 1.00 41.97 361 GLN A O 1
ATOM 2672 N N . LYS A 1 362 ? -52.312 22.733 4.048 1.00 42.88 362 LYS A N 1
ATOM 2673 C CA . LYS A 1 362 ? -51.224 21.849 4.506 1.00 42.88 362 LYS A CA 1
ATOM 2674 C C . LYS A 1 362 ? -50.257 21.563 3.346 1.00 42.88 362 LYS A C 1
ATOM 2676 O O . LYS A 1 362 ? -50.533 20.711 2.503 1.00 42.88 362 LYS A O 1
ATOM 2681 N N . ARG A 1 363 ? -49.095 22.229 3.314 1.00 42.69 363 ARG A N 1
ATOM 2682 C CA . ARG A 1 363 ? -48.033 21.963 2.322 1.00 42.69 363 ARG A CA 1
ATOM 2683 C C . ARG A 1 363 ? -47.446 20.559 2.512 1.00 42.69 363 ARG A C 1
ATOM 2685 O O . ARG A 1 363 ? -46.575 20.337 3.351 1.00 42.69 363 ARG A O 1
ATOM 2692 N N . ALA A 1 364 ? -47.923 19.604 1.717 1.00 45.34 364 ALA A N 1
ATOM 2693 C CA . ALA A 1 364 ? -47.490 18.212 1.776 1.00 45.34 364 ALA A CA 1
ATOM 2694 C C . ALA A 1 364 ? -45.995 18.049 1.430 1.00 45.34 364 ALA A C 1
ATOM 2696 O O . ALA A 1 364 ? -45.509 18.553 0.414 1.00 45.34 364 ALA A O 1
ATOM 2697 N N . ARG A 1 365 ? -45.258 17.273 2.240 1.00 53.53 365 ARG A N 1
ATOM 2698 C CA . ARG A 1 365 ? -43.836 16.930 2.022 1.00 53.53 365 ARG A CA 1
ATOM 2699 C C . ARG A 1 365 ? -43.644 15.901 0.885 1.00 53.53 365 ARG A C 1
ATOM 2701 O O . ARG A 1 365 ? -43.122 14.816 1.113 1.00 53.53 365 ARG A O 1
ATOM 2708 N N . GLY A 1 366 ? -44.060 16.236 -0.341 1.00 48.75 366 GLY A N 1
ATOM 2709 C CA . GLY A 1 366 ? -43.943 15.365 -1.528 1.00 48.75 366 GLY A CA 1
ATOM 2710 C C . GLY A 1 366 ? -42.988 15.858 -2.628 1.00 48.75 366 GLY A C 1
ATOM 2711 O O . GLY A 1 366 ? -42.322 15.055 -3.283 1.00 48.75 366 GLY A O 1
ATOM 2712 N N . GLY A 1 367 ? -42.870 17.178 -2.813 1.00 58.53 367 GLY A N 1
ATOM 2713 C CA . GLY A 1 367 ? -42.428 17.773 -4.085 1.00 58.53 367 GLY A CA 1
ATOM 2714 C C . GLY A 1 367 ? -41.026 17.422 -4.610 1.00 58.53 367 GLY A C 1
ATOM 2715 O O . GLY A 1 367 ? -40.802 17.540 -5.813 1.00 58.53 367 GLY A O 1
ATOM 2716 N N . ARG A 1 368 ? -40.074 16.968 -3.776 1.00 69.25 368 ARG A N 1
ATOM 2717 C CA . ARG A 1 368 ? -38.691 16.716 -4.242 1.00 69.25 368 ARG A CA 1
ATOM 2718 C C . ARG A 1 368 ? -38.594 15.534 -5.211 1.00 69.25 368 ARG A C 1
ATOM 2720 O O . ARG A 1 368 ? -37.985 15.678 -6.265 1.00 69.25 368 ARG A O 1
ATOM 2727 N N . ARG A 1 369 ? -39.215 14.390 -4.890 1.00 72.19 369 ARG A N 1
ATOM 2728 C CA . ARG A 1 369 ? -39.215 13.211 -5.783 1.00 72.19 369 ARG A CA 1
ATOM 2729 C C . ARG A 1 369 ? -40.025 13.450 -7.055 1.00 72.19 369 ARG A C 1
ATOM 2731 O O . ARG A 1 369 ? -39.719 12.864 -8.087 1.00 72.19 369 ARG A O 1
ATOM 2738 N N . GLU A 1 370 ? -41.046 14.302 -6.992 1.00 73.88 370 GLU A N 1
ATOM 2739 C CA . GLU A 1 370 ? -41.855 14.631 -8.163 1.00 73.88 370 GLU A CA 1
ATOM 2740 C C . GLU A 1 370 ? -41.134 15.601 -9.109 1.00 73.88 370 GLU A C 1
ATOM 2742 O O . GLU A 1 370 ? -41.148 15.364 -10.315 1.00 73.88 370 GLU A O 1
ATOM 2747 N N . ARG A 1 371 ? -40.426 16.619 -8.586 1.00 79.56 371 ARG A N 1
ATOM 2748 C CA . ARG A 1 371 ? -39.511 17.448 -9.393 1.00 79.56 371 ARG A CA 1
ATOM 2749 C C . ARG A 1 371 ? -38.442 16.592 -10.065 1.00 79.56 371 ARG A C 1
ATOM 2751 O O . ARG A 1 371 ? -38.361 16.615 -11.284 1.00 79.56 371 ARG A O 1
ATOM 2758 N N . GLU A 1 372 ? -37.743 15.744 -9.311 1.00 81.62 372 GLU A N 1
ATOM 2759 C CA . GLU A 1 372 ? -36.695 14.868 -9.858 1.00 81.62 372 GLU A CA 1
ATOM 2760 C C . GLU A 1 372 ? -37.234 13.911 -10.947 1.00 81.62 372 GLU A C 1
ATOM 2762 O O . GLU A 1 372 ? -36.547 13.604 -11.923 1.00 81.62 372 GLU A O 1
ATOM 2767 N N . ARG A 1 373 ? -38.492 13.455 -10.822 1.00 84.12 373 ARG A N 1
ATOM 2768 C CA . ARG A 1 373 ? -39.168 12.640 -11.846 1.00 84.12 373 ARG A CA 1
ATOM 2769 C C . ARG A 1 373 ? -39.583 13.461 -13.074 1.00 84.12 373 ARG A C 1
ATOM 2771 O O . ARG A 1 373 ? -39.491 12.937 -14.180 1.00 84.12 373 ARG A O 1
ATOM 2778 N N . LYS A 1 374 ? -40.011 14.717 -12.902 1.00 86.44 374 LYS A N 1
ATOM 2779 C CA . LYS A 1 374 ? -40.344 15.639 -14.005 1.00 86.44 374 LYS A CA 1
ATOM 2780 C C . LYS A 1 374 ? -39.093 16.104 -14.755 1.00 86.44 374 LYS A C 1
ATOM 2782 O O . LYS A 1 374 ? -39.098 16.070 -15.977 1.00 86.44 374 LYS A O 1
ATOM 2787 N N . GLU A 1 375 ? -37.999 16.405 -14.060 1.00 86.25 375 GLU A N 1
ATOM 2788 C CA . GLU A 1 375 ? -36.687 16.710 -14.656 1.00 86.25 375 GLU A CA 1
ATOM 2789 C C . GLU A 1 375 ? -36.156 15.518 -15.468 1.00 86.25 375 GLU A C 1
ATOM 2791 O O . GLU A 1 375 ? -35.783 15.673 -16.628 1.00 86.25 375 GLU A O 1
ATOM 2796 N N . LYS A 1 376 ? -36.217 14.294 -14.920 1.00 84.88 376 LYS A N 1
ATOM 2797 C CA . LYS A 1 376 ? -35.828 13.070 -15.650 1.00 84.88 376 LYS A CA 1
ATOM 2798 C C . LYS A 1 376 ? -36.764 12.715 -16.812 1.00 84.88 376 LYS A C 1
ATOM 2800 O O . LYS A 1 376 ? -36.331 12.021 -17.729 1.00 84.88 376 LYS A O 1
ATOM 2805 N N . ALA A 1 377 ? -38.017 13.172 -16.798 1.00 82.94 377 ALA A N 1
ATOM 2806 C CA . ALA A 1 377 ? -38.921 13.061 -17.943 1.00 82.94 377 ALA A CA 1
ATOM 2807 C C . ALA A 1 377 ? -38.591 14.107 -19.022 1.00 82.94 377 ALA A C 1
ATOM 2809 O O . ALA A 1 377 ? -38.465 13.745 -20.188 1.00 82.94 377 ALA A O 1
ATOM 2810 N N . ALA A 1 378 ? -38.364 15.366 -18.635 1.00 81.75 378 ALA A N 1
ATOM 2811 C CA . ALA A 1 378 ? -37.981 16.449 -19.540 1.00 81.75 378 ALA A CA 1
ATOM 2812 C C . ALA A 1 378 ? -36.640 16.170 -20.239 1.00 81.75 378 ALA A C 1
ATOM 2814 O O . ALA A 1 378 ? -36.556 16.283 -21.457 1.00 81.75 378 ALA A O 1
ATOM 2815 N N . ALA A 1 379 ? -35.625 15.700 -19.506 1.00 76.56 379 ALA A N 1
ATOM 2816 C CA . ALA A 1 379 ? -34.334 15.313 -20.081 1.00 76.56 379 ALA A CA 1
ATOM 2817 C C . ALA A 1 379 ? -34.453 14.159 -21.098 1.00 76.56 379 ALA A C 1
ATOM 2819 O O . ALA A 1 379 ? -33.745 14.140 -22.100 1.00 76.56 379 ALA A O 1
ATOM 2820 N N . ARG A 1 380 ? -35.379 13.213 -20.878 1.00 77.69 380 ARG A N 1
ATOM 2821 C CA . ARG A 1 380 ? -35.676 12.142 -21.847 1.00 77.69 380 ARG A CA 1
ATOM 2822 C C . ARG A 1 380 ? -36.444 12.645 -23.067 1.00 77.69 380 ARG A C 1
ATOM 2824 O O . ARG A 1 380 ? -36.201 12.146 -24.157 1.00 77.69 380 ARG A O 1
ATOM 2831 N N . ALA A 1 381 ? -37.343 13.614 -22.898 1.00 73.44 381 ALA A N 1
ATOM 2832 C CA . ALA A 1 381 ? -38.050 14.245 -24.010 1.00 73.44 381 ALA A CA 1
ATOM 2833 C C . ALA A 1 381 ? -37.103 15.086 -24.885 1.00 73.44 381 ALA A C 1
ATOM 2835 O O . ALA A 1 381 ? -37.183 15.005 -26.105 1.00 73.44 381 ALA A O 1
ATOM 2836 N N . ALA A 1 382 ? -36.165 15.820 -24.274 1.00 73.88 382 ALA A N 1
ATOM 2837 C CA . ALA A 1 382 ? -35.121 16.557 -24.985 1.00 73.88 382 ALA A CA 1
ATOM 2838 C C . ALA A 1 382 ? -34.209 15.614 -25.792 1.00 73.88 382 ALA A C 1
ATOM 2840 O O . ALA A 1 382 ? -34.092 15.773 -27.003 1.00 73.88 382 ALA A O 1
ATOM 2841 N N . ALA A 1 383 ? -33.670 14.565 -25.158 1.00 70.31 383 ALA A N 1
ATOM 2842 C CA . ALA A 1 383 ? -32.837 13.575 -25.845 1.00 70.31 383 ALA A CA 1
ATOM 2843 C C . ALA A 1 383 ? -33.583 12.837 -26.978 1.00 70.31 383 ALA A C 1
ATOM 2845 O O . ALA A 1 383 ? -32.981 12.484 -27.985 1.00 70.31 383 ALA A O 1
ATOM 2846 N N . ALA A 1 384 ? -34.899 12.621 -26.848 1.00 68.12 384 ALA A N 1
ATOM 2847 C CA . ALA A 1 384 ? -35.713 12.053 -27.925 1.00 68.12 384 ALA A CA 1
ATOM 2848 C C . ALA A 1 384 ? -35.918 13.030 -29.100 1.00 68.12 384 ALA A C 1
ATOM 2850 O O . ALA A 1 384 ? -35.984 12.590 -30.246 1.00 68.12 384 ALA A O 1
ATOM 2851 N N . ALA A 1 385 ? -35.991 14.340 -28.837 1.00 70.31 385 ALA A N 1
ATOM 2852 C CA . ALA A 1 385 ? -36.098 15.362 -29.878 1.00 70.31 385 ALA A CA 1
ATOM 2853 C C . ALA A 1 385 ? -34.795 15.512 -30.688 1.00 70.31 385 ALA A C 1
ATOM 2855 O O . ALA A 1 385 ? -34.852 15.696 -31.901 1.00 70.31 385 ALA A O 1
ATOM 2856 N N . GLU A 1 386 ? -33.630 15.363 -30.047 1.00 68.62 386 GLU A N 1
ATOM 2857 C CA . GLU A 1 386 ? -32.319 15.395 -30.719 1.00 68.62 386 GLU A CA 1
ATOM 2858 C C . GLU A 1 386 ? -32.081 14.193 -31.657 1.00 68.62 386 GLU A C 1
ATOM 2860 O O . GLU A 1 386 ? -31.281 14.291 -32.585 1.00 68.62 386 GLU A O 1
ATOM 2865 N N . CYS A 1 387 ? -32.789 13.070 -31.473 1.00 55.38 387 CYS A N 1
ATOM 2866 C CA . CYS A 1 387 ? -32.631 11.870 -32.306 1.00 55.38 387 CYS A CA 1
ATOM 2867 C C . CYS A 1 387 ? -33.399 11.886 -33.645 1.00 55.38 387 CYS A C 1
ATOM 2869 O O . CYS A 1 387 ? -33.200 10.983 -34.454 1.00 55.38 387 CYS A O 1
ATOM 2871 N N . GLY A 1 388 ? -34.249 12.884 -33.913 1.00 53.38 388 GLY A N 1
ATOM 2872 C CA . GLY A 1 388 ? -34.760 13.173 -35.265 1.00 53.38 388 GLY A CA 1
ATOM 2873 C C . GLY A 1 388 ? -35.696 12.144 -35.930 1.00 53.38 388 GLY A C 1
ATOM 2874 O O . GLY A 1 388 ? -36.000 12.294 -37.115 1.00 53.38 388 GLY A O 1
ATOM 2875 N N . GLU A 1 389 ? -36.183 11.116 -35.227 1.00 39.91 389 GLU A N 1
ATOM 2876 C CA . GLU A 1 389 ? -37.109 10.132 -35.810 1.00 39.91 389 GLU A CA 1
ATOM 2877 C C . GLU A 1 389 ? -38.540 10.688 -35.947 1.00 39.91 389 GLU A C 1
ATOM 2879 O O . GLU A 1 389 ? -39.281 10.823 -34.972 1.00 39.91 389 GLU A O 1
ATOM 2884 N N . GLN A 1 390 ? -38.967 10.968 -37.184 1.00 43.28 390 GLN A N 1
ATOM 2885 C CA . GLN A 1 390 ? -40.371 11.271 -37.482 1.00 43.28 390 GLN A CA 1
ATOM 2886 C C . GLN A 1 390 ? -41.257 10.016 -37.337 1.00 43.28 390 GLN A C 1
ATOM 2888 O O . GLN A 1 390 ? -40.905 8.954 -37.865 1.00 43.28 390 GLN A O 1
ATOM 2893 N N . PRO A 1 391 ? -42.445 10.116 -36.707 1.00 40.06 391 PRO A N 1
ATOM 2894 C CA . PRO A 1 391 ? -43.354 8.985 -36.565 1.00 40.06 391 PRO A CA 1
ATOM 2895 C C . PRO A 1 391 ? -43.960 8.598 -37.921 1.00 40.06 391 PRO A C 1
ATOM 2897 O O . PRO A 1 391 ? -44.760 9.336 -38.497 1.00 40.06 391 PRO A O 1
ATOM 2900 N N . ARG A 1 392 ? -43.608 7.412 -38.429 1.00 37.75 392 ARG A N 1
ATOM 2901 C CA . ARG A 1 392 ? -44.256 6.844 -39.620 1.00 37.75 392 ARG A CA 1
ATOM 2902 C C . ARG A 1 392 ? -45.682 6.404 -39.298 1.00 37.75 392 ARG A C 1
ATOM 2904 O O . ARG A 1 392 ? -45.932 5.773 -38.273 1.00 37.75 392 ARG A O 1
ATOM 2911 N N . SER A 1 393 ? -46.607 6.736 -40.193 1.00 39.31 393 SER A N 1
ATOM 2912 C CA . SER A 1 393 ? -48.025 6.410 -40.066 1.00 39.31 393 SER A CA 1
ATOM 2913 C C . SER A 1 393 ? -48.314 4.917 -40.248 1.00 39.31 393 SER A C 1
ATOM 2915 O O . SER A 1 393 ? -47.546 4.157 -40.839 1.00 39.31 393 SER A O 1
ATOM 2917 N N . SER A 1 394 ? -49.454 4.495 -39.707 1.00 43.59 394 SER A N 1
ATOM 2918 C CA . SER A 1 394 ? -49.928 3.115 -39.720 1.00 43.59 394 SER A CA 1
ATOM 2919 C C . SER A 1 394 ? -50.474 2.679 -41.082 1.00 43.59 394 SER A C 1
ATOM 2921 O O . SER A 1 394 ? -51.404 3.301 -41.596 1.00 43.59 394 SER A O 1
ATOM 2923 N N . ALA A 1 395 ? -50.013 1.532 -41.582 1.00 32.25 395 ALA A N 1
ATOM 2924 C CA . ALA A 1 395 ? -50.731 0.734 -42.575 1.00 32.25 395 ALA A CA 1
ATOM 2925 C C . ALA A 1 395 ? -50.503 -0.764 -42.303 1.00 32.25 395 ALA A C 1
ATOM 2927 O O . ALA A 1 395 ? -49.364 -1.228 -42.283 1.00 32.25 395 ALA A O 1
ATOM 2928 N N . ALA A 1 396 ? -51.584 -1.517 -42.082 1.00 38.62 396 ALA A N 1
ATOM 2929 C CA . ALA A 1 396 ? -51.564 -2.981 -42.153 1.00 38.62 396 ALA A CA 1
ATOM 2930 C C . ALA A 1 396 ? -51.683 -3.423 -43.627 1.00 38.62 396 ALA A C 1
ATOM 2932 O O . ALA A 1 396 ? -52.126 -2.626 -44.459 1.00 38.62 396 ALA A O 1
ATOM 2933 N N . PRO A 1 397 ? -51.343 -4.681 -43.966 1.00 49.06 397 PRO A N 1
ATOM 2934 C CA . PRO A 1 397 ? -52.435 -5.659 -44.035 1.00 49.06 397 PRO A CA 1
ATOM 2935 C C . PRO A 1 397 ? -52.080 -7.121 -43.678 1.00 49.06 397 PRO A C 1
ATOM 2937 O O . PRO A 1 397 ? -50.928 -7.534 -43.694 1.00 49.06 397 PRO A O 1
ATOM 2940 N N . ALA A 1 398 ? -53.152 -7.878 -43.414 1.00 32.12 398 ALA A N 1
ATOM 2941 C CA . ALA A 1 398 ? -53.414 -9.293 -43.729 1.00 32.12 398 ALA A CA 1
ATOM 2942 C C . ALA A 1 398 ? -52.304 -10.373 -43.651 1.00 32.12 398 ALA A C 1
ATOM 2944 O O . ALA A 1 398 ? -51.294 -10.347 -44.349 1.00 32.12 398 ALA A O 1
ATOM 2945 N N . ALA A 1 399 ? -52.630 -11.459 -42.940 1.00 39.28 399 ALA A N 1
ATOM 2946 C CA . ALA A 1 399 ? -52.064 -12.789 -43.182 1.00 39.28 399 ALA A CA 1
ATOM 2947 C C . ALA A 1 399 ? -52.724 -13.469 -44.404 1.00 39.28 399 ALA A C 1
ATOM 2949 O O . ALA A 1 399 ? -53.823 -13.084 -44.810 1.00 39.28 399 ALA A O 1
ATOM 2950 N N . PRO A 1 400 ? -52.119 -14.550 -44.923 1.00 49.81 400 PRO A N 1
ATOM 2951 C CA . PRO A 1 400 ? -52.915 -15.755 -45.181 1.00 49.81 400 PRO A CA 1
ATOM 2952 C C . PRO A 1 400 ? -52.313 -17.027 -44.549 1.00 49.81 400 PRO A C 1
ATOM 2954 O O . PRO A 1 400 ? -51.259 -17.002 -43.915 1.00 49.81 400 PRO A O 1
ATOM 2957 N N . ALA A 1 401 ? -53.042 -18.141 -44.669 1.00 35.00 401 ALA A N 1
ATOM 2958 C CA . ALA A 1 401 ? -52.833 -19.365 -43.895 1.00 35.00 401 ALA A CA 1
ATOM 2959 C C . ALA A 1 401 ? -51.996 -20.460 -44.597 1.00 35.00 401 ALA A C 1
ATOM 2961 O O . ALA A 1 401 ? -51.655 -20.381 -45.774 1.00 35.00 401 ALA A O 1
ATOM 2962 N N . ALA A 1 402 ? -51.685 -21.502 -43.822 1.00 38.84 402 ALA A N 1
ATOM 2963 C CA . ALA A 1 402 ? -50.868 -22.665 -44.169 1.00 38.84 402 ALA A CA 1
ATOM 2964 C C . ALA A 1 402 ? -51.387 -23.543 -45.326 1.00 38.84 402 ALA A C 1
ATOM 2966 O O . ALA A 1 402 ? -52.597 -23.632 -45.533 1.00 38.84 402 ALA A O 1
ATOM 2967 N N . ARG A 1 403 ? -50.484 -24.365 -45.904 1.00 32.78 403 ARG A N 1
ATOM 2968 C CA . ARG A 1 403 ? -50.686 -25.830 -46.039 1.00 32.78 403 ARG A CA 1
ATOM 2969 C C . ARG A 1 403 ? -49.433 -26.622 -46.473 1.00 32.78 403 ARG A C 1
ATOM 2971 O O . ARG A 1 403 ? -48.528 -26.076 -47.085 1.00 32.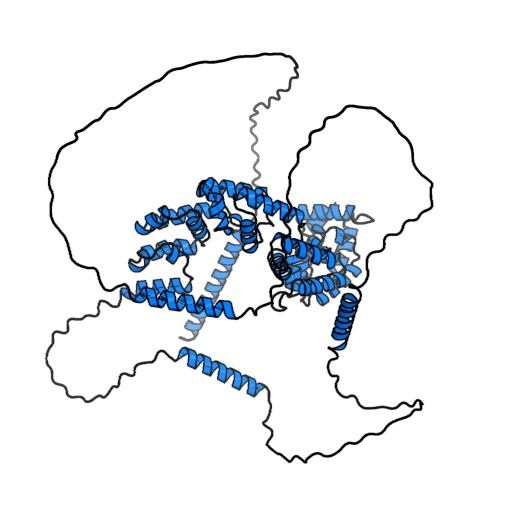78 403 ARG A O 1
ATOM 2978 N N . SER A 1 404 ? -49.468 -27.923 -46.145 1.00 32.62 404 SER A N 1
ATOM 2979 C CA . SER A 1 404 ? -48.825 -29.093 -46.797 1.00 32.62 404 SER A CA 1
ATOM 2980 C C . SER A 1 404 ? -47.316 -29.118 -47.124 1.00 32.62 404 SER A C 1
ATOM 2982 O O . SER A 1 404 ? -46.845 -28.421 -48.015 1.00 32.62 404 SER A O 1
ATOM 2984 N N . ALA A 1 405 ? -46.622 -30.104 -46.538 1.00 37.53 405 ALA A N 1
ATOM 2985 C CA . ALA A 1 405 ? -45.549 -30.864 -47.206 1.00 37.53 405 ALA A CA 1
ATOM 2986 C C . ALA A 1 405 ? -46.171 -31.982 -48.098 1.00 37.53 405 ALA A C 1
ATOM 2988 O O . ALA A 1 405 ? -47.389 -32.179 -48.009 1.00 37.53 405 ALA A O 1
ATOM 2989 N N . PRO A 1 406 ? -45.406 -32.709 -48.947 1.00 54.81 406 PRO A N 1
ATOM 2990 C CA . PRO A 1 406 ? -44.558 -33.812 -48.464 1.00 54.81 406 PRO A CA 1
ATOM 2991 C C . PRO A 1 406 ? -43.188 -33.949 -49.182 1.00 54.81 406 PRO A C 1
ATOM 2993 O O . PRO A 1 406 ? -42.751 -33.065 -49.910 1.00 54.81 406 PRO A O 1
ATOM 2996 N N . ALA A 1 407 ? -42.482 -35.049 -48.898 1.00 37.28 407 ALA A N 1
ATOM 2997 C CA . ALA A 1 407 ? -41.072 -35.298 -49.218 1.00 37.28 407 ALA A CA 1
ATOM 2998 C C . ALA A 1 407 ? -40.772 -35.805 -50.645 1.00 37.28 407 ALA A C 1
ATOM 3000 O O . ALA A 1 407 ? -41.587 -36.511 -51.231 1.00 37.28 407 ALA A O 1
ATOM 3001 N N . ALA A 1 408 ? -39.529 -35.581 -51.102 1.00 33.62 408 ALA A N 1
ATOM 3002 C CA . ALA A 1 408 ? -38.739 -36.531 -51.900 1.00 33.62 408 ALA A CA 1
ATOM 3003 C C . ALA A 1 408 ? -37.230 -36.174 -51.885 1.00 33.62 408 ALA A C 1
ATOM 3005 O O . ALA A 1 408 ? -36.848 -35.032 -51.637 1.00 33.62 408 ALA A O 1
ATOM 3006 N N . ALA A 1 409 ? -36.389 -37.164 -52.181 1.00 38.28 409 ALA A N 1
ATOM 3007 C CA . ALA A 1 409 ? -34.958 -37.090 -52.521 1.00 38.28 409 ALA A CA 1
ATOM 3008 C C . ALA A 1 409 ? -34.709 -38.143 -53.643 1.00 38.28 409 ALA A C 1
ATOM 3010 O O . ALA A 1 409 ? -35.661 -38.882 -53.921 1.00 38.28 409 ALA A O 1
ATOM 3011 N N . PRO A 1 410 ? -33.514 -38.314 -54.265 1.00 57.53 410 PRO A N 1
ATOM 3012 C CA . PRO A 1 410 ? -32.198 -37.717 -53.981 1.00 57.53 410 PRO A CA 1
ATOM 3013 C C . PRO A 1 410 ? -31.418 -37.277 -55.265 1.00 57.53 410 PRO A C 1
ATOM 3015 O O . PRO A 1 410 ? -32.019 -37.042 -56.305 1.00 57.53 410 PRO A O 1
ATOM 3018 N N . ALA A 1 411 ? -30.073 -37.271 -55.174 1.00 32.91 411 ALA A N 1
ATOM 3019 C CA . ALA A 1 411 ? -29.066 -37.480 -56.241 1.00 32.91 411 ALA A CA 1
ATOM 3020 C C . ALA A 1 411 ? -28.350 -36.278 -56.929 1.00 32.91 411 ALA A C 1
ATOM 3022 O O . ALA A 1 411 ? -28.859 -35.665 -57.854 1.00 32.91 411 ALA A O 1
ATOM 3023 N N . ALA A 1 412 ? -27.061 -36.144 -56.562 1.00 33.28 412 ALA A N 1
ATOM 3024 C CA . ALA A 1 412 ? -25.874 -36.130 -57.446 1.00 33.28 412 ALA A CA 1
ATOM 3025 C C . ALA A 1 412 ? -25.477 -34.916 -58.338 1.00 33.28 412 ALA A C 1
ATOM 3027 O O . ALA A 1 412 ? -26.276 -34.081 -58.732 1.00 33.28 412 ALA A O 1
ATOM 3028 N N . ALA A 1 413 ? -24.177 -34.935 -58.689 1.00 33.50 413 ALA A N 1
ATOM 3029 C CA . ALA A 1 413 ? -23.488 -34.282 -59.819 1.00 33.50 413 ALA A CA 1
ATOM 3030 C C . ALA A 1 413 ? -23.244 -32.745 -59.838 1.00 33.50 413 ALA A C 1
ATOM 3032 O O . ALA A 1 413 ? -23.946 -32.001 -60.504 1.00 33.50 413 ALA A O 1
ATOM 3033 N N . ALA A 1 414 ? -22.105 -32.349 -59.245 1.00 34.19 414 ALA A N 1
ATOM 3034 C CA . ALA A 1 414 ? -20.946 -31.716 -59.919 1.00 34.19 414 ALA A CA 1
ATOM 3035 C C . ALA A 1 414 ? -21.035 -30.353 -60.677 1.00 34.19 414 ALA A C 1
ATOM 3037 O O . ALA A 1 414 ? -22.084 -29.834 -61.020 1.00 34.19 414 ALA A O 1
ATOM 3038 N N . ALA A 1 415 ? -19.828 -29.857 -61.000 1.00 34.44 415 ALA A N 1
ATOM 3039 C CA . ALA A 1 415 ? -19.459 -28.782 -61.937 1.00 34.44 415 ALA A CA 1
ATOM 3040 C C . ALA A 1 415 ? -19.544 -27.298 -61.491 1.00 34.44 415 ALA A C 1
ATOM 3042 O O . ALA A 1 415 ? -20.549 -26.773 -61.032 1.00 34.44 415 ALA A O 1
ATOM 3043 N N . ALA A 1 416 ? -18.396 -26.644 -61.691 1.00 34.28 416 ALA A N 1
ATOM 3044 C CA . ALA A 1 416 ? -18.032 -25.244 -61.494 1.00 34.28 416 ALA A CA 1
ATOM 3045 C C . ALA A 1 416 ? -18.894 -24.183 -62.216 1.00 34.28 416 ALA A C 1
ATOM 3047 O O . ALA A 1 416 ? -19.470 -24.446 -63.266 1.00 34.28 416 ALA A O 1
ATOM 3048 N N . GLY A 1 417 ? -18.826 -22.930 -61.740 1.00 30.17 417 GLY A N 1
ATOM 3049 C CA . GLY A 1 417 ? -19.253 -21.744 -62.502 1.00 30.17 417 GLY A CA 1
ATOM 3050 C C . GLY A 1 417 ? -19.391 -20.489 -61.633 1.00 30.17 417 GLY A C 1
ATOM 3051 O O . GLY A 1 417 ? -20.155 -20.501 -60.678 1.00 30.17 417 GLY A O 1
ATOM 3052 N N . GLY A 1 418 ? -18.622 -19.434 -61.925 1.00 32.00 418 GLY A N 1
ATOM 3053 C CA . GLY A 1 418 ? -18.553 -18.197 -61.130 1.00 32.00 418 GLY A CA 1
ATOM 3054 C C . GLY A 1 418 ? -19.764 -17.252 -61.213 1.00 32.00 418 GLY A C 1
ATOM 3055 O O . GLY A 1 418 ? -20.805 -17.598 -61.761 1.00 32.00 418 GLY A O 1
ATOM 3056 N N . GLY A 1 419 ? -19.584 -16.022 -60.715 1.00 33.12 419 GLY A N 1
ATOM 3057 C CA . GLY A 1 419 ? -20.498 -14.899 -60.974 1.00 33.12 419 GLY A CA 1
ATOM 3058 C C . GLY A 1 419 ? -21.165 -14.282 -59.738 1.00 33.12 419 GLY A C 1
ATOM 3059 O O . GLY A 1 419 ? -21.965 -14.908 -59.054 1.00 33.12 419 GLY A O 1
ATOM 3060 N N . ASP A 1 420 ? -20.806 -13.025 -59.503 1.00 37.81 420 ASP A N 1
ATOM 3061 C CA . ASP A 1 420 ? -21.444 -11.951 -58.727 1.00 37.81 420 ASP A CA 1
ATOM 3062 C C . ASP A 1 420 ? -22.781 -12.174 -57.984 1.00 37.81 420 ASP A C 1
ATOM 3064 O O . ASP A 1 420 ? -23.827 -12.465 -58.564 1.00 37.81 420 ASP A O 1
ATOM 3068 N N . ALA A 1 421 ? -22.790 -11.801 -56.695 1.00 35.34 421 ALA A N 1
ATOM 3069 C CA . ALA A 1 421 ? -24.005 -11.416 -55.973 1.00 35.34 421 ALA A CA 1
ATOM 3070 C C . ALA A 1 421 ? -23.724 -10.302 -54.943 1.00 35.34 421 ALA A C 1
ATOM 3072 O O . ALA A 1 421 ? -22.791 -10.387 -54.143 1.00 35.34 421 ALA A O 1
ATOM 3073 N N . ALA A 1 422 ? -24.560 -9.258 -54.946 1.00 38.84 422 ALA A N 1
ATOM 3074 C CA . ALA A 1 422 ? -24.379 -8.047 -54.143 1.00 38.84 422 ALA A CA 1
ATOM 3075 C C . ALA A 1 422 ? -24.334 -8.292 -52.617 1.00 38.84 422 ALA A C 1
ATOM 3077 O O . ALA A 1 422 ? -25.092 -9.088 -52.054 1.00 38.84 422 ALA A O 1
ATOM 3078 N N . GLY A 1 423 ? -23.466 -7.543 -51.928 1.00 36.78 423 GLY A N 1
ATOM 3079 C CA . GLY A 1 423 ? -23.201 -7.705 -50.498 1.00 36.78 423 GLY A CA 1
ATOM 3080 C C . GLY A 1 423 ? -24.382 -7.344 -49.588 1.00 36.78 423 GLY A C 1
ATOM 3081 O O . GLY A 1 423 ? -24.802 -6.192 -49.519 1.00 36.78 423 GLY A O 1
ATOM 3082 N N . LYS A 1 424 ? -24.859 -8.321 -48.807 1.00 45.09 424 LYS A N 1
ATOM 3083 C CA . LYS A 1 424 ? -25.761 -8.113 -47.657 1.00 45.09 424 LYS A CA 1
ATOM 3084 C C . LYS A 1 424 ? -24.945 -8.029 -46.350 1.00 45.09 424 LYS A C 1
ATOM 3086 O O . LYS A 1 424 ? -23.900 -8.677 -46.253 1.00 45.09 424 LYS A O 1
ATOM 3091 N N . PRO A 1 425 ? -25.380 -7.256 -45.335 1.00 45.47 425 PRO A N 1
ATOM 3092 C CA . PRO A 1 425 ? -24.572 -6.982 -44.144 1.00 45.47 425 PRO A CA 1
ATOM 3093 C C . PRO A 1 425 ? -24.276 -8.235 -43.300 1.00 45.47 425 PRO A C 1
ATOM 3095 O O . PRO A 1 425 ? -25.145 -9.075 -43.054 1.00 45.47 425 PRO A O 1
ATOM 3098 N N . LYS A 1 426 ? -23.030 -8.343 -42.818 1.00 39.00 426 LYS A N 1
ATOM 3099 C CA . LYS A 1 426 ? -22.548 -9.463 -41.993 1.00 39.00 426 LYS A CA 1
ATOM 3100 C C . LYS A 1 426 ? -23.224 -9.470 -40.614 1.00 39.00 426 LYS A C 1
ATOM 3102 O O . LYS A 1 426 ? -23.045 -8.540 -39.834 1.00 39.00 426 LYS A O 1
ATOM 3107 N N . ARG A 1 427 ? -23.900 -10.569 -40.259 1.00 49.28 427 ARG A N 1
ATOM 3108 C CA . ARG A 1 427 ? -24.217 -10.892 -38.852 1.00 49.28 427 ARG A CA 1
ATOM 3109 C C . ARG A 1 427 ? -22.953 -11.395 -38.120 1.00 49.28 427 ARG A C 1
ATOM 3111 O O . ARG A 1 427 ? -22.143 -12.085 -38.745 1.00 49.28 427 ARG A O 1
ATOM 3118 N N . PRO A 1 428 ? -22.767 -11.094 -36.820 1.00 47.97 428 PRO A N 1
ATOM 3119 C CA . PRO A 1 428 ? -21.537 -11.426 -36.095 1.00 47.97 428 PRO A CA 1
ATOM 3120 C C . PRO A 1 428 ? -21.367 -12.939 -35.866 1.00 47.97 428 PRO A C 1
ATOM 3122 O O . PRO A 1 428 ? -22.213 -13.600 -35.263 1.00 47.97 428 PRO A O 1
ATOM 3125 N N . ARG A 1 429 ? -20.230 -13.500 -36.303 1.00 52.94 429 ARG A N 1
ATOM 3126 C CA . ARG A 1 429 ? -19.859 -14.921 -36.121 1.00 52.94 429 ARG A CA 1
ATOM 3127 C C . ARG A 1 429 ? -19.280 -15.208 -34.720 1.00 52.94 429 ARG A C 1
ATOM 3129 O O . ARG A 1 429 ? -18.155 -15.681 -34.601 1.00 52.94 429 ARG A O 1
ATOM 3136 N N . GLY A 1 430 ? -20.049 -14.962 -33.658 1.00 46.88 430 GLY A N 1
ATOM 3137 C CA . GLY A 1 430 ? -19.603 -15.238 -32.279 1.00 46.88 430 GLY A CA 1
ATOM 3138 C C . GLY A 1 430 ? -19.561 -16.730 -31.898 1.00 46.88 430 GLY A C 1
ATOM 3139 O O . GLY A 1 430 ? -18.679 -17.164 -31.166 1.00 46.88 430 GLY A O 1
ATOM 3140 N N . GLY A 1 431 ? -20.491 -17.543 -32.410 1.00 57.41 431 GLY A N 1
ATOM 3141 C CA . GLY A 1 431 ? -20.769 -18.872 -31.841 1.00 57.41 431 GLY A CA 1
ATOM 3142 C C . GLY A 1 431 ? -19.802 -20.018 -32.177 1.00 57.41 431 GLY A C 1
ATOM 3143 O O . GLY A 1 431 ? -19.862 -21.050 -31.513 1.00 57.41 431 GLY A O 1
ATOM 3144 N N . ARG A 1 432 ? -18.930 -19.899 -33.194 1.00 64.12 432 ARG A N 1
ATOM 3145 C CA . ARG A 1 432 ? -18.168 -21.068 -33.693 1.00 64.12 432 ARG A CA 1
ATOM 3146 C C . ARG A 1 432 ? -17.035 -21.499 -32.753 1.00 64.12 432 ARG A C 1
ATOM 3148 O O . ARG A 1 432 ? -17.015 -22.656 -32.348 1.00 64.12 432 ARG A O 1
ATOM 3155 N N . ARG A 1 433 ? -16.152 -20.571 -32.360 1.00 69.25 433 ARG A N 1
ATOM 3156 C CA . ARG A 1 433 ? -15.013 -20.869 -31.467 1.00 69.25 433 ARG A CA 1
ATOM 3157 C C . ARG A 1 433 ? -15.467 -21.342 -30.083 1.00 69.25 433 ARG A C 1
ATOM 3159 O O . ARG A 1 433 ? -14.852 -22.233 -29.512 1.00 69.25 433 ARG A O 1
ATOM 3166 N N . GLU A 1 434 ? -16.571 -20.798 -29.572 1.00 66.06 434 GLU A N 1
ATOM 3167 C CA . GLU A 1 434 ? -17.165 -21.230 -28.300 1.00 66.06 434 GLU A CA 1
ATOM 3168 C C . GLU A 1 434 ? -17.712 -22.668 -28.381 1.00 66.06 434 GLU A C 1
ATOM 3170 O O . GLU A 1 434 ? -17.535 -23.454 -27.451 1.00 66.06 434 GLU A O 1
ATOM 3175 N N . ARG A 1 435 ? -18.311 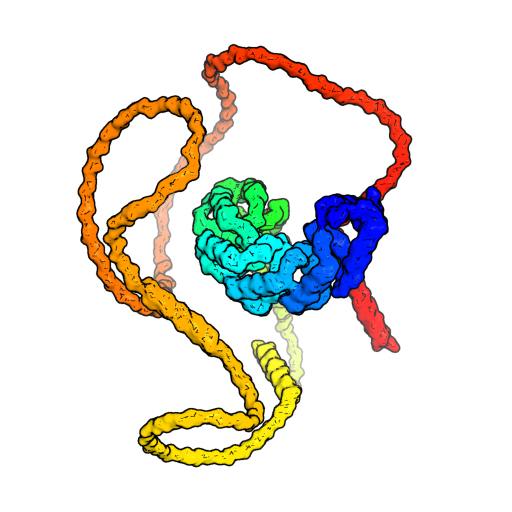-23.056 -29.518 1.00 71.81 435 ARG A N 1
ATOM 3176 C CA . ARG A 1 435 ? -18.761 -24.436 -29.764 1.00 71.81 435 ARG A CA 1
ATOM 3177 C C . ARG A 1 435 ? -17.579 -25.403 -29.888 1.00 71.81 435 ARG A C 1
ATOM 3179 O O . ARG A 1 435 ? -17.582 -26.431 -29.221 1.00 71.81 435 ARG A O 1
ATOM 3186 N N . GLU A 1 436 ? -16.545 -25.034 -30.644 1.00 79.94 436 GLU A N 1
ATOM 3187 C CA . GLU A 1 436 ? -15.305 -25.817 -30.789 1.00 79.94 436 GLU A CA 1
ATOM 3188 C C . GLU A 1 436 ? -14.567 -25.980 -29.444 1.00 79.94 436 GLU A C 1
ATOM 3190 O O . GLU A 1 436 ? -14.091 -27.070 -29.125 1.00 79.94 436 GLU A O 1
ATOM 3195 N N . ARG A 1 437 ? -14.534 -24.938 -28.598 1.00 80.19 437 ARG A N 1
ATOM 3196 C CA . ARG A 1 437 ? -13.973 -25.007 -27.236 1.00 80.19 437 ARG A CA 1
ATOM 3197 C C . ARG A 1 437 ? -14.753 -25.978 -26.346 1.00 80.19 437 ARG A C 1
ATOM 3199 O O . ARG A 1 437 ? -14.133 -26.787 -25.660 1.00 80.19 437 ARG A O 1
ATOM 3206 N N . ARG A 1 438 ? -16.090 -25.936 -26.379 1.00 80.12 438 ARG A N 1
ATOM 3207 C CA . ARG A 1 438 ? -16.954 -26.855 -25.614 1.00 80.12 438 ARG A CA 1
ATOM 3208 C C . ARG A 1 438 ? -16.833 -28.302 -26.096 1.00 80.12 438 ARG A C 1
ATOM 3210 O O . ARG A 1 438 ? -16.703 -29.193 -25.266 1.00 80.12 438 ARG A O 1
ATOM 3217 N N . GLU A 1 439 ? -16.784 -28.542 -27.408 1.00 85.44 439 GLU A N 1
ATOM 3218 C CA . GLU A 1 439 ? -16.541 -29.882 -27.968 1.00 85.44 439 GLU A CA 1
ATOM 3219 C C . GLU A 1 439 ? -15.144 -30.418 -27.597 1.00 85.44 439 GLU A C 1
ATOM 3221 O O . GLU A 1 439 ? -15.004 -31.604 -27.303 1.00 85.44 439 GLU A O 1
ATOM 3226 N N . ARG A 1 440 ? -14.112 -29.561 -27.529 1.00 80.38 440 ARG A N 1
ATOM 3227 C CA . ARG A 1 440 ? -12.757 -29.958 -27.098 1.00 80.38 440 ARG A CA 1
ATOM 3228 C C . ARG A 1 440 ? -12.667 -30.280 -25.599 1.00 80.38 440 ARG A C 1
ATOM 3230 O O . ARG A 1 440 ? -11.906 -31.173 -25.234 1.00 80.38 440 ARG A O 1
ATOM 3237 N N . ILE A 1 441 ? -13.435 -29.591 -24.750 1.00 75.31 441 ILE A N 1
ATOM 3238 C CA . ILE A 1 441 ? -13.554 -29.910 -23.315 1.00 75.31 441 ILE A CA 1
ATOM 3239 C C . ILE A 1 441 ? -14.300 -31.237 -23.138 1.00 75.31 441 ILE A C 1
ATOM 3241 O O . ILE A 1 441 ? -13.739 -32.165 -22.564 1.00 75.31 441 ILE A O 1
ATOM 3245 N N . ALA A 1 442 ? -15.486 -31.380 -23.740 1.00 76.56 442 ALA A N 1
ATOM 3246 C CA . ALA A 1 442 ? -16.287 -32.601 -23.649 1.00 76.56 442 ALA A CA 1
ATOM 3247 C C . ALA A 1 442 ? -15.539 -33.849 -24.161 1.00 76.56 442 ALA A C 1
ATOM 3249 O O . ALA A 1 442 ? -15.665 -34.922 -23.581 1.00 76.56 442 ALA A O 1
ATOM 3250 N N . ARG A 1 443 ? -14.701 -33.720 -25.204 1.00 80.12 443 ARG A N 1
ATOM 3251 C CA . ARG A 1 443 ? -13.825 -34.817 -25.661 1.00 80.12 443 ARG A CA 1
ATOM 3252 C C . ARG A 1 443 ? -12.746 -35.205 -24.644 1.00 80.12 443 ARG A C 1
ATOM 3254 O O . ARG A 1 443 ? -12.417 -36.381 -24.573 1.00 80.12 443 ARG A O 1
ATOM 3261 N N . ARG A 1 444 ? -12.200 -34.262 -23.865 1.00 73.94 444 ARG A N 1
ATOM 3262 C CA . ARG A 1 444 ? -11.251 -34.578 -22.778 1.00 73.94 444 ARG A CA 1
ATOM 3263 C C . ARG A 1 444 ? -11.954 -35.231 -21.588 1.00 73.94 444 ARG A C 1
ATOM 3265 O O . ARG A 1 444 ? -11.437 -36.201 -21.054 1.00 73.94 444 ARG A O 1
ATOM 3272 N N . GLU A 1 445 ? -13.135 -34.743 -21.220 1.00 74.88 445 GLU A N 1
ATOM 3273 C CA . GLU A 1 445 ? -13.946 -35.317 -20.135 1.00 74.88 445 GLU A CA 1
ATOM 3274 C C . GLU A 1 445 ? -14.467 -36.724 -20.475 1.00 74.88 445 GLU A C 1
ATOM 3276 O O . GLU A 1 445 ? -14.556 -37.570 -19.590 1.00 74.88 445 GLU A O 1
ATOM 3281 N N . ALA A 1 446 ? -14.756 -37.002 -21.752 1.00 72.00 446 ALA A N 1
ATOM 3282 C CA . ALA A 1 446 ? -15.122 -38.337 -22.227 1.00 72.00 446 ALA A CA 1
ATOM 3283 C C . ALA A 1 446 ? -13.922 -39.298 -22.330 1.00 72.00 446 ALA A C 1
ATOM 3285 O O . ALA A 1 446 ? -14.074 -40.477 -22.042 1.00 72.00 446 ALA A O 1
ATOM 3286 N N . ALA A 1 447 ? -12.739 -38.814 -22.728 1.00 68.62 447 ALA A N 1
ATOM 3287 C CA . ALA A 1 447 ? -11.544 -39.651 -22.878 1.00 68.62 447 ALA A CA 1
ATOM 3288 C C . ALA A 1 447 ? -10.830 -39.971 -21.549 1.00 68.62 447 ALA A C 1
ATOM 3290 O O . ALA A 1 447 ? -10.029 -40.895 -21.498 1.00 68.62 447 ALA A O 1
ATOM 3291 N N . GLY A 1 448 ? -11.087 -39.210 -20.482 1.00 53.22 448 GLY A N 1
ATOM 3292 C CA . GLY A 1 448 ? -10.427 -39.367 -19.180 1.00 53.22 448 GLY A CA 1
ATOM 3293 C C . GLY A 1 448 ? -11.158 -40.280 -18.193 1.00 53.22 448 GLY A C 1
ATOM 3294 O O . GLY A 1 448 ? -11.163 -39.959 -17.005 1.00 53.22 448 GLY A O 1
ATOM 3295 N N . LYS A 1 449 ? -11.849 -41.335 -18.657 1.00 46.78 449 LYS A N 1
ATOM 3296 C CA . LYS A 1 449 ? -12.722 -42.145 -17.785 1.00 46.78 449 LYS A CA 1
ATOM 3297 C C . LYS A 1 449 ? -12.705 -43.669 -17.977 1.00 46.78 449 LYS A C 1
ATOM 3299 O O . LYS A 1 449 ? -13.358 -44.351 -17.193 1.00 46.78 449 LYS A O 1
ATOM 3304 N N . ASP A 1 450 ? -11.951 -44.187 -18.943 1.00 47.66 450 ASP A N 1
ATOM 3305 C CA . ASP A 1 450 ? -11.742 -45.625 -19.151 1.00 47.66 450 ASP A CA 1
ATOM 3306 C C . ASP A 1 450 ? -10.232 -45.918 -19.176 1.00 47.66 450 ASP A C 1
ATOM 3308 O O . ASP A 1 450 ? -9.466 -45.148 -19.756 1.00 47.66 450 ASP A O 1
ATOM 3312 N N . GLY A 1 451 ? -9.813 -47.018 -18.539 1.00 39.34 451 GLY A N 1
ATOM 3313 C CA . GLY A 1 451 ? -8.404 -47.341 -18.267 1.00 39.34 451 GLY A CA 1
ATOM 3314 C C . GLY A 1 451 ? -7.988 -46.943 -16.840 1.00 39.34 451 GLY A C 1
ATOM 3315 O O . GLY A 1 451 ? -7.828 -45.761 -16.555 1.00 39.34 451 GLY A O 1
ATOM 3316 N N . GLY A 1 452 ? -7.828 -47.853 -15.876 1.00 35.06 452 GLY A N 1
ATOM 3317 C CA . GLY A 1 452 ? -7.869 -49.322 -15.935 1.00 35.06 452 GLY A CA 1
ATOM 3318 C C . GLY A 1 452 ? -6.516 -49.909 -15.531 1.00 35.06 452 GLY A C 1
ATOM 3319 O O . GLY A 1 452 ? -5.482 -49.438 -15.992 1.00 35.06 452 GLY A O 1
ATOM 3320 N N . GLU A 1 453 ? -6.531 -50.887 -14.629 1.00 42.00 453 GLU A N 1
ATOM 3321 C CA . GLU A 1 453 ? -5.321 -51.484 -14.051 1.00 42.00 453 GLU A CA 1
ATOM 3322 C C . GLU A 1 453 ? -4.565 -52.342 -15.081 1.00 42.00 453 GLU A C 1
ATOM 3324 O O . GLU A 1 453 ? -5.175 -52.998 -15.925 1.00 42.00 453 GLU A O 1
ATOM 3329 N N . GLY A 1 454 ? -3.233 -52.331 -15.000 1.00 33.69 454 GLY A N 1
ATOM 3330 C CA . GLY A 1 454 ? -2.336 -53.055 -15.900 1.00 33.69 454 GLY A CA 1
ATOM 3331 C C . GLY A 1 454 ? -0.969 -53.236 -15.249 1.00 33.69 454 GLY A C 1
ATOM 3332 O O . GLY A 1 454 ? -0.119 -52.354 -15.335 1.00 33.69 454 GLY A O 1
ATOM 3333 N N . ASP A 1 455 ? -0.808 -54.357 -14.552 1.00 40.81 455 ASP A N 1
ATOM 3334 C CA . ASP A 1 455 ? 0.451 -54.831 -13.973 1.00 40.81 455 ASP A CA 1
ATOM 3335 C C . ASP A 1 455 ? 1.163 -55.710 -15.009 1.00 40.81 455 ASP A C 1
ATOM 3337 O O . ASP A 1 455 ? 0.570 -56.677 -15.487 1.00 40.81 455 ASP A O 1
ATOM 3341 N N . GLU A 1 456 ? 2.402 -55.383 -15.384 1.00 38.53 456 GLU A N 1
ATOM 3342 C CA . GLU A 1 456 ? 3.215 -56.266 -16.224 1.00 38.53 456 GLU A CA 1
ATOM 3343 C C . GLU A 1 456 ? 4.719 -56.022 -16.020 1.00 38.53 456 GLU A C 1
ATOM 3345 O O . GLU A 1 456 ? 5.182 -54.891 -15.858 1.00 38.53 456 GLU A O 1
ATOM 3350 N N . GLN A 1 457 ? 5.490 -57.111 -16.001 1.00 41.31 457 GLN A N 1
ATOM 3351 C CA . GLN A 1 457 ? 6.923 -57.121 -15.708 1.00 41.31 457 GLN A CA 1
ATOM 3352 C C . GLN A 1 457 ? 7.718 -57.439 -16.973 1.00 41.31 457 GLN A C 1
ATOM 3354 O O . GLN A 1 457 ? 7.492 -58.497 -17.543 1.00 41.31 457 GLN A O 1
ATOM 3359 N N . HIS A 1 458 ? 8.685 -56.593 -17.332 1.00 35.81 458 HIS A N 1
ATOM 3360 C CA . HIS A 1 458 ? 9.957 -56.849 -18.045 1.00 35.81 458 HIS A CA 1
ATOM 3361 C C . HIS A 1 458 ? 10.593 -55.459 -18.299 1.00 35.81 458 HIS A C 1
ATOM 3363 O O . HIS A 1 458 ? 9.882 -54.458 -18.339 1.00 35.81 458 HIS A O 1
ATOM 3369 N N . GLY A 1 459 ? 11.905 -55.284 -18.430 1.00 33.62 459 GLY A N 1
ATOM 3370 C CA . GLY A 1 459 ? 12.992 -56.260 -18.526 1.00 33.62 459 GLY A CA 1
ATOM 3371 C C . GLY A 1 459 ? 13.956 -55.788 -19.616 1.00 33.62 459 GLY A C 1
ATOM 3372 O O . GLY A 1 459 ? 13.486 -55.474 -20.706 1.00 33.62 459 GLY A O 1
ATOM 3373 N N . ASP A 1 460 ? 15.258 -55.746 -19.308 1.00 32.22 460 ASP A N 1
ATOM 3374 C CA . ASP A 1 460 ? 16.360 -55.384 -20.223 1.00 32.22 460 ASP A CA 1
ATOM 3375 C C . ASP A 1 460 ? 16.309 -53.938 -20.789 1.00 32.22 460 ASP A C 1
ATOM 3377 O O . ASP A 1 460 ? 15.287 -53.257 -20.755 1.00 32.22 460 ASP A O 1
ATOM 3381 N N . ASP A 1 461 ? 17.374 -53.352 -21.339 1.00 37.28 461 ASP A N 1
ATOM 3382 C CA . ASP A 1 461 ? 18.819 -53.424 -21.049 1.00 37.28 461 ASP A CA 1
ATOM 3383 C C . ASP A 1 461 ? 19.447 -52.165 -21.683 1.00 37.28 461 ASP A C 1
ATOM 3385 O O . ASP A 1 461 ? 19.139 -51.865 -22.834 1.00 37.28 461 ASP A O 1
ATOM 3389 N N . PHE A 1 462 ? 20.273 -51.417 -20.943 1.00 36.84 462 PHE A N 1
ATOM 3390 C CA . PHE A 1 462 ? 21.306 -50.514 -21.481 1.00 36.84 462 PHE A CA 1
ATOM 3391 C C . PHE A 1 462 ? 22.169 -49.959 -20.334 1.00 36.84 462 PHE A C 1
ATOM 3393 O O . PHE A 1 462 ? 21.735 -49.095 -19.569 1.00 36.84 462 PHE A O 1
ATOM 3400 N N . GLY A 1 463 ? 23.400 -50.459 -20.214 1.00 32.03 463 GLY A N 1
ATOM 3401 C CA . GLY A 1 463 ? 24.423 -49.928 -19.304 1.00 32.03 463 GLY A CA 1
ATOM 3402 C C . GLY A 1 463 ? 25.377 -48.913 -19.955 1.00 32.03 463 GLY A C 1
ATOM 3403 O O . GLY A 1 463 ? 25.185 -48.521 -21.104 1.00 32.03 463 GLY A O 1
ATOM 3404 N N . ALA A 1 464 ? 26.446 -48.588 -19.213 1.00 31.11 464 ALA A N 1
ATOM 3405 C CA . ALA A 1 464 ? 27.581 -47.719 -19.567 1.00 31.11 464 ALA A CA 1
ATOM 3406 C C . ALA A 1 464 ? 27.279 -46.212 -19.765 1.00 31.11 464 ALA A C 1
ATOM 3408 O O . ALA A 1 464 ? 26.281 -45.826 -20.361 1.00 31.11 464 ALA A O 1
ATOM 3409 N N . ASP A 1 465 ? 28.126 -45.270 -19.336 1.00 32.28 465 ASP A N 1
ATOM 3410 C CA . ASP A 1 465 ? 29.268 -45.304 -18.399 1.00 32.28 465 ASP A CA 1
ATOM 3411 C C . ASP A 1 465 ? 29.573 -43.848 -17.985 1.00 32.28 465 ASP A C 1
ATOM 3413 O O . ASP A 1 465 ? 29.733 -43.026 -18.885 1.00 32.28 465 ASP A O 1
ATOM 3417 N N . TYR A 1 466 ? 29.696 -43.524 -16.683 1.00 30.23 466 TYR A N 1
ATOM 3418 C CA . TYR A 1 466 ? 30.722 -42.603 -16.129 1.00 30.23 466 TYR A CA 1
ATOM 3419 C C . TYR A 1 466 ? 30.604 -42.388 -14.602 1.00 30.23 466 TYR A C 1
ATOM 3421 O O . TYR A 1 466 ? 29.589 -41.892 -14.128 1.00 30.23 466 TYR A O 1
ATOM 3429 N N . GLU A 1 467 ? 31.685 -42.724 -13.886 1.00 43.03 467 GLU A N 1
ATOM 3430 C CA . GLU A 1 467 ? 32.101 -42.450 -12.482 1.00 43.03 467 GLU A CA 1
ATOM 3431 C C . GLU A 1 467 ? 32.886 -43.706 -12.046 1.00 43.03 467 GLU A C 1
ATOM 3433 O O . GLU A 1 467 ? 32.379 -44.814 -12.234 1.00 43.03 467 GLU A O 1
ATOM 3438 N N . PRO A 1 468 ? 34.125 -43.599 -11.514 1.00 49.97 468 PRO A N 1
ATOM 3439 C CA . PRO A 1 468 ? 34.263 -43.051 -10.162 1.00 49.97 468 PRO A CA 1
ATOM 3440 C C . PRO A 1 468 ? 35.579 -42.306 -9.848 1.00 49.97 468 PRO A C 1
ATOM 3442 O O . PRO A 1 468 ? 36.642 -42.595 -10.407 1.00 49.97 468 PRO A O 1
ATOM 3445 N N . ARG A 1 469 ? 35.587 -41.538 -8.746 1.00 30.30 469 ARG A N 1
ATOM 3446 C CA . ARG A 1 469 ? 36.708 -41.658 -7.787 1.00 30.30 469 ARG A CA 1
ATOM 3447 C C . ARG A 1 469 ? 36.319 -41.392 -6.332 1.00 30.30 469 ARG A C 1
ATOM 3449 O O . ARG A 1 469 ? 35.816 -40.331 -5.991 1.00 30.30 469 ARG A O 1
ATOM 3456 N N . ALA A 1 470 ? 36.613 -42.360 -5.466 1.00 34.47 470 ALA A N 1
ATOM 3457 C CA . ALA A 1 470 ? 36.254 -42.338 -4.050 1.00 34.47 470 ALA A CA 1
ATOM 3458 C C . ALA A 1 470 ? 37.408 -41.913 -3.124 1.00 34.47 470 ALA A C 1
ATOM 3460 O O . ALA A 1 470 ? 38.581 -42.155 -3.414 1.00 34.47 470 ALA A O 1
ATOM 3461 N N . THR A 1 471 ? 37.044 -41.423 -1.939 1.00 37.28 471 THR A N 1
ATOM 3462 C CA . THR A 1 471 ? 37.779 -41.615 -0.675 1.00 37.28 471 THR A CA 1
ATOM 3463 C C . THR A 1 471 ? 36.777 -42.041 0.409 1.00 37.28 471 THR A C 1
ATOM 3465 O O . THR A 1 471 ? 35.576 -41.827 0.250 1.00 37.28 471 THR A O 1
ATOM 3468 N N . ALA A 1 472 ? 37.230 -42.722 1.470 1.00 34.94 472 ALA A N 1
ATOM 3469 C CA . ALA A 1 472 ? 36.330 -43.422 2.393 1.00 34.94 472 ALA A CA 1
ATOM 3470 C C . ALA A 1 472 ? 36.801 -43.437 3.860 1.00 34.94 472 ALA A C 1
ATOM 3472 O O . ALA A 1 472 ? 37.979 -43.653 4.136 1.00 34.94 472 ALA A O 1
ATOM 3473 N N . ALA A 1 473 ? 35.836 -43.303 4.775 1.00 32.81 473 ALA A N 1
ATOM 3474 C CA . ALA A 1 473 ? 35.818 -43.784 6.165 1.00 32.81 473 ALA A CA 1
ATOM 3475 C C . ALA A 1 473 ? 34.326 -43.809 6.589 1.00 32.81 473 ALA A C 1
ATOM 3477 O O . ALA A 1 473 ? 33.618 -42.844 6.324 1.00 32.81 473 ALA A O 1
ATOM 3478 N N . ALA A 1 474 ? 33.699 -44.906 7.032 1.00 33.44 474 ALA A N 1
ATOM 3479 C CA . ALA A 1 474 ? 33.986 -45.772 8.186 1.00 33.44 474 ALA A CA 1
ATOM 3480 C C . ALA A 1 474 ? 33.816 -45.037 9.537 1.00 33.44 474 ALA A C 1
ATOM 3482 O O . ALA A 1 474 ? 34.538 -44.085 9.800 1.00 33.44 474 ALA A O 1
ATOM 3483 N N . GLY A 1 475 ? 32.915 -45.443 10.445 1.00 29.94 475 GLY A N 1
ATOM 3484 C CA . GLY A 1 475 ? 31.875 -46.488 10.371 1.00 29.94 475 GLY A CA 1
ATOM 3485 C C . GLY A 1 475 ? 31.196 -46.721 11.738 1.00 29.94 475 GLY A C 1
ATOM 3486 O O . GLY A 1 475 ? 31.717 -46.265 12.751 1.00 29.94 475 GLY A O 1
ATOM 3487 N N . GLY A 1 476 ? 30.059 -47.435 11.802 1.00 30.08 476 GLY A N 1
ATOM 3488 C CA . GLY A 1 476 ? 29.376 -47.696 13.085 1.00 30.08 476 GLY A CA 1
ATOM 3489 C C . GLY A 1 476 ? 28.221 -48.712 13.053 1.00 30.08 476 GLY A C 1
ATOM 3490 O O . GLY A 1 476 ? 27.296 -48.592 12.257 1.00 30.08 476 GLY A O 1
ATOM 3491 N N . LYS A 1 477 ? 28.278 -49.697 13.961 1.00 33.59 477 LYS A N 1
ATOM 3492 C CA . LYS A 1 477 ? 27.219 -50.660 14.358 1.00 33.59 477 LYS A CA 1
ATOM 3493 C C . LYS A 1 477 ? 26.950 -50.437 15.870 1.00 33.59 477 LYS A C 1
ATOM 3495 O O . LYS A 1 477 ? 27.777 -49.785 16.498 1.00 33.59 477 LYS A O 1
ATOM 3500 N N . ALA A 1 478 ? 25.935 -50.944 16.575 1.00 32.88 478 ALA A N 1
ATOM 3501 C CA . ALA A 1 478 ? 24.786 -51.852 16.369 1.00 32.88 478 ALA A CA 1
ATOM 3502 C C . ALA A 1 478 ? 23.874 -51.692 17.631 1.00 32.88 478 ALA A C 1
ATOM 3504 O O . ALA A 1 478 ? 24.309 -51.041 18.577 1.00 32.88 478 ALA A O 1
ATOM 3505 N N . ALA A 1 479 ? 22.695 -52.296 17.825 1.00 32.88 479 ALA A N 1
ATOM 3506 C CA . ALA A 1 479 ? 21.630 -52.898 16.999 1.00 32.88 479 ALA A CA 1
ATOM 3507 C C . ALA A 1 479 ? 20.477 -53.299 17.972 1.00 32.88 479 ALA A C 1
ATOM 3509 O O . ALA A 1 479 ? 20.673 -53.222 19.185 1.00 32.88 479 ALA A O 1
ATOM 3510 N N . SER A 1 480 ? 19.337 -53.797 17.461 1.00 31.75 480 SER A N 1
ATOM 3511 C CA . SER A 1 480 ? 18.192 -54.308 18.263 1.00 31.75 480 SER A CA 1
ATOM 3512 C C . SER A 1 480 ? 17.438 -53.205 19.057 1.00 31.75 480 SER A C 1
ATOM 3514 O O . SER A 1 480 ? 17.906 -52.074 19.128 1.00 31.75 480 SER A O 1
ATOM 3516 N N . THR A 1 481 ? 16.213 -53.386 19.577 1.00 33.03 481 THR A N 1
ATOM 3517 C CA . THR A 1 481 ? 15.477 -54.609 19.977 1.00 33.03 481 THR A CA 1
ATOM 3518 C C . THR A 1 481 ? 13.963 -54.490 19.707 1.00 33.03 481 THR A C 1
ATOM 3520 O O . THR A 1 481 ? 13.449 -53.408 19.434 1.00 33.03 481 THR A O 1
ATOM 3523 N N . GLU A 1 482 ? 13.254 -55.618 19.766 1.00 33.25 482 GLU A N 1
ATOM 3524 C CA . GLU A 1 482 ? 11.799 -55.769 19.616 1.00 33.25 482 GLU A CA 1
ATOM 3525 C C . GLU A 1 482 ? 10.965 -55.022 20.676 1.00 33.25 482 GLU A C 1
ATOM 3527 O O . GLU A 1 482 ? 11.371 -54.924 21.834 1.00 33.25 482 GLU A O 1
ATOM 3532 N N . GLN A 1 483 ? 9.713 -54.689 20.335 1.00 33.47 483 GLN A N 1
ATOM 3533 C CA . GLN A 1 483 ? 8.563 -55.027 21.191 1.00 33.47 483 GLN A CA 1
ATOM 3534 C C . GLN A 1 483 ? 7.245 -55.050 20.399 1.00 33.47 483 GLN A C 1
ATOM 3536 O O . GLN A 1 483 ? 7.108 -54.359 19.390 1.00 33.47 483 GLN A O 1
ATOM 3541 N N . ALA A 1 484 ? 6.275 -55.857 20.846 1.00 35.94 484 ALA A N 1
ATOM 3542 C CA . ALA A 1 484 ? 5.014 -56.093 20.140 1.00 35.94 484 ALA A CA 1
ATOM 3543 C C . ALA A 1 484 ? 3.781 -56.019 21.062 1.00 35.94 484 ALA A C 1
ATOM 3545 O O . ALA A 1 484 ? 3.754 -56.625 22.131 1.00 35.94 484 ALA A O 1
ATOM 3546 N N . ALA A 1 485 ? 2.735 -55.337 20.589 1.00 33.28 485 ALA A N 1
ATOM 3547 C CA . ALA A 1 485 ? 1.339 -55.435 21.033 1.00 33.28 485 ALA A CA 1
ATOM 3548 C C . ALA A 1 485 ? 0.464 -54.994 19.836 1.00 33.28 485 ALA A C 1
ATOM 3550 O O . ALA A 1 485 ? 0.729 -53.956 19.242 1.00 33.28 485 ALA A O 1
ATOM 3551 N N . SER A 1 486 ? -0.432 -55.816 19.282 1.00 33.44 486 SER A N 1
ATOM 3552 C CA . SER A 1 486 ? -1.688 -56.327 19.861 1.00 33.44 486 SER A CA 1
ATOM 3553 C C . SER A 1 486 ? -2.746 -55.228 20.044 1.00 33.44 486 SER A C 1
ATOM 3555 O O . SER A 1 486 ? -2.643 -54.400 20.944 1.00 33.44 486 SER A O 1
ATOM 3557 N N . GLY A 1 487 ? -3.774 -55.236 19.184 1.00 30.83 487 GLY A N 1
ATOM 3558 C CA . GLY A 1 487 ? -4.880 -54.271 19.198 1.00 30.83 487 GLY A CA 1
ATOM 3559 C C . GLY A 1 487 ? -5.969 -54.610 18.171 1.00 30.83 487 GLY A C 1
ATOM 3560 O O . GLY A 1 487 ? -5.854 -54.263 17.000 1.00 30.83 487 GLY A O 1
ATOM 3561 N N . ASN A 1 488 ? -7.023 -55.310 18.604 1.00 33.28 488 ASN A N 1
ATOM 3562 C CA . ASN A 1 488 ? -8.178 -55.667 17.764 1.00 33.28 488 ASN A CA 1
ATOM 3563 C C . ASN A 1 488 ? -9.033 -54.440 17.387 1.00 33.28 488 ASN A C 1
ATOM 3565 O O . ASN A 1 488 ? -9.190 -53.528 18.195 1.00 33.28 488 ASN A O 1
ATOM 3569 N N . GLY A 1 489 ? -9.665 -54.460 16.204 1.00 30.42 489 GLY A N 1
ATOM 3570 C CA . GLY A 1 489 ? -10.462 -53.321 15.716 1.00 30.42 489 GLY A CA 1
ATOM 3571 C C . GLY A 1 489 ? -11.384 -53.595 14.519 1.00 30.42 489 GLY A C 1
ATOM 3572 O O . GLY A 1 489 ? -11.423 -52.797 13.587 1.00 30.42 489 GLY A O 1
ATOM 3573 N N . VAL A 1 490 ? -12.125 -54.710 14.503 1.00 37.41 490 VAL A N 1
ATOM 3574 C CA . VAL A 1 490 ? -13.121 -54.980 13.443 1.00 37.41 490 VAL A CA 1
ATOM 3575 C C . VAL A 1 490 ? -14.323 -54.033 13.586 1.00 37.41 490 VAL A C 1
ATOM 3577 O O . VAL A 1 490 ? -14.973 -54.018 14.628 1.00 37.41 490 VAL A O 1
ATOM 3580 N N . GLY A 1 491 ? -14.648 -53.274 12.532 1.00 32.38 491 GLY A N 1
ATOM 3581 C CA . GLY A 1 491 ? -15.704 -52.251 12.573 1.00 32.38 491 GLY A CA 1
ATOM 3582 C C . GLY A 1 491 ? -16.233 -51.828 11.198 1.00 32.38 491 GLY A C 1
ATOM 3583 O O . GLY A 1 491 ? -16.121 -50.666 10.818 1.00 32.38 491 GLY A O 1
ATOM 3584 N N . GLY A 1 492 ? -16.801 -52.762 10.430 1.00 37.12 492 GLY A N 1
ATOM 3585 C CA . GLY A 1 492 ? -17.388 -52.463 9.117 1.00 37.12 492 GLY A CA 1
ATOM 3586 C C . GLY A 1 492 ? -18.669 -51.622 9.213 1.00 37.12 492 GLY A C 1
ATOM 3587 O O . GLY A 1 492 ? -19.678 -52.093 9.732 1.00 37.12 492 GLY A O 1
ATOM 3588 N N . GLY A 1 493 ? -18.648 -50.393 8.681 1.00 32.31 493 GLY A N 1
ATOM 3589 C CA . GLY A 1 493 ? -19.785 -49.461 8.695 1.00 32.31 493 GLY A CA 1
ATOM 3590 C C . GLY A 1 493 ? -20.250 -49.056 7.293 1.00 32.31 493 GLY A C 1
ATOM 3591 O O . GLY A 1 493 ? -19.661 -48.176 6.668 1.00 32.31 493 GLY A O 1
ATOM 3592 N N . ALA A 1 494 ? -21.331 -49.666 6.800 1.00 37.25 494 ALA A N 1
ATOM 3593 C CA . ALA A 1 494 ? -21.888 -49.357 5.482 1.00 37.25 494 ALA A CA 1
ATOM 3594 C C . ALA A 1 494 ? -22.511 -47.945 5.432 1.00 37.25 494 ALA A C 1
ATOM 3596 O O . ALA A 1 494 ? -23.499 -47.658 6.110 1.00 37.25 494 ALA A O 1
ATOM 3597 N N . SER A 1 495 ? -21.965 -47.063 4.588 1.00 33.72 495 SER A N 1
ATOM 3598 C CA . SER A 1 495 ? -22.510 -45.717 4.363 1.00 33.72 495 SER A CA 1
ATOM 3599 C C . SER A 1 495 ? -23.537 -45.714 3.229 1.00 33.72 495 SER A C 1
ATOM 3601 O O . SER A 1 495 ? -23.178 -45.682 2.055 1.00 33.72 495 SER A O 1
ATOM 3603 N N . ALA A 1 496 ? -24.823 -45.728 3.583 1.00 34.62 496 ALA A N 1
ATOM 3604 C CA . ALA A 1 496 ? -25.921 -45.664 2.618 1.00 34.62 496 ALA A CA 1
ATOM 3605 C C . ALA A 1 496 ? -25.986 -44.312 1.878 1.00 34.62 496 ALA A C 1
ATOM 3607 O O . ALA A 1 496 ? -25.828 -43.243 2.480 1.00 34.62 496 ALA A O 1
ATOM 3608 N N . GLU A 1 497 ? -26.295 -44.352 0.580 1.00 36.78 497 GLU A N 1
ATOM 3609 C CA . GLU A 1 497 ? -26.463 -43.155 -0.246 1.00 36.78 497 GLU A CA 1
ATOM 3610 C C . GLU A 1 497 ? -27.576 -42.236 0.283 1.00 36.78 497 GLU A C 1
ATOM 3612 O O . GLU A 1 497 ? -28.715 -42.651 0.511 1.00 36.78 497 GLU A O 1
ATOM 3617 N N . ARG A 1 498 ? -27.276 -40.938 0.428 1.00 35.50 498 ARG A N 1
ATOM 3618 C CA . ARG A 1 498 ? -28.280 -39.916 0.759 1.00 35.50 498 ARG A CA 1
ATOM 3619 C C . ARG A 1 498 ? -28.708 -39.142 -0.494 1.00 35.50 498 ARG A C 1
ATOM 3621 O O . ARG A 1 498 ? -27.878 -38.435 -1.070 1.00 35.50 498 ARG A O 1
ATOM 3628 N N . PRO A 1 499 ? -29.997 -39.167 -0.889 1.00 40.56 499 PRO A N 1
ATOM 3629 C CA . PRO A 1 499 ? -30.463 -38.435 -2.061 1.00 40.56 499 PRO A CA 1
ATOM 3630 C C . PRO A 1 499 ? -30.360 -36.915 -1.860 1.00 40.56 499 PRO A C 1
ATOM 3632 O O . PRO A 1 499 ? -30.731 -36.368 -0.815 1.00 40.56 499 PRO A O 1
ATOM 3635 N N . ARG A 1 500 ? -29.883 -36.213 -2.896 1.00 41.34 500 ARG A N 1
ATOM 3636 C CA . ARG A 1 500 ? -29.653 -34.757 -2.905 1.00 41.34 500 ARG A CA 1
ATOM 3637 C C . ARG A 1 500 ? -30.972 -33.969 -2.812 1.00 41.34 500 ARG A C 1
ATOM 3639 O O . ARG A 1 500 ? -31.560 -33.606 -3.828 1.00 41.34 500 ARG A O 1
ATOM 3646 N N . ARG A 1 501 ? -31.434 -33.656 -1.595 1.00 43.03 501 ARG A N 1
ATOM 3647 C CA . ARG A 1 501 ? -32.598 -32.770 -1.377 1.00 43.03 501 ARG A CA 1
ATOM 3648 C C . ARG A 1 501 ? -32.279 -31.318 -1.760 1.00 43.03 501 ARG A C 1
ATOM 3650 O O . ARG A 1 501 ? -31.186 -30.818 -1.499 1.00 43.03 501 ARG A O 1
ATOM 3657 N N . SER A 1 502 ? -33.244 -30.633 -2.376 1.00 46.22 502 SER A N 1
ATOM 3658 C CA . SER A 1 502 ? -33.052 -29.293 -2.942 1.00 46.22 502 SER A CA 1
ATOM 3659 C C . SER A 1 502 ? -32.873 -28.204 -1.872 1.00 46.22 502 SER A C 1
ATOM 3661 O O . SER A 1 502 ? -33.477 -28.221 -0.798 1.00 46.22 502 SER A O 1
ATOM 3663 N N . ARG A 1 503 ? -32.023 -27.212 -2.170 1.00 49.16 503 ARG A N 1
ATOM 3664 C CA . ARG A 1 503 ? -31.482 -26.245 -1.190 1.00 49.16 503 ARG A CA 1
ATOM 3665 C C . ARG A 1 503 ? -32.477 -25.168 -0.706 1.00 49.16 503 ARG A C 1
ATOM 3667 O O . ARG A 1 503 ? -32.084 -24.291 0.057 1.00 49.16 503 ARG A O 1
ATOM 3674 N N . GLY A 1 504 ? -33.739 -25.211 -1.146 1.00 50.75 504 GLY A N 1
ATOM 3675 C CA . GLY A 1 504 ? -34.737 -24.157 -0.908 1.00 50.75 504 GLY A CA 1
ATOM 3676 C C . GLY A 1 504 ? -35.412 -24.190 0.470 1.00 50.75 504 GLY A C 1
ATOM 3677 O O . GLY A 1 504 ? -35.548 -23.151 1.113 1.00 50.75 504 GLY A O 1
ATOM 3678 N N . GLY A 1 505 ? -35.805 -25.372 0.959 1.00 58.72 505 GLY A N 1
ATOM 3679 C CA . GLY A 1 505 ? -36.727 -25.484 2.103 1.00 58.72 505 GLY A CA 1
ATOM 3680 C C . GLY A 1 505 ? -36.189 -24.995 3.456 1.00 58.72 505 GLY A C 1
ATOM 3681 O O . GLY A 1 505 ? -36.968 -24.566 4.307 1.00 58.72 505 GLY A O 1
ATOM 3682 N N . ARG A 1 506 ? -34.864 -25.018 3.675 1.00 65.00 506 ARG A N 1
ATOM 3683 C CA . ARG A 1 506 ? -34.278 -24.742 5.004 1.00 65.00 506 ARG A CA 1
ATOM 3684 C C . ARG A 1 506 ? -34.490 -23.294 5.467 1.00 65.00 506 ARG A C 1
ATOM 3686 O O . ARG A 1 506 ? -34.743 -23.079 6.646 1.00 65.00 506 ARG A O 1
ATOM 3693 N N . ARG A 1 507 ? -34.438 -22.318 4.549 1.00 71.75 507 ARG A N 1
ATOM 3694 C CA . ARG A 1 507 ? -34.619 -20.890 4.882 1.00 71.75 507 ARG A CA 1
ATOM 3695 C C . ARG A 1 507 ? -36.059 -20.527 5.228 1.00 71.75 507 ARG A C 1
ATOM 3697 O O . ARG A 1 507 ? -36.256 -19.693 6.102 1.00 71.75 507 ARG A O 1
ATOM 3704 N N . GLU A 1 508 ? -37.054 -21.134 4.582 1.00 73.69 508 GLU A N 1
ATOM 3705 C CA . GLU A 1 508 ? -38.458 -20.902 4.952 1.00 73.69 508 GLU A CA 1
ATOM 3706 C C . GLU A 1 508 ? -38.790 -21.540 6.307 1.00 73.69 508 GLU A C 1
ATOM 3708 O O . GLU A 1 508 ? -39.439 -20.892 7.124 1.00 73.69 508 GLU A O 1
ATOM 3713 N N . ARG A 1 509 ? -38.262 -22.739 6.611 1.00 75.50 509 ARG A N 1
ATOM 3714 C CA . ARG A 1 509 ? -38.451 -23.367 7.932 1.00 75.50 509 ARG A CA 1
ATOM 3715 C C . ARG A 1 509 ? -37.847 -22.526 9.065 1.00 75.50 509 ARG A C 1
ATOM 3717 O O . ARG A 1 509 ? -38.570 -22.168 9.985 1.00 75.50 509 ARG A O 1
ATOM 3724 N N . GLU A 1 510 ? -36.587 -22.102 8.943 1.00 79.56 510 GLU A N 1
ATOM 3725 C CA . GLU A 1 510 ? -35.923 -21.253 9.952 1.00 79.56 510 GLU A CA 1
ATOM 3726 C C . GLU A 1 510 ? -36.650 -19.904 10.146 1.00 79.56 510 GLU A C 1
ATOM 3728 O O . GLU A 1 510 ? -36.804 -19.395 11.255 1.00 79.56 510 GLU A O 1
ATOM 3733 N N . LYS A 1 511 ? -37.147 -19.311 9.057 1.00 82.31 511 LYS A N 1
ATOM 3734 C CA . LYS A 1 511 ? -37.892 -18.042 9.066 1.00 82.31 511 LYS A CA 1
ATOM 3735 C C . LYS A 1 511 ? -39.311 -18.186 9.632 1.00 82.31 511 LYS A C 1
ATOM 3737 O O . LYS A 1 511 ? -39.857 -17.200 10.129 1.00 82.31 511 LYS A O 1
ATOM 3742 N N . ARG A 1 512 ? -39.894 -19.389 9.581 1.00 85.00 512 ARG A N 1
ATOM 3743 C CA . ARG A 1 512 ? -41.141 -19.755 10.265 1.00 85.00 512 ARG A CA 1
ATOM 3744 C C . ARG A 1 512 ? -40.903 -19.987 11.760 1.00 85.00 512 ARG A C 1
ATOM 3746 O O . ARG A 1 512 ? -41.571 -19.347 12.563 1.00 85.00 512 ARG A O 1
ATOM 3753 N N . GLU A 1 513 ? -39.892 -20.769 12.126 1.00 86.06 513 GLU A N 1
ATOM 3754 C CA . GLU A 1 513 ? -39.491 -21.013 13.522 1.00 86.06 513 GLU A CA 1
ATOM 3755 C C . GLU A 1 513 ? -39.180 -19.688 14.251 1.00 86.06 513 GLU A C 1
ATOM 3757 O O . GLU A 1 513 ? -39.695 -19.429 15.338 1.00 86.06 513 GLU A O 1
ATOM 3762 N N . ARG A 1 514 ? -38.449 -18.767 13.601 1.00 78.81 514 ARG A N 1
ATOM 3763 C CA . ARG A 1 514 ? -38.197 -17.399 14.105 1.00 78.81 514 ARG A CA 1
ATOM 3764 C C . ARG A 1 514 ? -39.450 -16.514 14.217 1.00 78.81 514 ARG A C 1
ATOM 3766 O O . ARG A 1 514 ? -39.393 -15.494 14.901 1.00 78.81 514 ARG A O 1
ATOM 3773 N N . ARG A 1 515 ? -40.559 -16.842 13.542 1.00 80.12 515 ARG A N 1
ATOM 3774 C CA . ARG A 1 515 ? -41.856 -16.150 13.698 1.00 80.12 515 ARG A CA 1
ATOM 3775 C C . ARG A 1 515 ? -42.660 -16.744 14.849 1.00 80.12 515 ARG A C 1
ATOM 3777 O O . ARG A 1 515 ? -43.168 -15.984 15.664 1.00 80.12 515 ARG A O 1
ATOM 3784 N N . GLU A 1 516 ? -42.720 -18.068 14.942 1.00 78.62 516 GLU A N 1
ATOM 3785 C CA . GLU A 1 516 ? -43.431 -18.793 16.003 1.00 78.62 516 GLU A CA 1
ATOM 3786 C C . GLU A 1 516 ? -42.802 -18.502 17.381 1.00 78.62 516 GLU A C 1
ATOM 3788 O O . GLU A 1 516 ? -43.508 -18.090 18.300 1.00 78.62 516 GLU A O 1
ATOM 3793 N N . ALA A 1 517 ? -41.468 -18.530 17.494 1.00 72.69 517 ALA A N 1
ATOM 3794 C CA . ALA A 1 517 ? -40.756 -18.131 18.716 1.00 72.69 517 ALA A CA 1
ATOM 3795 C C . ALA A 1 517 ? -41.014 -16.664 19.125 1.00 72.69 517 ALA A C 1
ATOM 3797 O O . ALA A 1 517 ? -41.086 -16.342 20.310 1.00 72.69 517 ALA A O 1
ATOM 3798 N N . ARG A 1 518 ? -41.186 -15.759 18.148 1.00 73.38 518 ARG A N 1
ATOM 3799 C CA . ARG A 1 518 ? -41.447 -14.332 18.406 1.00 73.38 518 ARG A CA 1
ATOM 3800 C C . ARG A 1 518 ? -42.913 -14.037 18.740 1.00 73.38 518 ARG A C 1
ATOM 3802 O O . ARG A 1 518 ? -43.183 -12.996 19.328 1.00 73.38 518 ARG A O 1
ATOM 3809 N N . ALA A 1 519 ? -43.834 -14.936 18.390 1.00 68.44 519 ALA A N 1
ATOM 3810 C CA . ALA A 1 519 ? -45.222 -14.885 18.841 1.00 68.44 519 ALA A CA 1
ATOM 3811 C C . ALA A 1 519 ? -45.341 -15.338 20.306 1.00 68.44 519 ALA A C 1
ATOM 3813 O O . ALA A 1 519 ? -45.972 -14.646 21.099 1.00 68.44 519 ALA A O 1
ATOM 3814 N N . GLY A 1 520 ? -44.667 -16.432 20.690 1.00 60.88 520 GLY A N 1
ATOM 3815 C CA . GLY A 1 520 ? -44.668 -16.923 22.076 1.00 60.88 520 GLY A CA 1
ATOM 3816 C C . GLY A 1 520 ? -44.145 -15.893 23.085 1.00 60.88 520 GLY A C 1
ATOM 3817 O O . GLY A 1 520 ? -44.776 -15.655 24.111 1.00 60.88 520 GLY A O 1
ATOM 3818 N N . ALA A 1 521 ? -43.049 -15.201 22.755 1.00 53.78 521 ALA A N 1
ATOM 3819 C CA . ALA A 1 521 ? -42.453 -14.180 23.623 1.00 53.78 521 ALA A CA 1
ATOM 3820 C C . ALA A 1 521 ? -43.348 -12.946 23.885 1.00 53.78 521 ALA A C 1
ATOM 3822 O O . ALA A 1 521 ? -43.079 -12.193 24.817 1.00 53.78 521 ALA A O 1
ATOM 3823 N N . ALA A 1 522 ? -44.399 -12.718 23.087 1.00 47.34 522 ALA A N 1
ATOM 3824 C CA . ALA A 1 522 ? -45.301 -11.577 23.256 1.00 47.34 522 ALA A CA 1
ATOM 3825 C C . ALA A 1 522 ? -46.448 -11.832 24.258 1.00 47.34 522 ALA A C 1
ATOM 3827 O O . ALA A 1 522 ? -47.108 -10.882 24.666 1.00 47.34 522 ALA A O 1
ATOM 3828 N N . GLY A 1 523 ? -46.695 -13.089 24.651 1.00 45.09 523 GLY A N 1
ATOM 3829 C CA . GLY A 1 523 ? -47.820 -13.462 25.520 1.00 45.09 523 GLY A CA 1
ATOM 3830 C C . GLY A 1 523 ? -47.534 -13.457 27.027 1.00 45.09 523 GLY A C 1
ATOM 3831 O O . GLY A 1 523 ? -48.466 -13.604 27.808 1.00 45.09 523 GLY A O 1
ATOM 3832 N N . GLY A 1 524 ? -46.271 -13.321 27.450 1.00 42.16 524 GLY A N 1
ATOM 3833 C CA . GLY A 1 524 ? -45.855 -13.549 28.845 1.00 42.16 524 GLY A CA 1
ATOM 3834 C C . GLY A 1 524 ? -45.736 -12.312 29.745 1.00 42.16 524 GLY A C 1
ATOM 3835 O O . GLY A 1 524 ? -45.369 -12.454 30.904 1.00 42.16 524 GLY A O 1
ATOM 3836 N N . ALA A 1 525 ? -45.994 -11.102 29.239 1.00 40.34 525 ALA A N 1
ATOM 3837 C CA . ALA A 1 525 ? -45.647 -9.843 29.916 1.00 40.34 525 ALA A CA 1
ATOM 3838 C C . ALA A 1 525 ? -46.843 -9.137 30.599 1.00 40.34 525 ALA A C 1
ATOM 3840 O O . ALA A 1 525 ? -46.940 -7.912 30.560 1.00 40.34 525 ALA A O 1
ATOM 3841 N N . ALA A 1 526 ? -47.774 -9.898 31.186 1.00 39.84 526 ALA A N 1
ATOM 3842 C CA . ALA A 1 526 ? -48.992 -9.364 31.808 1.00 39.84 526 ALA A CA 1
ATOM 3843 C C . ALA A 1 526 ? -49.434 -10.178 33.044 1.00 39.84 526 ALA A C 1
ATOM 3845 O O . ALA A 1 526 ? -50.426 -10.900 33.006 1.00 39.84 526 ALA A O 1
ATOM 3846 N N . GLY A 1 527 ? -48.690 -10.053 34.146 1.00 35.44 527 GLY A N 1
ATOM 3847 C CA . GLY A 1 527 ? -49.043 -10.630 35.449 1.00 35.44 527 GLY A CA 1
ATOM 3848 C C . GLY A 1 527 ? -47.830 -10.730 36.375 1.00 35.44 527 GLY A C 1
ATOM 3849 O O . GLY A 1 527 ? -46.837 -11.343 35.998 1.00 35.44 527 GLY A O 1
ATOM 3850 N N . GLY A 1 528 ? -47.900 -10.123 37.565 1.00 31.48 528 GLY A N 1
ATOM 3851 C CA . GLY A 1 528 ? -46.803 -10.134 38.546 1.00 31.48 528 GLY A CA 1
ATOM 3852 C C . GLY A 1 528 ? -46.524 -8.773 39.187 1.00 31.48 528 GLY A C 1
ATOM 3853 O O . GLY A 1 528 ? -45.461 -8.199 38.976 1.00 31.48 528 GLY A O 1
ATOM 3854 N N . ALA A 1 529 ? -47.474 -8.255 39.967 1.00 33.50 529 ALA A N 1
ATOM 3855 C CA . ALA A 1 529 ? -47.272 -7.106 40.849 1.00 33.50 529 ALA A CA 1
ATOM 3856 C C . ALA A 1 529 ? -48.075 -7.305 42.147 1.00 33.50 529 ALA A C 1
ATOM 3858 O O . ALA A 1 529 ? -49.143 -7.909 42.103 1.00 33.50 529 ALA A O 1
ATOM 3859 N N . ALA A 1 530 ? -47.554 -6.756 43.251 1.00 34.91 530 ALA A N 1
ATOM 3860 C CA . ALA A 1 530 ? -48.067 -6.825 44.627 1.00 34.91 530 ALA A CA 1
ATOM 3861 C C . ALA A 1 530 ? -48.089 -8.217 45.302 1.00 34.91 530 ALA A C 1
ATOM 3863 O O . ALA A 1 530 ? -49.011 -9.000 45.096 1.00 34.91 530 ALA A O 1
ATOM 3864 N N . ALA A 1 531 ? -47.124 -8.455 46.204 1.00 33.91 531 ALA A N 1
ATOM 3865 C CA . ALA A 1 531 ? -47.347 -8.966 47.568 1.00 33.91 531 ALA A CA 1
ATOM 3866 C C . ALA A 1 531 ? -46.035 -8.959 48.390 1.00 33.91 531 ALA A C 1
ATOM 3868 O O . ALA A 1 531 ? -44.960 -9.089 47.813 1.00 33.91 531 ALA A O 1
ATOM 3869 N N . ALA A 1 532 ? -46.181 -8.898 49.721 1.00 32.03 532 ALA A N 1
ATOM 3870 C CA . ALA A 1 532 ? -45.168 -9.038 50.781 1.00 32.03 532 ALA A CA 1
ATOM 3871 C C . ALA A 1 532 ? -44.251 -7.830 51.091 1.00 32.03 532 ALA A C 1
ATOM 3873 O O . ALA A 1 532 ? -43.326 -7.497 50.355 1.00 32.03 532 ALA A O 1
ATOM 3874 N N . ALA A 1 533 ? -44.489 -7.256 52.273 1.00 37.22 533 ALA A N 1
ATOM 3875 C CA . ALA A 1 533 ? -43.537 -6.521 53.101 1.00 37.22 533 ALA A CA 1
ATOM 3876 C C . ALA A 1 533 ? -43.846 -6.880 54.567 1.00 37.22 533 ALA A C 1
ATOM 3878 O O . ALA A 1 533 ? -45.022 -6.850 54.931 1.00 37.22 533 ALA A O 1
ATOM 3879 N N . ALA A 1 534 ? -42.826 -7.253 55.343 1.00 34.88 534 ALA A N 1
ATOM 3880 C CA . ALA A 1 534 ? -42.811 -7.360 56.808 1.00 34.88 534 ALA A CA 1
ATOM 3881 C C . ALA A 1 534 ? -41.380 -7.721 57.263 1.00 34.88 534 ALA A C 1
ATOM 3883 O O . ALA A 1 534 ? -40.772 -8.609 56.667 1.00 34.88 534 ALA A O 1
ATOM 3884 N N . ASP A 1 535 ? -40.875 -6.966 58.236 1.00 35.56 535 ASP A N 1
ATOM 3885 C CA . ASP A 1 535 ? -40.214 -7.388 59.484 1.00 35.56 535 ASP A CA 1
ATOM 3886 C C . ASP A 1 535 ? -39.184 -8.544 59.459 1.00 35.56 535 ASP A C 1
ATOM 3888 O O . ASP A 1 535 ? -39.514 -9.685 59.139 1.00 35.56 535 ASP A O 1
ATOM 3892 N N . ASP A 1 536 ? -37.949 -8.261 59.900 1.00 35.56 536 ASP A N 1
ATOM 3893 C CA . ASP A 1 536 ? -37.512 -8.605 61.272 1.00 35.56 536 ASP A CA 1
ATOM 3894 C C . ASP A 1 536 ? -36.313 -7.715 61.706 1.00 35.56 536 ASP A C 1
ATOM 3896 O O . ASP A 1 536 ? -35.765 -6.987 60.868 1.00 35.56 536 ASP A O 1
ATOM 3900 N N . GLU A 1 537 ? -35.950 -7.711 62.995 1.00 41.31 537 GLU A N 1
ATOM 3901 C CA . GLU A 1 537 ? -35.032 -6.728 63.627 1.00 41.31 537 GLU A CA 1
ATOM 3902 C C . GLU A 1 537 ? -33.609 -7.279 63.980 1.00 41.31 537 GLU A C 1
ATOM 3904 O O . GLU A 1 537 ? -33.213 -8.361 63.549 1.00 41.31 537 GLU A O 1
ATOM 3909 N N . ASP A 1 538 ? -32.850 -6.490 64.757 1.00 36.72 538 ASP A N 1
ATOM 3910 C CA . ASP A 1 538 ? -31.748 -6.850 65.680 1.00 36.72 538 ASP A CA 1
ATOM 3911 C C . ASP A 1 538 ? -30.308 -7.230 65.204 1.00 36.72 538 ASP A C 1
ATOM 3913 O O . ASP A 1 538 ? -29.944 -8.386 65.002 1.00 36.72 538 ASP A O 1
ATOM 3917 N N . ASP A 1 539 ? -29.458 -6.186 65.190 1.00 36.88 539 ASP A N 1
ATOM 3918 C CA . ASP A 1 539 ? -28.378 -5.909 66.182 1.00 36.88 539 ASP A CA 1
ATOM 3919 C C . ASP A 1 539 ? -26.916 -6.466 66.134 1.00 36.88 539 ASP A C 1
ATOM 3921 O O . ASP A 1 539 ? -26.557 -7.405 65.428 1.00 36.88 539 ASP A O 1
ATOM 3925 N N . GLU A 1 540 ? -26.088 -5.782 66.950 1.00 34.78 540 GLU A N 1
ATOM 3926 C CA . GLU A 1 540 ? -24.693 -5.994 67.423 1.00 34.78 540 GLU A CA 1
ATOM 3927 C C . GLU A 1 540 ? -23.466 -5.830 66.477 1.00 34.78 540 GLU A C 1
ATOM 3929 O O . GLU A 1 540 ? -23.031 -6.724 65.755 1.00 34.78 540 GLU A O 1
ATOM 3934 N N . ASP A 1 541 ? -22.839 -4.651 66.617 1.00 33.56 541 ASP A N 1
ATOM 3935 C CA . ASP A 1 541 ? -21.425 -4.382 66.973 1.00 33.56 541 ASP A CA 1
ATOM 3936 C C . ASP A 1 541 ? -20.213 -5.113 66.331 1.00 33.56 541 ASP A C 1
ATOM 3938 O O . ASP A 1 541 ? -20.093 -6.332 66.244 1.00 33.56 541 ASP A O 1
ATOM 3942 N N . GLY A 1 542 ? -19.174 -4.3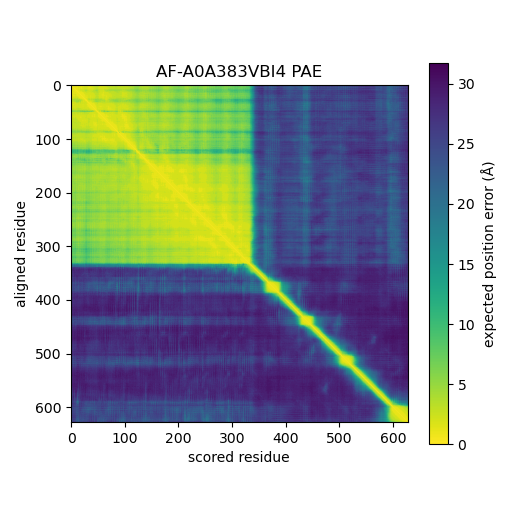16 66.023 1.00 33.38 542 GLY A N 1
ATOM 3943 C CA . GLY A 1 542 ? -17.855 -4.799 65.581 1.00 33.38 542 GLY A CA 1
ATOM 3944 C C . GLY A 1 542 ? -16.815 -3.681 65.422 1.00 33.38 542 GLY A C 1
ATOM 3945 O O . GLY A 1 542 ? -16.683 -3.087 64.353 1.00 33.38 542 GLY A O 1
ATOM 3946 N N . ALA A 1 543 ? -16.077 -3.363 66.490 1.00 33.03 543 ALA A N 1
ATOM 3947 C CA . ALA A 1 543 ? -15.260 -2.148 66.569 1.00 33.03 543 ALA A CA 1
ATOM 3948 C C . ALA A 1 543 ? -13.841 -2.222 65.949 1.00 33.03 543 ALA A C 1
ATOM 3950 O O . ALA A 1 543 ? -13.206 -3.268 65.869 1.00 33.03 543 ALA A O 1
ATOM 3951 N N . ALA A 1 544 ? -13.362 -1.028 65.575 1.00 36.41 544 ALA A N 1
ATOM 3952 C CA . ALA A 1 544 ? -11.990 -0.545 65.352 1.00 36.41 544 ALA A CA 1
ATOM 3953 C C . ALA A 1 544 ? -10.773 -1.501 65.465 1.00 36.41 544 ALA A C 1
ATOM 3955 O O . ALA A 1 544 ? -10.542 -2.149 66.481 1.00 36.41 544 ALA A O 1
ATOM 3956 N N . GLY A 1 545 ? -9.849 -1.379 64.500 1.00 30.48 545 GLY A N 1
ATOM 3957 C CA . GLY A 1 545 ? -8.484 -1.912 64.602 1.00 30.48 545 GLY A CA 1
ATOM 3958 C C . GLY A 1 545 ? -7.498 -1.199 63.672 1.00 30.48 545 GLY A C 1
ATOM 3959 O O . GLY A 1 545 ? -7.466 -1.473 62.476 1.00 30.48 545 GLY A O 1
ATOM 3960 N N . ALA A 1 546 ? -6.682 -0.290 64.213 1.00 38.53 546 ALA A N 1
ATOM 3961 C CA . ALA A 1 546 ? -5.601 0.377 63.483 1.00 38.53 546 ALA A CA 1
ATOM 3962 C C . ALA A 1 546 ? -4.232 -0.115 63.976 1.00 38.53 546 ALA A C 1
ATOM 3964 O O . ALA A 1 546 ? -3.987 -0.144 65.181 1.00 38.53 546 ALA A O 1
ATOM 3965 N N . ALA A 1 547 ? -3.325 -0.444 63.054 1.00 34.59 547 ALA A N 1
ATOM 3966 C CA . ALA A 1 547 ? -1.925 -0.724 63.361 1.00 34.59 547 ALA A CA 1
ATOM 3967 C C . ALA A 1 547 ? -1.025 -0.358 62.172 1.00 34.59 547 ALA A C 1
ATOM 3969 O O . ALA A 1 547 ? -1.307 -0.728 61.033 1.00 34.59 547 ALA A O 1
ATOM 3970 N N . ALA A 1 548 ? 0.074 0.345 62.448 1.00 40.84 548 ALA A N 1
ATOM 3971 C CA . ALA A 1 548 ? 1.209 0.442 61.535 1.00 40.84 548 ALA A CA 1
ATOM 3972 C C . ALA A 1 548 ? 2.198 -0.698 61.834 1.00 40.84 548 ALA A C 1
ATOM 3974 O O . ALA A 1 548 ? 2.294 -1.145 62.977 1.00 40.84 548 ALA A O 1
ATOM 3975 N N . GLY A 1 549 ? 2.945 -1.146 60.824 1.00 31.72 549 GLY A N 1
ATOM 3976 C CA . GLY A 1 549 ? 3.925 -2.225 60.959 1.00 31.72 549 GLY A CA 1
ATOM 3977 C C . GLY A 1 549 ? 5.112 -2.020 60.026 1.00 31.72 549 GLY A C 1
ATOM 3978 O O . GLY A 1 549 ? 5.081 -2.468 58.884 1.00 31.72 549 GLY A O 1
ATOM 3979 N N . ASP A 1 550 ? 6.140 -1.331 60.519 1.00 38.25 550 ASP A N 1
ATOM 3980 C CA . ASP A 1 550 ? 7.473 -1.327 59.906 1.00 38.25 550 ASP A CA 1
ATOM 3981 C C . ASP A 1 550 ? 8.170 -2.676 60.190 1.00 38.25 550 ASP A C 1
ATOM 3983 O O . ASP A 1 550 ? 7.881 -3.330 61.195 1.00 38.25 550 ASP A O 1
ATOM 3987 N N . GLY A 1 551 ? 9.048 -3.133 59.295 1.00 33.38 551 GLY A N 1
ATOM 3988 C CA . GLY A 1 551 ? 9.458 -4.540 59.252 1.00 33.38 551 GLY A CA 1
ATOM 3989 C C . GLY A 1 551 ? 10.642 -4.848 58.340 1.00 33.38 551 GLY A C 1
ATOM 3990 O O . GLY A 1 551 ? 10.506 -5.584 57.364 1.00 33.38 551 GLY A O 1
ATOM 3991 N N . SER A 1 552 ? 11.827 -4.336 58.678 1.00 40.31 552 SER A N 1
ATOM 3992 C CA . SER A 1 552 ? 13.081 -4.787 58.052 1.00 40.31 552 SER A CA 1
ATOM 3993 C C . SER A 1 552 ? 13.359 -6.267 58.360 1.00 40.31 552 SER A C 1
ATOM 3995 O O . SER A 1 552 ? 13.531 -6.636 59.521 1.00 40.31 552 SER A O 1
ATOM 3997 N N . GLY A 1 553 ? 13.449 -7.109 57.325 1.00 33.34 553 GLY A N 1
ATOM 3998 C CA . GLY A 1 553 ? 13.776 -8.537 57.433 1.00 33.34 553 GLY A CA 1
ATOM 3999 C C . GLY A 1 553 ? 15.062 -8.885 56.683 1.00 33.34 553 GLY A C 1
ATOM 4000 O O . GLY A 1 553 ? 15.125 -8.755 55.462 1.00 33.34 553 GLY A O 1
ATOM 4001 N N . SER A 1 554 ? 16.098 -9.318 57.403 1.00 34.66 554 SER A N 1
ATOM 4002 C CA . SER A 1 554 ? 17.434 -9.555 56.852 1.00 34.66 554 SER A CA 1
ATOM 4003 C C . SER A 1 554 ? 17.720 -11.025 56.518 1.00 34.66 554 SER A C 1
ATOM 4005 O O . SER A 1 554 ? 17.529 -11.911 57.343 1.00 34.66 554 SER A O 1
ATOM 4007 N N . GLY A 1 555 ? 18.296 -11.235 55.330 1.00 33.19 555 GLY A N 1
ATOM 4008 C CA . GLY A 1 555 ? 19.326 -12.244 55.056 1.00 33.19 555 GLY A CA 1
ATOM 4009 C C . GLY A 1 555 ? 18.944 -13.731 55.012 1.00 33.19 555 GLY A C 1
ATOM 4010 O O . GLY A 1 555 ? 18.430 -14.306 55.968 1.00 33.19 555 GLY A O 1
ATOM 4011 N N . ARG A 1 556 ? 19.403 -14.399 53.945 1.00 35.56 556 ARG A N 1
ATOM 4012 C CA . ARG A 1 556 ? 20.188 -15.641 54.059 1.00 35.56 556 ARG A CA 1
ATOM 4013 C C . ARG A 1 556 ? 20.949 -15.933 52.771 1.00 35.56 556 ARG A C 1
ATOM 4015 O O . ARG A 1 556 ? 20.356 -15.994 51.698 1.00 35.56 556 ARG A O 1
ATOM 4022 N N . ASP A 1 557 ? 22.248 -16.154 52.908 1.00 36.03 557 ASP A N 1
ATOM 4023 C CA . ASP A 1 557 ? 23.097 -16.724 51.870 1.00 36.03 557 ASP A CA 1
ATOM 4024 C C . ASP A 1 557 ? 22.724 -18.178 51.564 1.00 36.03 557 ASP A C 1
ATOM 4026 O O . ASP A 1 557 ? 22.353 -18.940 52.457 1.00 36.03 557 ASP A O 1
ATOM 4030 N N . PHE A 1 558 ? 22.971 -18.587 50.321 1.00 37.28 558 PHE A N 1
ATOM 4031 C CA . PHE A 1 558 ? 23.645 -19.852 50.033 1.00 37.28 558 PHE A CA 1
ATOM 4032 C C . PHE A 1 558 ? 24.428 -19.692 48.728 1.00 37.28 558 PHE A C 1
ATOM 4034 O O . PHE A 1 558 ? 23.859 -19.319 47.705 1.00 37.28 558 PHE A O 1
ATOM 4041 N N . GLY A 1 559 ? 25.735 -19.959 48.760 1.00 33.88 559 GLY A N 1
ATOM 4042 C CA . GLY A 1 559 ? 26.614 -19.792 47.603 1.00 33.88 559 GLY A CA 1
ATOM 4043 C C . GLY A 1 559 ? 27.595 -20.948 47.432 1.00 33.88 559 GLY A C 1
ATOM 4044 O O . GLY A 1 559 ? 28.154 -21.436 48.410 1.00 33.88 559 GLY A O 1
ATOM 4045 N N . ALA A 1 560 ? 27.802 -21.354 46.178 1.00 33.97 560 ALA A N 1
ATOM 4046 C CA . ALA A 1 560 ? 28.944 -22.115 45.661 1.00 33.97 560 ALA A CA 1
ATOM 4047 C C . ALA A 1 560 ? 28.864 -22.120 44.113 1.00 33.97 560 ALA A C 1
ATOM 4049 O O . ALA A 1 560 ? 27.765 -22.175 43.571 1.00 33.97 560 ALA A O 1
ATOM 4050 N N . GLY A 1 561 ? 29.947 -22.077 43.328 1.00 33.97 561 GLY A N 1
ATOM 4051 C CA . GLY A 1 561 ? 31.353 -21.883 43.704 1.00 33.97 561 GLY A CA 1
ATOM 4052 C C . GLY A 1 561 ? 32.325 -22.812 42.963 1.00 33.97 561 GLY A C 1
ATOM 4053 O O . GLY A 1 561 ? 32.712 -23.821 43.529 1.00 33.97 561 GLY A O 1
ATOM 4054 N N . PHE A 1 562 ? 32.722 -22.456 41.735 1.00 33.03 562 PHE A N 1
ATOM 4055 C CA . PHE A 1 562 ? 33.854 -22.976 40.932 1.00 33.03 562 PHE A CA 1
ATOM 4056 C C . PHE A 1 562 ? 33.981 -22.063 39.688 1.00 33.03 562 PHE A C 1
ATOM 4058 O O . PHE A 1 562 ? 32.958 -21.575 39.218 1.00 33.03 562 PHE A O 1
ATOM 4065 N N . GLY A 1 563 ? 35.135 -21.778 39.074 1.00 31.91 563 GLY A N 1
ATOM 4066 C CA . GLY A 1 563 ? 36.550 -22.047 39.379 1.00 31.91 563 GLY A CA 1
ATOM 4067 C C . GLY A 1 563 ? 37.418 -21.462 38.228 1.00 31.91 563 GLY A C 1
ATOM 4068 O O . GLY A 1 563 ? 36.969 -21.557 37.086 1.00 31.91 563 GLY A O 1
ATOM 4069 N N . PRO A 1 564 ? 38.575 -20.800 38.461 1.00 51.50 564 PRO A N 1
ATOM 4070 C CA . PRO A 1 564 ? 39.177 -19.896 37.460 1.00 51.50 564 PRO A CA 1
ATOM 4071 C C . PRO A 1 564 ? 40.381 -20.447 36.663 1.00 51.50 564 PRO A C 1
ATOM 4073 O O . PRO A 1 564 ? 41.086 -21.345 37.119 1.00 51.50 564 PRO A O 1
ATOM 4076 N N . GLY A 1 565 ? 40.669 -19.800 35.524 1.00 32.75 565 GLY A N 1
ATOM 4077 C CA . GLY A 1 565 ? 41.910 -19.909 34.734 1.00 32.75 565 GLY A CA 1
ATOM 4078 C C . GLY A 1 565 ? 41.659 -19.775 33.218 1.00 32.75 565 GLY A C 1
ATOM 4079 O O . GLY A 1 565 ? 40.682 -20.326 32.726 1.00 32.75 565 GLY A O 1
ATOM 4080 N N . GLY A 1 566 ? 42.467 -19.063 32.424 1.00 31.28 566 GLY A N 1
ATOM 4081 C CA . GLY A 1 566 ? 43.584 -18.171 32.765 1.00 31.28 566 GLY A CA 1
ATOM 4082 C C . GLY A 1 566 ? 44.345 -17.687 31.514 1.00 31.28 566 GLY A C 1
ATOM 4083 O O . GLY A 1 566 ? 44.471 -18.452 30.568 1.00 31.28 566 GLY A O 1
ATOM 4084 N N . GLU A 1 567 ? 44.858 -16.449 31.567 1.00 34.00 567 GLU A N 1
ATOM 4085 C CA . GLU A 1 567 ? 45.893 -15.837 30.695 1.00 34.00 567 GLU A CA 1
ATOM 4086 C C . GLU A 1 567 ? 45.629 -15.682 29.171 1.00 34.00 567 GLU A C 1
ATOM 4088 O O . GLU A 1 567 ? 45.045 -16.531 28.507 1.00 34.00 567 GLU A O 1
ATOM 4093 N N . GLY A 1 568 ? 46.103 -14.564 28.594 1.00 32.28 568 GLY A N 1
ATOM 4094 C CA . GLY A 1 568 ? 46.016 -14.266 27.152 1.00 32.28 568 GLY A CA 1
ATOM 4095 C C . GLY A 1 568 ? 45.883 -12.769 26.843 1.00 32.28 568 GLY A C 1
ATOM 4096 O O . GLY A 1 568 ? 44.772 -12.269 26.701 1.00 32.28 568 GLY A O 1
ATOM 4097 N N . ALA A 1 569 ? 47.004 -12.046 26.761 1.00 35.22 569 ALA A N 1
ATOM 4098 C CA . ALA A 1 569 ? 47.032 -10.586 26.596 1.00 35.22 569 ALA A CA 1
ATOM 4099 C C . ALA A 1 569 ? 47.205 -10.119 25.136 1.00 35.22 569 ALA A C 1
ATOM 4101 O O . ALA A 1 569 ? 47.884 -10.783 24.353 1.00 35.22 569 ALA A O 1
ATOM 4102 N N . ALA A 1 570 ? 46.667 -8.934 24.820 1.00 38.50 570 ALA A N 1
ATOM 4103 C CA . ALA A 1 570 ? 47.176 -8.008 23.799 1.00 38.50 570 ALA A CA 1
ATOM 4104 C C . ALA A 1 570 ? 46.575 -6.600 24.012 1.00 38.50 570 ALA A C 1
ATOM 4106 O O . ALA A 1 570 ? 45.367 -6.468 24.207 1.00 38.50 570 ALA A O 1
ATOM 4107 N N . ASP A 1 571 ? 47.416 -5.566 23.982 1.00 34.59 571 ASP A N 1
ATOM 4108 C CA . ASP A 1 571 ? 47.067 -4.167 24.273 1.00 34.59 571 ASP A CA 1
ATOM 4109 C C . ASP A 1 571 ? 46.398 -3.434 23.090 1.00 34.59 571 ASP A C 1
ATOM 4111 O O . ASP A 1 571 ? 46.539 -3.837 21.932 1.00 34.59 571 ASP A O 1
ATOM 4115 N N . GLY A 1 572 ? 45.702 -2.318 23.358 1.00 34.03 572 GLY A N 1
ATOM 4116 C CA . GLY A 1 572 ? 45.026 -1.554 22.297 1.00 34.03 572 GLY A CA 1
ATOM 4117 C C . GLY A 1 572 ? 44.365 -0.218 22.666 1.00 34.03 572 GLY A C 1
ATOM 4118 O O . GLY A 1 572 ? 43.499 0.228 21.915 1.00 34.03 572 GLY A O 1
ATOM 4119 N N . ASP A 1 573 ? 44.723 0.425 23.783 1.00 37.06 573 ASP A N 1
ATOM 4120 C CA . ASP A 1 573 ? 44.122 1.712 24.174 1.00 37.06 573 ASP A CA 1
ATOM 4121 C C . ASP A 1 573 ? 44.551 2.868 23.251 1.00 37.06 573 ASP A C 1
ATOM 4123 O O . ASP A 1 573 ? 45.726 3.227 23.159 1.00 37.06 573 ASP A O 1
ATOM 4127 N N . GLY A 1 574 ? 43.570 3.469 22.572 1.00 35.28 574 GLY A N 1
ATOM 4128 C CA . GLY A 1 574 ? 43.749 4.603 21.665 1.00 35.28 574 GLY A CA 1
ATOM 4129 C C . GLY A 1 574 ? 43.244 5.912 22.266 1.00 35.28 574 GLY A C 1
ATOM 4130 O O . GLY A 1 574 ? 42.103 6.299 22.016 1.00 35.28 574 GLY A O 1
ATOM 4131 N N . ASP A 1 575 ? 44.096 6.602 23.027 1.00 35.97 575 ASP A N 1
ATOM 4132 C CA . ASP A 1 575 ? 43.819 7.951 23.541 1.00 35.97 575 ASP A CA 1
ATOM 4133 C C . ASP A 1 575 ? 43.573 8.956 22.396 1.00 35.97 575 ASP A C 1
ATOM 4135 O O . ASP A 1 575 ? 44.329 9.026 21.424 1.00 35.97 575 ASP A O 1
ATOM 4139 N N . CYS A 1 576 ? 42.518 9.766 22.523 1.00 35.31 576 CYS A N 1
ATOM 4140 C CA . CYS A 1 576 ? 42.192 10.858 21.609 1.00 35.31 576 CYS A CA 1
ATOM 4141 C C . CYS A 1 576 ? 42.088 12.188 22.377 1.00 35.31 576 CYS A C 1
ATOM 4143 O O . CYS A 1 576 ? 41.004 12.739 22.594 1.00 35.31 576 CYS A O 1
ATOM 4145 N N . GLY A 1 577 ? 43.249 12.686 22.805 1.00 34.81 577 GLY A N 1
ATOM 4146 C CA . GLY A 1 577 ? 43.382 13.866 23.655 1.00 34.81 577 GLY A CA 1
ATOM 4147 C C . GLY A 1 577 ? 42.747 15.153 23.109 1.00 34.81 577 GLY A C 1
ATOM 4148 O O . GLY A 1 577 ? 42.666 15.409 21.906 1.00 34.81 577 GLY A O 1
ATOM 4149 N N . THR A 1 578 ? 42.323 16.015 24.033 1.00 40.44 578 THR A N 1
ATOM 4150 C CA . THR A 1 578 ? 41.731 17.323 23.732 1.00 40.44 578 THR A CA 1
ATOM 4151 C C . THR A 1 578 ? 42.757 18.299 23.156 1.00 40.44 578 THR A C 1
ATOM 4153 O O . THR A 1 578 ? 43.775 18.581 23.794 1.00 40.44 578 THR A O 1
ATOM 4156 N N . HIS A 1 579 ? 42.453 18.909 22.009 1.00 40.03 579 HIS A N 1
ATOM 4157 C CA . HIS A 1 579 ? 43.177 20.072 21.491 1.00 40.03 579 HIS A CA 1
ATOM 4158 C C . HIS A 1 579 ? 42.229 21.249 21.258 1.00 40.03 579 HIS A C 1
ATOM 4160 O O . HIS A 1 579 ? 41.431 21.260 20.322 1.00 40.03 579 HIS A O 1
ATOM 4166 N N . SER A 1 580 ? 42.352 22.258 22.120 1.00 42.88 580 SER A N 1
ATOM 4167 C CA . SER A 1 580 ? 41.808 23.593 21.887 1.00 42.88 580 SER A CA 1
ATOM 4168 C C . SER A 1 580 ? 42.622 24.281 20.792 1.00 42.88 580 SER A C 1
ATOM 4170 O O . SER A 1 580 ? 43.845 24.357 20.896 1.00 42.88 580 SER A O 1
ATOM 4172 N N . GLY A 1 581 ? 41.956 24.807 19.766 1.00 35.12 581 GLY A N 1
ATOM 4173 C CA . GLY A 1 581 ? 42.595 25.574 18.700 1.00 35.12 581 GLY A CA 1
ATOM 4174 C C . GLY A 1 581 ? 41.670 26.674 18.204 1.00 35.12 581 GLY A C 1
ATOM 4175 O O . GLY A 1 581 ? 40.665 26.386 17.557 1.00 35.12 581 GLY A O 1
ATOM 4176 N N . ASP A 1 582 ? 42.006 27.925 18.516 1.00 43.97 582 ASP A N 1
ATOM 4177 C CA . ASP A 1 582 ? 41.324 29.090 17.954 1.00 43.97 582 ASP A CA 1
ATOM 4178 C C . ASP A 1 582 ? 41.529 29.159 16.435 1.00 43.97 582 ASP A C 1
ATOM 4180 O O . ASP A 1 582 ? 42.627 28.943 15.920 1.00 43.97 582 ASP A O 1
ATOM 4184 N N . GLY A 1 583 ? 40.452 29.464 15.712 1.00 34.91 583 GLY A N 1
ATOM 4185 C CA . GLY A 1 583 ? 40.414 29.399 14.251 1.00 34.91 583 GLY A CA 1
ATOM 4186 C C . GLY A 1 583 ? 39.264 30.216 13.676 1.00 34.91 583 GLY A C 1
ATOM 4187 O O . GLY A 1 583 ? 38.300 29.666 13.145 1.00 34.91 583 GLY A O 1
ATOM 4188 N N . SER A 1 584 ? 39.344 31.539 13.807 1.00 46.53 584 SER A N 1
ATOM 4189 C CA . SER A 1 584 ? 38.367 32.473 13.245 1.00 46.53 584 SER A CA 1
ATOM 4190 C C . SER A 1 584 ? 38.377 32.437 11.710 1.00 46.53 584 SER A C 1
ATOM 4192 O O . SER A 1 584 ? 39.353 32.810 11.064 1.00 46.53 584 SER A O 1
ATOM 4194 N N . GLY A 1 585 ? 37.261 32.002 11.117 1.00 35.44 585 GLY A N 1
ATOM 4195 C CA . GLY A 1 585 ? 37.080 31.920 9.666 1.00 35.44 585 GLY A CA 1
ATOM 4196 C C . GLY A 1 585 ? 35.636 32.202 9.259 1.00 35.44 585 GLY A C 1
ATOM 4197 O O . GLY A 1 585 ? 34.772 31.329 9.344 1.00 35.44 585 GLY A O 1
ATOM 4198 N N . GLU A 1 586 ? 35.361 33.427 8.813 1.00 46.72 586 GLU A N 1
ATOM 4199 C CA . GLU A 1 586 ? 34.036 33.823 8.329 1.00 46.72 586 GLU A CA 1
ATOM 4200 C C . GLU A 1 586 ? 33.727 33.183 6.964 1.00 46.72 586 GLU A C 1
ATOM 4202 O O . GLU A 1 586 ? 34.517 33.260 6.025 1.00 46.72 586 GLU A O 1
ATOM 4207 N N . GLY A 1 587 ? 32.558 32.545 6.835 1.00 37.09 587 GLY A N 1
ATOM 4208 C CA . GLY A 1 587 ? 32.223 31.756 5.642 1.00 37.09 587 GLY A CA 1
ATOM 4209 C C . GLY A 1 587 ? 30.777 31.261 5.604 1.00 37.09 587 GLY A C 1
ATOM 4210 O O . GLY A 1 587 ? 30.529 30.079 5.375 1.00 37.09 587 GLY A O 1
ATOM 4211 N N . GLY A 1 588 ? 29.810 32.147 5.872 1.00 37.84 588 GLY A N 1
ATOM 4212 C CA . GLY A 1 588 ? 28.388 31.838 6.109 1.00 37.84 588 GLY A CA 1
ATOM 4213 C C . GLY A 1 588 ? 27.564 31.315 4.915 1.00 37.84 588 GLY A C 1
ATOM 4214 O O . GLY A 1 588 ? 26.495 31.850 4.622 1.00 37.84 588 GLY A O 1
ATOM 4215 N N . GLY A 1 589 ? 28.014 30.259 4.233 1.00 36.91 589 GLY A N 1
ATOM 4216 C CA . GLY A 1 589 ? 27.311 29.622 3.115 1.00 36.91 589 GLY A CA 1
ATOM 4217 C C . GLY A 1 589 ? 26.044 28.867 3.541 1.00 36.91 589 GLY A C 1
ATOM 4218 O O . GLY A 1 589 ? 26.084 27.665 3.811 1.00 36.91 589 GLY A O 1
ATOM 4219 N N . GLN A 1 590 ? 24.896 29.553 3.576 1.00 40.78 590 GLN A N 1
ATOM 4220 C CA . GLN A 1 590 ? 23.610 28.957 3.961 1.00 40.78 590 GLN A CA 1
ATOM 4221 C C . GLN A 1 590 ? 23.162 27.846 2.991 1.00 40.78 590 GLN A C 1
ATOM 4223 O O . GLN A 1 590 ? 22.634 28.105 1.910 1.00 40.78 590 GLN A O 1
ATOM 4228 N N . ARG A 1 591 ? 23.302 26.579 3.405 1.00 40.81 591 ARG A N 1
ATOM 4229 C CA . ARG A 1 591 ? 22.736 25.432 2.675 1.00 40.81 591 ARG A CA 1
ATOM 4230 C C . ARG A 1 591 ? 21.195 25.476 2.704 1.00 40.81 591 ARG A C 1
ATOM 4232 O O . ARG A 1 591 ? 20.623 25.509 3.798 1.00 40.81 591 ARG A O 1
ATOM 4239 N N . PRO A 1 592 ? 20.493 25.391 1.556 1.00 42.31 592 PRO A N 1
ATOM 4240 C CA . PRO A 1 592 ? 19.033 25.365 1.537 1.00 42.31 592 PRO A CA 1
ATOM 4241 C C . PRO A 1 592 ? 18.503 24.077 2.185 1.00 42.31 592 PRO A C 1
ATOM 4243 O O . PRO A 1 592 ? 18.769 22.964 1.726 1.00 42.31 592 PRO A O 1
ATOM 4246 N N . LYS A 1 593 ? 17.731 24.221 3.269 1.00 45.81 593 LYS A N 1
ATOM 4247 C CA . LYS A 1 593 ? 17.107 23.090 3.977 1.00 45.81 593 LYS A CA 1
ATOM 4248 C C . LYS A 1 593 ? 16.117 22.378 3.044 1.00 45.81 593 LYS A C 1
ATOM 4250 O O . LYS A 1 593 ? 15.212 23.013 2.505 1.00 45.81 593 LYS A O 1
ATOM 4255 N N . ARG A 1 594 ? 16.264 21.054 2.870 1.00 46.16 594 ARG A N 1
ATOM 4256 C CA . ARG A 1 594 ? 15.364 20.230 2.034 1.00 46.16 594 ARG A CA 1
ATOM 4257 C C . ARG A 1 594 ? 13.901 20.460 2.428 1.00 46.16 594 ARG A C 1
ATOM 4259 O O . ARG A 1 594 ? 13.513 20.177 3.560 1.00 46.16 594 ARG A O 1
ATOM 4266 N N . ALA A 1 595 ? 13.085 20.916 1.478 1.00 46.53 595 ALA A N 1
ATOM 4267 C CA . ALA A 1 595 ? 11.656 21.118 1.687 1.00 46.53 595 ALA A CA 1
ATOM 4268 C C . ALA A 1 595 ? 10.972 19.785 2.036 1.00 46.53 595 ALA A C 1
ATOM 4270 O O . ALA A 1 595 ? 10.873 18.877 1.208 1.00 46.53 595 ALA A O 1
ATOM 4271 N N . THR A 1 596 ? 10.507 19.651 3.279 1.00 54.19 596 THR A N 1
ATOM 4272 C CA . THR A 1 596 ? 9.838 18.430 3.737 1.00 54.19 596 THR A CA 1
ATOM 4273 C C . THR A 1 596 ? 8.466 18.276 3.074 1.00 54.19 596 THR A C 1
ATOM 4275 O O . THR A 1 596 ? 7.857 19.231 2.586 1.00 54.19 596 THR A O 1
ATOM 4278 N N . ARG A 1 597 ? 7.929 17.050 3.090 1.00 50.66 597 ARG A N 1
ATOM 4279 C CA . ARG A 1 597 ? 6.666 16.671 2.425 1.00 50.66 597 ARG A CA 1
ATOM 4280 C C . ARG A 1 597 ? 5.429 17.472 2.885 1.00 50.66 597 ARG A C 1
ATOM 4282 O O . ARG A 1 597 ? 4.399 17.416 2.215 1.00 50.66 597 ARG A O 1
ATOM 4289 N N . GLY A 1 598 ? 5.520 18.219 3.991 1.00 61.06 598 GLY A N 1
ATOM 4290 C CA . GLY A 1 598 ? 4.500 19.180 4.424 1.00 61.06 598 GLY A CA 1
ATOM 4291 C C . GLY A 1 598 ? 4.446 20.443 3.554 1.00 61.06 598 GLY A C 1
ATOM 4292 O O . GLY A 1 598 ? 3.360 20.846 3.139 1.00 61.06 598 GLY A O 1
ATOM 4293 N N . GLY A 1 599 ? 5.602 21.010 3.190 1.00 75.56 599 GLY A N 1
ATOM 4294 C CA . GLY A 1 599 ? 5.694 22.309 2.511 1.00 75.56 599 GLY A CA 1
ATOM 4295 C C . GLY A 1 599 ? 4.958 22.370 1.169 1.00 75.56 599 GLY A C 1
ATOM 4296 O O . GLY A 1 599 ? 4.320 23.375 0.868 1.00 75.56 599 GLY A O 1
ATOM 4297 N N . ARG A 1 600 ? 4.940 21.272 0.394 1.00 69.00 600 ARG A N 1
ATOM 4298 C CA . ARG A 1 600 ? 4.169 21.210 -0.866 1.00 69.00 600 ARG A CA 1
ATOM 4299 C C . ARG A 1 600 ? 2.659 21.344 -0.632 1.00 69.00 600 ARG A C 1
ATOM 4301 O O . ARG A 1 600 ? 2.003 22.056 -1.382 1.00 69.00 600 ARG A O 1
ATOM 4308 N N . ARG A 1 601 ? 2.115 20.707 0.414 1.00 71.94 601 ARG A N 1
ATOM 4309 C CA . ARG A 1 601 ? 0.686 20.812 0.771 1.00 71.94 601 ARG A CA 1
ATOM 4310 C C . ARG A 1 601 ? 0.328 22.188 1.312 1.00 71.94 601 ARG A C 1
ATOM 4312 O O . ARG A 1 601 ? -0.776 22.667 1.080 1.00 71.94 601 ARG A O 1
ATOM 4319 N N . GLU A 1 602 ? 1.241 22.818 2.044 1.00 76.12 602 GLU A N 1
ATOM 4320 C CA . GLU A 1 602 ? 1.003 24.155 2.575 1.00 76.12 602 GLU A CA 1
ATOM 4321 C C . GLU A 1 602 ? 1.067 25.222 1.476 1.00 76.12 602 GLU A C 1
ATOM 4323 O O . GLU A 1 602 ? 0.184 26.075 1.412 1.00 76.12 602 GLU A O 1
ATOM 4328 N N . ARG A 1 603 ? 2.029 25.117 0.549 1.00 83.31 603 ARG A N 1
ATOM 4329 C CA . ARG A 1 603 ? 2.075 25.930 -0.673 1.00 83.31 603 ARG A CA 1
ATOM 4330 C C . ARG A 1 603 ? 0.784 25.782 -1.485 1.00 83.31 603 ARG A C 1
ATOM 4332 O O . ARG A 1 603 ? 0.137 26.785 -1.758 1.00 83.31 603 ARG A O 1
ATOM 4339 N N . GLU A 1 604 ? 0.352 24.551 -1.755 1.00 84.12 604 GLU A N 1
ATOM 4340 C CA . GLU A 1 604 ? -0.897 24.276 -2.477 1.00 84.12 604 GLU A CA 1
ATOM 4341 C C . GLU A 1 604 ? -2.132 24.853 -1.749 1.00 84.12 604 GLU A C 1
ATOM 4343 O O . GLU A 1 604 ? -3.050 25.380 -2.379 1.00 84.12 604 GLU A O 1
ATOM 4348 N N . LYS A 1 605 ? -2.159 24.817 -0.407 1.00 87.00 605 LYS A N 1
ATOM 4349 C CA . LYS A 1 605 ? -3.211 25.457 0.402 1.00 87.00 605 LYS A CA 1
ATOM 4350 C C . LYS A 1 605 ? -3.185 26.986 0.267 1.00 87.00 605 LYS A C 1
ATOM 4352 O O . LYS A 1 605 ? -4.253 27.584 0.166 1.00 87.00 605 LYS A O 1
ATOM 4357 N N . ARG A 1 606 ? -2.002 27.614 0.253 1.00 89.56 606 ARG A N 1
ATOM 4358 C CA . ARG A 1 606 ? -1.834 29.067 0.058 1.00 89.56 606 ARG A CA 1
ATOM 4359 C C . ARG A 1 606 ? -2.254 29.492 -1.356 1.00 89.56 606 ARG A C 1
ATOM 4361 O O . ARG A 1 606 ? -3.038 30.425 -1.485 1.00 89.56 606 ARG A O 1
ATOM 4368 N N . GLU A 1 607 ? -1.846 28.759 -2.391 1.00 90.00 607 GLU A N 1
ATOM 4369 C CA . GLU A 1 607 ? -2.239 29.003 -3.792 1.00 90.00 607 GLU A CA 1
ATOM 4370 C C . GLU A 1 607 ? -3.767 28.882 -3.984 1.00 90.00 607 GLU A C 1
ATOM 4372 O O . GLU A 1 607 ? -4.398 29.775 -4.551 1.00 90.00 607 GLU A O 1
ATOM 4377 N N . ARG A 1 608 ? -4.403 27.849 -3.407 1.00 85.62 608 ARG A N 1
ATOM 4378 C CA . ARG A 1 608 ? -5.874 27.687 -3.404 1.00 85.62 608 ARG A CA 1
ATOM 4379 C C . ARG A 1 608 ? -6.619 28.790 -2.632 1.00 85.62 608 ARG A C 1
ATOM 4381 O O . ARG A 1 608 ? -7.780 29.056 -2.943 1.00 85.62 608 ARG A O 1
ATOM 4388 N N . LEU A 1 609 ? -6.001 29.409 -1.621 1.00 88.31 609 LEU A N 1
ATOM 4389 C CA . LEU A 1 609 ? -6.580 30.545 -0.888 1.00 88.31 609 LEU A CA 1
ATOM 4390 C C . LEU A 1 609 ? -6.434 31.857 -1.670 1.00 88.31 609 LEU A C 1
ATOM 4392 O O . LEU A 1 609 ? -7.407 32.600 -1.771 1.00 88.31 609 LEU A O 1
ATOM 4396 N N . ALA A 1 610 ? -5.274 32.101 -2.287 1.00 88.06 610 ALA A N 1
ATOM 4397 C CA . ALA A 1 610 ? -5.048 33.260 -3.151 1.00 88.06 610 ALA A CA 1
ATOM 4398 C C . ALA A 1 610 ? -6.026 33.282 -4.340 1.00 88.06 610 ALA A C 1
ATOM 4400 O O . ALA A 1 610 ? -6.682 34.294 -4.576 1.00 88.06 610 ALA A O 1
ATOM 4401 N N . ALA A 1 611 ? -6.220 32.142 -5.015 1.00 83.38 611 ALA A N 1
ATOM 4402 C CA . ALA A 1 611 ? -7.188 32.016 -6.107 1.00 83.38 611 ALA A CA 1
ATOM 4403 C C . ALA A 1 611 ? -8.640 32.302 -5.664 1.00 83.38 611 ALA A C 1
ATOM 4405 O O . ALA A 1 611 ? -9.415 32.892 -6.414 1.00 83.38 611 ALA A O 1
ATOM 4406 N N . ARG A 1 612 ? -9.013 31.928 -4.431 1.00 83.25 612 ARG A N 1
ATOM 4407 C CA . ARG A 1 612 ? -10.337 32.234 -3.863 1.00 83.25 612 ARG A CA 1
ATOM 4408 C C . ARG A 1 612 ? -10.512 33.712 -3.525 1.00 83.25 612 ARG A C 1
ATOM 4410 O O . ARG A 1 612 ? -11.589 34.243 -3.769 1.00 83.25 612 ARG A O 1
ATOM 4417 N N . LEU A 1 613 ? -9.479 34.365 -2.992 1.00 88.25 613 LEU A N 1
ATOM 4418 C CA . LEU A 1 613 ? -9.507 35.806 -2.733 1.00 88.25 613 LEU A CA 1
ATOM 4419 C C . LEU A 1 613 ? -9.611 36.600 -4.041 1.00 88.25 613 LEU A C 1
ATOM 4421 O O . LEU A 1 613 ? -10.455 37.482 -4.128 1.00 88.25 613 LEU A O 1
ATOM 4425 N N . ALA A 1 614 ? -8.850 36.225 -5.075 1.00 86.12 614 ALA A N 1
ATOM 4426 C CA . ALA A 1 614 ? -8.928 36.846 -6.399 1.00 86.12 614 ALA A CA 1
ATOM 4427 C C . ALA A 1 614 ? -10.312 36.679 -7.062 1.00 86.12 614 ALA A C 1
ATOM 4429 O O . ALA A 1 614 ? -10.838 37.620 -7.650 1.00 86.12 614 ALA A O 1
ATOM 4430 N N . ALA A 1 615 ? -10.943 35.506 -6.929 1.00 79.25 615 ALA A N 1
ATOM 4431 C CA . ALA A 1 615 ? -12.312 35.293 -7.408 1.00 79.25 615 ALA A CA 1
ATOM 4432 C C . ALA A 1 615 ? -13.344 36.135 -6.630 1.00 79.25 615 ALA A C 1
ATOM 4434 O O . ALA A 1 615 ? -14.290 36.662 -7.218 1.00 79.25 615 ALA A O 1
ATOM 4435 N N . ALA A 1 616 ? -13.161 36.290 -5.315 1.00 79.19 616 ALA A N 1
ATOM 4436 C CA . ALA A 1 616 ? -14.034 37.108 -4.478 1.00 79.19 616 ALA A CA 1
ATOM 4437 C C . ALA A 1 616 ? -13.907 38.609 -4.792 1.00 79.19 616 ALA A C 1
ATOM 4439 O O . ALA A 1 616 ? -14.929 39.275 -4.937 1.00 79.19 616 ALA A O 1
ATOM 4440 N N . THR A 1 617 ? -12.690 39.139 -4.970 1.00 86.19 617 THR A N 1
ATOM 4441 C CA . THR A 1 617 ? -12.494 40.548 -5.356 1.00 86.19 617 THR A CA 1
ATOM 4442 C C . THR A 1 617 ? -12.988 40.833 -6.772 1.00 86.19 617 THR A C 1
ATOM 4444 O O . THR A 1 617 ? -13.616 41.866 -6.980 1.00 86.19 617 THR A O 1
ATOM 4447 N N . ALA A 1 618 ? -12.807 39.910 -7.724 1.00 82.62 618 ALA A N 1
ATOM 4448 C CA . ALA A 1 618 ? -13.395 40.032 -9.060 1.00 82.62 618 ALA A CA 1
ATOM 4449 C C . ALA A 1 618 ? -14.936 40.062 -9.020 1.00 82.62 618 ALA A C 1
ATOM 4451 O O . ALA A 1 618 ? -15.557 40.844 -9.733 1.00 82.62 618 ALA A O 1
ATOM 4452 N N . THR A 1 619 ? -15.555 39.260 -8.145 1.00 81.62 619 THR A N 1
ATOM 4453 C CA . THR A 1 619 ? -17.018 39.247 -7.963 1.00 81.62 619 THR A CA 1
ATOM 4454 C C . THR A 1 619 ? -17.514 40.541 -7.309 1.00 81.62 619 THR A C 1
ATOM 4456 O O . THR A 1 619 ? -18.522 41.093 -7.737 1.00 81.62 619 THR A O 1
ATOM 4459 N N . ALA A 1 620 ? -16.793 41.064 -6.311 1.00 79.81 620 ALA A N 1
ATOM 4460 C CA . ALA A 1 620 ? -17.117 42.340 -5.672 1.00 79.81 620 ALA A CA 1
ATOM 4461 C C . ALA A 1 620 ? -16.979 43.531 -6.640 1.00 79.81 620 ALA A C 1
ATOM 4463 O O . ALA A 1 620 ? -17.842 44.404 -6.660 1.00 79.81 620 ALA A O 1
ATOM 4464 N N . ALA A 1 621 ? -15.943 43.539 -7.486 1.00 83.75 621 ALA A N 1
ATOM 4465 C CA . ALA A 1 621 ? -15.771 44.550 -8.529 1.00 83.75 621 ALA A CA 1
ATOM 4466 C C . ALA A 1 621 ? -16.882 44.482 -9.593 1.00 83.75 621 ALA A C 1
ATOM 4468 O O . ALA A 1 621 ? -17.372 45.519 -10.028 1.00 83.75 621 ALA A O 1
ATOM 4469 N N . ALA A 1 622 ? -17.320 43.277 -9.975 1.00 78.50 622 ALA A N 1
ATOM 4470 C CA . ALA A 1 622 ? -18.435 43.096 -10.905 1.00 78.50 622 ALA A CA 1
ATOM 4471 C C . ALA A 1 622 ? -19.786 43.550 -10.320 1.00 78.50 622 ALA A C 1
ATOM 4473 O O . ALA A 1 622 ? -20.614 44.061 -11.063 1.00 78.50 622 ALA A O 1
ATOM 4474 N N . ALA A 1 623 ? -20.003 43.403 -9.007 1.00 75.31 623 ALA A N 1
ATOM 4475 C CA . ALA A 1 623 ? -21.185 43.945 -8.332 1.00 75.31 623 ALA A CA 1
ATOM 4476 C C . ALA A 1 623 ? -21.155 45.484 -8.277 1.00 75.31 623 ALA A C 1
ATOM 4478 O O . ALA A 1 623 ? -22.110 46.133 -8.689 1.00 75.31 623 ALA A O 1
ATOM 4479 N N . ALA A 1 624 ? -20.020 46.076 -7.890 1.00 79.88 624 ALA A N 1
ATOM 4480 C CA . ALA A 1 624 ? -19.851 47.532 -7.869 1.00 79.88 624 ALA A CA 1
ATOM 4481 C C . ALA A 1 624 ? -19.969 48.195 -9.261 1.00 79.88 624 ALA A C 1
ATOM 4483 O O . ALA A 1 624 ? -20.247 49.385 -9.341 1.00 79.88 624 ALA A O 1
ATOM 4484 N N . ALA A 1 625 ? -19.775 47.432 -10.344 1.00 77.19 625 ALA A N 1
ATOM 4485 C CA . ALA A 1 625 ? -19.993 47.852 -11.734 1.00 77.19 625 ALA A CA 1
ATOM 4486 C C . ALA A 1 625 ? -21.394 47.492 -12.289 1.00 77.19 625 ALA A C 1
ATOM 4488 O O . ALA A 1 625 ? -21.620 47.587 -13.494 1.00 77.19 625 ALA A O 1
ATOM 4489 N N . LEU A 1 626 ? -22.309 47.032 -11.428 1.00 76.75 626 LEU A N 1
ATOM 4490 C CA . LEU A 1 626 ? -23.746 46.871 -11.696 1.00 76.75 626 LEU A CA 1
ATOM 4491 C C . LEU A 1 626 ? -24.600 47.833 -10.852 1.00 76.75 626 LEU A C 1
ATOM 4493 O O . LEU A 1 626 ? -25.718 48.150 -11.250 1.00 76.75 626 LEU A O 1
ATOM 4497 N N . ASP A 1 627 ? -24.070 48.298 -9.716 1.00 74.00 627 ASP A N 1
ATOM 4498 C CA . ASP A 1 627 ? -24.672 49.329 -8.856 1.00 74.00 627 ASP A CA 1
ATOM 4499 C C . ASP A 1 627 ? -24.348 50.778 -9.312 1.00 74.00 627 ASP A C 1
ATOM 4501 O O . ASP A 1 627 ? -24.798 51.730 -8.669 1.00 74.00 627 ASP A O 1
ATOM 4505 N N . ALA A 1 628 ? -23.562 50.952 -10.387 1.00 77.62 628 ALA A N 1
ATOM 4506 C CA . ALA A 1 628 ? -23.052 52.230 -10.908 1.00 77.62 628 ALA A CA 1
ATOM 4507 C C . ALA A 1 628 ? -23.292 52.391 -12.421 1.00 77.62 628 ALA A C 1
ATOM 4509 O O . ALA A 1 628 ? -23.641 53.524 -12.824 1.00 77.62 628 ALA A O 1
#

Organism: Tetradesmus obliquus (NCBI:txid3088)

InterPro domains:
  IPR003690 Transcription termination factor, mitochondrial/chloroplastic [PF02536] (85-266)
  IPR038538 MTERF superfamily, mitochondrial/chloroplastic [G3DSA:1.25.70.10] (127-329)

Secondary structure (DSSP, 8-state):
-HHHHHHHTT--HHHHHHHHHHHHHSSSS---SHHHHHHHHHHHHTSSSS--HHHHHHHHTT-GGGGGS-HHHHHHHHHHHHHHHT--HHHHHHHHTT-GGGGGS-HHHHHHHHHHHHHHTT--GGG--HHHHHHHHTTSHHHHHS-HHHHHHHHHHHHHHTTS-HHHHHHHHHHSTHHHHS-HHHHHHHHHHHHHHHT--HHHHHHHHTT-GGGTTS-SHHHHHHHHHHHHHH-HHHHHHHHHH-TTGGGS-SHHHHHHHHHHHHHHTTSHHHHHHHHS--HHHHHHHHTS-HHHHTHHHHHHT-HHHHTS-HHHHHH--HHHHHHHHHHHHTTTTSSS------------------------TTHHHHHHHHHHHHHHHHHHHHT----PPP---------------------------PPPPPPP--HHHHHHHHHHHHHHHHHSS----------------------------------------------PPPP---TTHHHHHHHHHHHHHHHHTTSS-S----------------------------------------------------------------PPPP--HHHHHHHHHHHHHHHHHHHHHHHHHHHHTT--

Mean 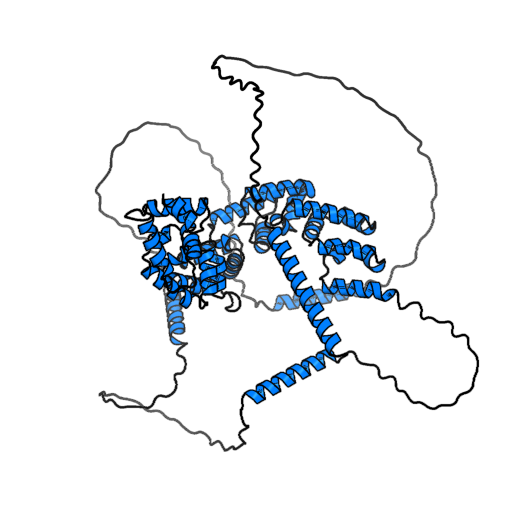predicted aligned error: 19.16 Å

Sequence (628 aa):
MAAQHLQKKGLDAADAQRLATAFSEKLSPPLTEPAAIDDFLAKFAALKTPLALTDWCACFVRCAELLSLAPATVQHHLEKLSDVMGVGGEALVAALLKTPSLLLHDPADIGEKVAALQAVMALPEDKASVELIIERFSRYPAILARSVDALEAQLSGLAGLLGCDIQRAARLAFKVPALAAASNEELSQHMALLEQLLGIEQEAVRGLVLRQPSLLARTSEGLSGKVEAYAELFGADAVGKALAGAPQLLTMKVDAVKARHELLTSLAALQPAWTAQLGEASKETLAVWLCSSEKKLRRLEVANGSPRLARLPLFRLLSHSEGRWADEVARAGGAAGAAADDGEEEGADDAGEHQGTGSRQKRARGGRRERERKEKAAARAAAAAECGEQPRSSAAPAAPAARSAPAAAPAAAAAAGGGDAAGKPKRPRGGRRERERRERIARREAAGKDGGEGDEQHGDDFGADYEPRATAAAGGKAASTEQAASGNGVGGGASAERPRRSRGGRREREKRERREARAGAAGGAAGGAAAAAADDEDDEDGAAGAAAGDGSGSGRDFGAGFGPGGEGAADGDGDCGTHSGDGSGEGGGQRPKRATRGGRREREKRERLAARLAAATATAAAAAALDA

Radius of gyration: 41.78 Å; Cα contacts (8 Å, |Δi|>4): 369; chains: 1; bounding box: 114×109×130 Å

Foldseek 3Di:
DQLVLVVVVPDPSVLSVLLQVLQVPQDVVRPNDSVVVVVLLVLLCPQPAPQHSVLVSLLCSVPSNCSNDDSVLLSVLLVLLCVLQVDDRVLSSVLCSQAVCSSVDRSVLLSVLLVLLCVQLVDPCVGRRSSLQSSQCSNQCQSSVDDSVLLSVLLVLQQVLLVHDSNLSSVLCSVPVVSSNDHSVLLNVLLVLLCVLLVDDSNLSSVQCSVVVCSSVDDSVLQNVQLVLCCVVQPNVQSSVLCSLQVVSSVDDSVLLVVLVVLLCVLLVLAVQSNVLVVVDHSNRSSVLSVFDPVLSCLSVVLSVFPQSSPDYSCPSRVDDPVVSVVVSCVRVVVVPPPPPPDDCPDDDDDDDDDDPPDDDDPDPDVPVVVVVVVVVVVVVVVVVVVPDDDDDDDDDDDDDDDDDDDDDDDDDDDDDDDDDDDDDDDDPPVDVVVVVVVVVVVVVVVPPDDDDDDDDDDDDDDDDDDDDDDDDDDDDDDDDDDDDDDDDDDDDDDDDDDDDDPPPPVVVVVVVVVVVVVVVVPPPPDDDDDDDDDDDDDDDDDDDDDDDDDDDDDDDDDDDDDDDDDDDDDDDDDDDDDDDDDDDDDPPDDDDPDDPVNVVVVVVVVVVVVVVVVVVVVVVVVVVVVD

Nearest PDB structures (foldseek):
  5co0-assembly1_O  TM=7.086E-01  e=4.596E-06  Homo sapiens
  3m66-assembly1_A  TM=6.738E-01  e=3.572E-06  Homo sapiens
  5cky-assembly1_O  TM=6.855E-01  e=8.634E-06  Homo sapiens
  5crj-assembly1_O  TM=7.053E-01  e=2.469E-05  Homo sapiens
  4fp9-assembly1_B  TM=5.280E-01  e=6.023E-04  Homo sapiens